Protein AF-A0A0G0KLI4-F1 (afdb_monomer)

Radius of gyration: 33.85 Å; Cα contacts (8 Å, |Δi|>4): 694; chains: 1; bounding box: 91×62×87 Å

Mean predicted aligned error: 18.02 Å

Secondary structure (DSSP, 8-state):
------HHHHHHHHHHHH-----------PPPTTSB--TT---TTS-EEE-S--SS--EEE--SSHHHHHHHH--SSTT--EEEE---GGGTT--EEEETTTEEEPSS-GGG--PPPPPP--------EEEPPPPPSS--TT-PPPPPEEE-TTSEEEE-HHHHHHHHHHHHHHHHHHHHHHHHHHHHHHHHHH-TT-HHHHHHHHHHHHHHHHHHHHHHHHHHHHHHH-GGGT-PPPEEEE-----EEE--HHHHHHHHSSPPPPHHHHHHHHHHHHHHTT---THHHHHHHHHHTSS-TTEEE-TTS-SS--HHHHHHHHH-B-TTS-B----SS--TT-HHHHH---------GGGS-TTS-EEETTTTEEE-TT-TT-BTTTSS-TTT-PPPPHHHHTSHHHHHHHHHHHHHHHHHHHHHTT--HHHHHHHHHHHHHH-GGG--GGGTTTSHHHHHHHHHHHHHHHH--

Structure (mmCIF, N/CA/C/O backbone):
data_AF-A0A0G0KLI4-F1
#
_entry.id   AF-A0A0G0KLI4-F1
#
loop_
_atom_site.group_PDB
_atom_site.id
_atom_site.type_symbol
_atom_site.label_atom_id
_atom_site.label_alt_id
_atom_site.label_comp_id
_atom_site.label_asym_id
_atom_site.label_entity_id
_atom_site.label_seq_id
_atom_site.pdbx_PDB_ins_code
_atom_site.Cartn_x
_atom_site.Cartn_y
_atom_site.Cartn_z
_atom_site.occupancy
_atom_site.B_iso_or_equiv
_atom_site.auth_seq_id
_atom_site.auth_comp_id
_atom_site.auth_asym_id
_atom_site.auth_atom_id
_atom_site.pdbx_PDB_model_num
ATOM 1 N N . MET A 1 1 ? 61.799 -10.629 -23.077 1.00 36.88 1 MET A N 1
ATOM 2 C CA . MET A 1 1 ? 61.748 -9.875 -24.352 1.00 36.88 1 MET A CA 1
ATOM 3 C C . MET A 1 1 ? 61.981 -10.833 -25.516 1.00 36.88 1 MET A C 1
ATOM 5 O O . MET A 1 1 ? 63.123 -11.159 -25.805 1.00 36.88 1 MET A O 1
ATOM 9 N N . ILE A 1 2 ? 60.917 -11.316 -26.160 1.00 34.88 2 ILE A N 1
ATOM 10 C CA . ILE A 1 2 ? 61.015 -12.151 -27.368 1.00 34.88 2 ILE A CA 1
ATOM 11 C C . ILE A 1 2 ? 60.862 -11.219 -28.576 1.00 34.88 2 ILE A C 1
ATOM 13 O O . ILE A 1 2 ? 59.797 -10.652 -28.805 1.00 34.88 2 ILE A O 1
ATOM 17 N N . LYS A 1 3 ? 61.950 -11.003 -29.323 1.00 42.69 3 LYS A N 1
ATOM 18 C CA . LYS A 1 3 ? 61.959 -10.207 -30.562 1.00 42.69 3 LYS A CA 1
ATOM 19 C C . LYS A 1 3 ? 61.349 -11.044 -31.694 1.00 42.69 3 LYS A C 1
ATOM 21 O O . LYS A 1 3 ? 62.055 -11.781 -32.376 1.00 42.69 3 LYS A O 1
ATOM 26 N N . ILE A 1 4 ? 60.039 -10.928 -31.907 1.00 42.41 4 ILE A N 1
ATOM 27 C CA . ILE A 1 4 ? 59.365 -11.536 -33.064 1.00 42.41 4 ILE A CA 1
ATOM 28 C C . ILE A 1 4 ? 59.686 -10.686 -34.300 1.00 42.41 4 ILE A C 1
ATOM 30 O O . ILE A 1 4 ? 59.164 -9.589 -34.484 1.00 42.41 4 ILE A O 1
ATOM 34 N N . LYS A 1 5 ? 60.605 -11.180 -35.134 1.00 48.03 5 LYS A N 1
ATOM 35 C CA . LYS A 1 5 ? 61.215 -10.438 -36.252 1.00 48.03 5 LYS A CA 1
ATOM 36 C C . LYS A 1 5 ? 60.374 -10.423 -37.542 1.00 48.03 5 LYS A C 1
ATOM 38 O O . LYS A 1 5 ? 60.794 -9.813 -38.514 1.00 48.03 5 LYS A O 1
ATOM 43 N N . ASN A 1 6 ? 59.183 -11.029 -37.556 1.00 46.12 6 ASN A N 1
ATOM 44 C CA . ASN A 1 6 ? 58.324 -11.106 -38.743 1.00 46.12 6 ASN A CA 1
ATOM 45 C C . ASN A 1 6 ? 56.887 -10.648 -38.447 1.00 46.12 6 ASN A C 1
ATOM 47 O O . ASN A 1 6 ? 56.020 -11.446 -38.098 1.00 46.12 6 ASN A O 1
ATOM 51 N N . LYS A 1 7 ? 56.606 -9.356 -38.673 1.00 51.69 7 LYS A N 1
ATOM 52 C CA . LYS A 1 7 ? 55.248 -8.773 -38.589 1.00 51.69 7 LYS A CA 1
ATOM 53 C C . LYS A 1 7 ? 54.233 -9.425 -39.547 1.00 51.69 7 LYS A C 1
ATOM 55 O O . LYS A 1 7 ? 53.035 -9.309 -39.320 1.00 51.69 7 LYS A O 1
ATOM 60 N N . LYS A 1 8 ? 54.691 -10.140 -40.583 1.00 51.59 8 LYS A N 1
ATOM 61 C CA . LYS A 1 8 ? 53.828 -10.830 -41.560 1.00 51.59 8 LYS A CA 1
ATOM 62 C C . LYS A 1 8 ? 53.183 -12.122 -41.032 1.00 51.59 8 LYS A C 1
ATOM 64 O O . LYS A 1 8 ? 52.202 -12.560 -41.614 1.00 51.59 8 LYS A O 1
ATOM 69 N N . LEU A 1 9 ? 53.691 -12.702 -39.937 1.00 47.03 9 LEU A N 1
ATOM 70 C CA . LEU A 1 9 ? 53.141 -13.933 -39.346 1.00 47.03 9 LEU A CA 1
ATOM 71 C C . LEU A 1 9 ? 52.183 -13.659 -38.172 1.00 47.03 9 LEU A C 1
ATOM 73 O O . LEU A 1 9 ? 51.360 -14.501 -37.839 1.00 47.03 9 LEU A O 1
ATOM 77 N N . LEU A 1 10 ? 52.246 -12.463 -37.573 1.00 51.06 10 LEU A N 1
ATOM 78 C CA . LEU A 1 10 ? 51.398 -12.093 -36.435 1.00 51.06 10 LEU A CA 1
ATOM 79 C C . LEU A 1 10 ? 49.941 -11.826 -36.851 1.00 51.06 10 LEU A C 1
ATOM 81 O O . LEU A 1 10 ? 49.027 -12.120 -36.095 1.00 51.06 10 LEU A O 1
ATOM 85 N N . ILE A 1 11 ? 49.729 -11.299 -38.061 1.00 52.22 11 ILE A N 1
ATOM 86 C CA . ILE A 1 11 ? 48.404 -10.976 -38.612 1.00 52.22 11 ILE A CA 1
ATOM 87 C C . ILE A 1 11 ? 47.568 -12.238 -38.900 1.00 52.22 11 ILE A C 1
ATOM 89 O O . ILE A 1 11 ? 46.435 -12.274 -38.430 1.00 52.22 11 ILE A O 1
ATOM 93 N N . PRO A 1 12 ? 48.074 -13.294 -39.574 1.00 48.50 12 PRO A N 1
ATOM 94 C CA . PRO A 1 12 ? 47.301 -14.526 -39.759 1.00 48.50 12 PRO A CA 1
ATOM 95 C C . PRO A 1 12 ? 47.106 -15.309 -38.451 1.00 48.50 12 PRO A C 1
ATOM 97 O O . PRO A 1 12 ? 46.078 -15.955 -38.291 1.00 48.50 12 PRO A O 1
ATOM 100 N N . LEU A 1 13 ? 48.036 -15.211 -37.490 1.00 42.78 13 LEU A N 1
ATOM 101 C CA . LEU A 1 13 ? 47.893 -15.839 -36.171 1.00 42.78 13 LEU A CA 1
ATOM 102 C C . LEU A 1 13 ? 46.827 -15.137 -35.308 1.00 42.78 13 LEU A C 1
ATOM 104 O O . LEU A 1 13 ? 46.076 -15.804 -34.605 1.00 42.78 13 LEU A O 1
ATOM 108 N N . LEU A 1 14 ? 46.716 -13.805 -35.401 1.00 47.34 14 LEU A N 1
ATOM 109 C CA . LEU A 1 14 ? 45.611 -13.055 -34.795 1.00 47.34 14 LEU A CA 1
ATOM 110 C C . LEU A 1 14 ? 44.286 -13.370 -35.509 1.00 47.34 14 LEU A C 1
ATOM 112 O O . LEU A 1 14 ? 43.271 -13.540 -34.852 1.00 47.34 14 LEU A O 1
ATOM 116 N N . PHE A 1 15 ? 44.293 -13.523 -36.837 1.00 45.41 15 PHE A N 1
ATOM 117 C CA . PHE A 1 15 ? 43.103 -13.896 -37.614 1.00 45.41 15 PHE A CA 1
ATOM 118 C C . PHE A 1 15 ? 42.587 -15.305 -37.263 1.00 45.41 15 PHE A C 1
ATOM 120 O O . PHE A 1 15 ? 41.381 -15.505 -37.179 1.00 45.41 15 PHE A O 1
ATOM 127 N N . LEU A 1 16 ? 43.488 -16.255 -36.980 1.00 43.97 16 LEU A N 1
ATOM 128 C CA . LEU A 1 16 ? 43.164 -17.615 -36.515 1.00 43.97 16 LEU A CA 1
ATOM 129 C C . LEU A 1 16 ? 42.734 -17.682 -35.039 1.00 43.97 16 LEU A C 1
ATOM 131 O O . LEU A 1 16 ? 42.021 -18.605 -34.665 1.00 43.97 16 LEU A O 1
ATOM 135 N N . LEU A 1 17 ? 43.133 -16.713 -34.206 1.00 45.28 17 LEU A N 1
ATOM 136 C CA . LEU A 1 17 ? 42.672 -16.590 -32.814 1.00 45.28 17 LEU A CA 1
ATOM 137 C C . LEU A 1 17 ? 41.342 -15.820 -32.681 1.00 45.28 17 LEU A C 1
ATOM 139 O O . LEU A 1 17 ? 40.683 -15.943 -31.653 1.00 45.28 17 LEU A O 1
ATOM 143 N N . PHE A 1 18 ? 40.940 -15.048 -33.702 1.00 44.31 18 PHE A N 1
ATOM 144 C CA . PHE A 1 18 ? 39.709 -14.235 -33.717 1.00 44.31 18 PHE A CA 1
ATOM 145 C C . PHE A 1 18 ? 38.581 -14.779 -34.609 1.00 44.31 18 PHE A C 1
ATOM 147 O O . PHE A 1 18 ? 37.459 -14.285 -34.521 1.00 44.31 18 PHE A O 1
ATOM 154 N N . PHE A 1 19 ? 38.838 -15.800 -35.426 1.00 40.97 19 PHE A N 1
ATOM 155 C CA . PHE A 1 19 ? 37.796 -16.594 -36.076 1.00 40.97 19 PHE A CA 1
ATOM 156 C C . PHE A 1 19 ? 37.762 -17.980 -35.430 1.00 40.97 19 PHE A C 1
ATOM 158 O O . PHE A 1 19 ? 38.475 -18.877 -35.890 1.00 40.97 19 PHE A O 1
ATOM 165 N N . PRO A 1 20 ? 36.947 -18.211 -34.383 1.00 36.31 20 PRO A N 1
ATOM 166 C CA . PRO A 1 20 ? 36.550 -19.578 -34.110 1.00 36.31 20 PRO A CA 1
ATOM 167 C C . PRO A 1 20 ? 35.882 -20.090 -35.390 1.00 36.31 20 PRO A C 1
ATOM 169 O O . PRO A 1 20 ? 35.050 -19.399 -35.982 1.00 36.31 20 PRO A O 1
ATOM 172 N N . LEU A 1 21 ? 36.278 -21.280 -35.846 1.00 40.25 21 LEU A N 1
ATOM 173 C CA . LEU A 1 21 ? 35.440 -22.072 -36.734 1.00 40.25 21 LEU A CA 1
ATOM 174 C C . LEU A 1 21 ? 34.090 -22.200 -36.030 1.00 40.25 21 LEU A C 1
ATOM 176 O O . LEU A 1 21 ? 33.932 -23.001 -35.112 1.00 40.25 21 LEU A O 1
ATOM 180 N N . ILE A 1 22 ? 33.142 -21.354 -36.419 1.00 39.62 22 ILE A N 1
ATOM 181 C CA . ILE A 1 22 ? 31.756 -21.491 -36.020 1.00 39.62 22 ILE A CA 1
ATOM 182 C C . ILE A 1 22 ? 31.287 -22.738 -36.756 1.00 39.62 22 ILE A C 1
ATOM 184 O O . ILE A 1 22 ? 30.930 -22.697 -37.932 1.00 39.62 22 ILE A O 1
ATOM 188 N N . THR A 1 23 ? 31.333 -23.876 -36.073 1.00 34.97 23 THR A N 1
ATOM 189 C CA . THR A 1 23 ? 30.422 -24.968 -36.375 1.00 34.97 23 THR A CA 1
ATOM 190 C C . THR A 1 23 ? 29.021 -24.405 -36.166 1.00 34.97 23 THR A C 1
ATOM 192 O O . THR A 1 23 ? 28.544 -24.300 -35.038 1.00 34.97 23 THR A O 1
ATOM 195 N N . LEU A 1 24 ? 28.392 -23.963 -37.255 1.00 38.22 24 LEU A N 1
ATOM 196 C CA . LEU A 1 24 ? 26.958 -23.700 -37.322 1.00 38.22 24 LEU A CA 1
ATOM 197 C C . LEU A 1 24 ? 26.245 -25.041 -37.141 1.00 38.22 24 LEU A C 1
ATOM 199 O O . LEU A 1 24 ? 25.916 -25.728 -38.1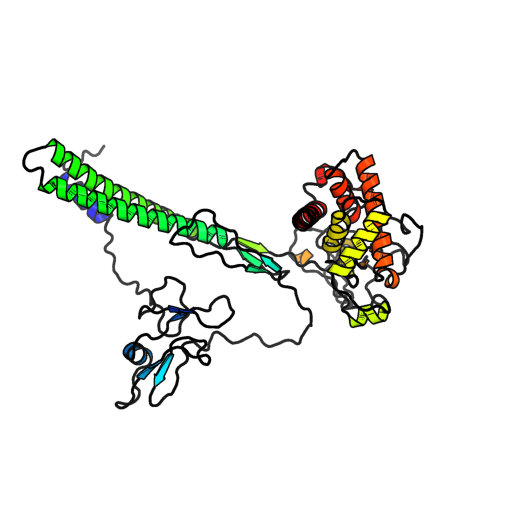02 1.00 38.22 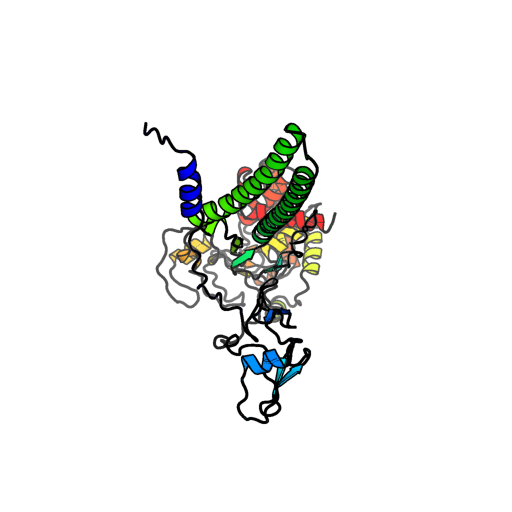24 LEU A O 1
ATOM 203 N N . ALA A 1 25 ? 26.086 -25.438 -35.888 1.00 35.34 25 ALA A N 1
ATOM 204 C CA . ALA A 1 25 ? 25.235 -26.538 -35.475 1.00 35.34 25 ALA A CA 1
ATOM 205 C C . ALA A 1 25 ? 24.741 -26.288 -34.046 1.00 35.34 25 ALA A C 1
ATOM 207 O O . ALA A 1 25 ? 24.811 -27.155 -33.187 1.00 35.34 25 ALA A O 1
ATOM 208 N N . GLU A 1 26 ? 24.214 -25.095 -33.797 1.00 34.56 26 GLU A N 1
ATOM 209 C CA . GLU A 1 26 ? 23.078 -24.978 -32.893 1.00 34.56 26 GLU A CA 1
ATOM 210 C C . GLU A 1 26 ? 21.908 -24.578 -33.775 1.00 34.56 26 GLU A C 1
ATOM 212 O O . GLU A 1 26 ? 21.735 -23.420 -34.152 1.00 34.56 26 GLU A O 1
ATOM 217 N N . ALA A 1 27 ? 21.146 -25.587 -34.194 1.00 36.81 27 ALA A N 1
ATOM 218 C CA . ALA A 1 27 ? 19.797 -25.363 -34.659 1.00 36.81 27 ALA A CA 1
ATOM 219 C C . ALA A 1 27 ? 19.033 -24.774 -33.468 1.00 36.81 27 ALA A C 1
ATOM 221 O O . ALA A 1 27 ? 18.548 -25.506 -32.608 1.00 36.81 27 ALA A O 1
ATOM 222 N N . THR A 1 28 ? 18.955 -23.447 -33.390 1.00 42.81 28 THR A N 1
ATOM 223 C CA . THR A 1 28 ? 17.862 -22.805 -32.672 1.00 42.81 28 THR A CA 1
ATOM 224 C C . THR A 1 28 ? 16.611 -23.260 -33.405 1.00 42.81 28 THR A C 1
ATOM 226 O O . THR A 1 28 ? 16.350 -22.810 -34.521 1.00 42.81 28 THR A O 1
ATOM 229 N N . ALA A 1 29 ? 15.915 -24.254 -32.858 1.00 51.88 29 ALA A N 1
ATOM 230 C CA . ALA A 1 29 ? 14.632 -24.673 -33.386 1.00 51.88 29 ALA A CA 1
ATOM 231 C C . ALA A 1 29 ? 13.721 -23.442 -33.341 1.00 51.88 29 ALA A C 1
ATOM 233 O O . ALA A 1 29 ? 13.340 -22.990 -32.264 1.00 51.88 29 ALA A O 1
ATOM 234 N N . PHE A 1 30 ? 13.476 -22.832 -34.501 1.00 57.97 30 PHE A N 1
ATOM 235 C CA . PHE A 1 30 ? 12.518 -21.743 -34.606 1.00 57.97 30 PHE A CA 1
ATOM 236 C C . PHE A 1 30 ? 11.153 -22.275 -34.174 1.00 57.97 30 PHE A C 1
ATOM 238 O O . PHE A 1 30 ? 10.817 -23.402 -34.563 1.00 57.97 30 PHE A O 1
ATOM 245 N N . PRO A 1 31 ? 10.375 -21.499 -33.401 1.00 62.38 31 PRO A N 1
ATOM 246 C CA . PRO A 1 31 ? 9.057 -21.931 -32.985 1.00 62.38 31 PRO A CA 1
ATOM 247 C C . PRO A 1 31 ? 8.229 -22.253 -34.228 1.00 62.38 31 PRO A C 1
ATOM 249 O O . PRO A 1 31 ? 8.194 -21.497 -35.212 1.00 62.38 31 PRO A O 1
ATOM 252 N N . ILE A 1 32 ? 7.650 -23.448 -34.220 1.00 71.25 32 ILE A N 1
ATOM 253 C CA . ILE A 1 32 ? 6.865 -23.958 -35.341 1.00 71.25 32 ILE A CA 1
ATOM 254 C C . ILE A 1 32 ? 5.410 -23.539 -35.175 1.00 71.25 32 ILE A C 1
ATOM 256 O O . ILE A 1 32 ? 4.982 -23.089 -34.114 1.00 71.25 32 ILE A O 1
ATOM 260 N N . LEU A 1 33 ? 4.631 -23.701 -36.244 1.00 76.75 33 LEU A N 1
ATOM 261 C CA . LEU A 1 33 ? 3.212 -23.373 -36.249 1.00 76.75 33 LEU A CA 1
ATOM 262 C C . LEU A 1 33 ? 2.502 -23.918 -34.993 1.00 76.75 33 LEU A C 1
ATOM 264 O O . LEU A 1 33 ? 2.479 -25.137 -34.757 1.00 76.75 33 LEU A O 1
ATOM 268 N N . GLY A 1 34 ? 1.923 -22.987 -34.240 1.00 69.62 34 GLY A N 1
ATOM 269 C CA . GLY A 1 34 ? 1.107 -23.194 -33.053 1.00 69.62 34 GLY A CA 1
ATOM 270 C C . GLY A 1 34 ? 1.781 -22.989 -31.691 1.00 69.62 34 GLY A C 1
ATOM 271 O O . GLY A 1 34 ? 1.126 -23.113 -30.655 1.00 69.62 34 GLY A O 1
ATOM 272 N N . GLU A 1 35 ? 3.075 -22.675 -31.670 1.00 77.62 35 GLU A N 1
ATOM 273 C CA . GLU A 1 35 ? 3.804 -22.310 -30.450 1.00 77.62 35 GLU A CA 1
ATOM 274 C C . GLU A 1 35 ? 3.708 -20.804 -30.163 1.00 77.62 35 GLU A C 1
ATOM 276 O O . GLU A 1 35 ? 3.474 -19.998 -31.068 1.00 77.62 35 GLU A O 1
ATOM 281 N N . SER A 1 36 ? 3.872 -20.418 -28.893 1.00 77.75 36 SER A N 1
ATOM 282 C CA . SER A 1 36 ? 3.922 -19.008 -28.496 1.00 77.75 36 SER A CA 1
ATOM 283 C C . SER A 1 36 ? 5.181 -18.337 -29.046 1.00 77.75 36 SER A C 1
ATOM 285 O O . SER A 1 36 ? 6.266 -18.913 -28.972 1.00 77.75 36 SER A O 1
ATOM 287 N N . CYS A 1 37 ? 5.052 -17.110 -29.538 1.00 73.06 37 CYS A N 1
ATOM 288 C CA . CYS A 1 37 ? 6.157 -16.304 -30.064 1.00 73.06 37 CYS A CA 1
ATOM 289 C C . CYS A 1 37 ? 6.178 -14.927 -29.398 1.00 73.06 37 CYS A C 1
ATOM 291 O O . CYS A 1 37 ? 5.129 -14.405 -29.034 1.00 73.06 37 CYS A O 1
ATOM 293 N N . SER A 1 38 ? 7.354 -14.320 -29.243 1.00 70.19 38 SER A N 1
ATOM 294 C CA . SER A 1 38 ? 7.504 -12.950 -28.737 1.00 70.19 38 SER A CA 1
ATOM 295 C C . SER A 1 38 ? 7.566 -11.945 -29.889 1.00 70.19 38 SER A C 1
ATOM 297 O O . SER A 1 38 ? 7.967 -12.276 -31.006 1.00 70.19 38 SER A O 1
ATOM 299 N N . VAL A 1 39 ? 7.218 -10.681 -29.626 1.00 50.03 39 VAL A N 1
ATOM 300 C CA . VAL A 1 39 ? 7.324 -9.599 -30.621 1.00 50.03 39 VAL A CA 1
ATOM 301 C C . VAL A 1 39 ? 8.792 -9.426 -31.046 1.00 50.03 39 VAL A C 1
ATOM 303 O O . VAL A 1 39 ? 9.608 -8.897 -30.291 1.00 50.03 39 VAL A O 1
ATOM 306 N N . GLY A 1 40 ? 9.121 -9.883 -32.260 1.00 49.41 40 GLY A N 1
ATOM 307 C CA . GLY A 1 40 ? 10.479 -9.888 -32.821 1.00 49.41 40 GLY A CA 1
ATOM 308 C C . GLY A 1 40 ? 11.099 -11.276 -33.033 1.00 49.41 40 GLY A C 1
ATOM 309 O O . GLY A 1 40 ? 12.195 -11.348 -33.591 1.00 49.41 40 GLY A O 1
ATOM 310 N N . ASP A 1 41 ? 10.418 -12.356 -32.641 1.00 54.84 41 ASP A N 1
ATOM 311 C CA . ASP A 1 41 ? 10.827 -13.725 -32.969 1.00 54.84 41 ASP A CA 1
ATOM 312 C C . ASP A 1 41 ? 10.480 -14.063 -34.429 1.00 54.84 41 ASP A C 1
ATOM 314 O O . ASP A 1 41 ? 9.397 -13.747 -34.925 1.00 54.84 41 ASP A O 1
ATOM 318 N N . ILE A 1 42 ? 11.396 -14.737 -35.128 1.00 58.31 42 ILE A N 1
ATOM 319 C CA . ILE A 1 42 ? 11.138 -15.289 -36.462 1.00 58.31 42 ILE A CA 1
ATOM 320 C C . ILE A 1 42 ? 10.572 -16.698 -36.253 1.00 58.31 42 ILE A C 1
ATOM 322 O O . ILE A 1 42 ? 11.322 -17.631 -35.975 1.00 58.31 42 ILE A O 1
ATOM 326 N N . CYS A 1 43 ? 9.252 -16.865 -36.363 1.00 69.56 43 CYS A N 1
ATOM 327 C CA . CYS A 1 43 ? 8.655 -18.197 -36.522 1.00 69.56 43 CYS A CA 1
ATOM 328 C C . CYS A 1 43 ? 9.276 -18.888 -37.746 1.00 69.56 43 CYS A C 1
ATOM 330 O O . CYS A 1 43 ? 9.753 -18.209 -38.655 1.00 69.56 43 CYS A O 1
ATOM 332 N N . ALA A 1 44 ? 9.246 -20.219 -37.829 1.00 65.56 44 ALA A N 1
ATOM 333 C CA . ALA A 1 44 ? 9.868 -20.935 -38.955 1.00 65.56 44 ALA A CA 1
ATOM 334 C C . ALA A 1 44 ? 9.393 -20.452 -40.353 1.00 65.56 44 ALA A C 1
ATOM 336 O O . ALA A 1 44 ? 10.126 -20.573 -41.332 1.00 65.56 44 ALA A O 1
ATOM 337 N N . ASN A 1 45 ? 8.189 -19.875 -40.434 1.00 65.88 45 ASN A N 1
ATOM 338 C CA . ASN A 1 45 ? 7.585 -19.256 -41.619 1.00 65.88 45 ASN A CA 1
ATOM 339 C C . ASN A 1 45 ? 7.466 -17.713 -41.546 1.00 65.88 45 ASN A C 1
ATOM 341 O O . ASN A 1 45 ? 6.899 -17.099 -42.444 1.00 65.88 45 ASN A O 1
ATOM 345 N N . GLY A 1 46 ? 7.987 -17.079 -40.491 1.00 67.31 46 GLY A N 1
ATOM 346 C CA . GLY A 1 46 ? 8.060 -15.624 -40.334 1.00 67.31 46 GLY A CA 1
ATOM 347 C C . GLY A 1 46 ? 6.793 -14.914 -39.843 1.00 67.31 46 GLY A C 1
ATOM 348 O O . GLY A 1 46 ? 6.807 -13.686 -39.793 1.00 67.31 46 GLY A O 1
ATOM 349 N N . ALA A 1 47 ? 5.725 -15.628 -39.462 1.00 76.56 47 ALA A N 1
ATOM 350 C CA . ALA A 1 47 ? 4.477 -15.012 -38.994 1.00 76.56 47 ALA A CA 1
ATOM 351 C C . ALA A 1 47 ? 4.156 -15.321 -37.529 1.00 76.56 47 ALA A C 1
ATOM 353 O O . ALA A 1 47 ? 3.946 -16.472 -37.155 1.00 76.56 47 ALA A O 1
ATOM 354 N N . CYS A 1 48 ? 4.077 -14.256 -36.731 1.00 81.12 48 CYS A N 1
ATOM 355 C CA . CYS A 1 48 ? 3.688 -14.258 -35.326 1.00 81.12 48 CYS A CA 1
ATOM 356 C C . CYS A 1 48 ? 2.501 -13.301 -35.157 1.00 81.12 48 CYS A C 1
ATOM 358 O O . CYS A 1 48 ? 2.629 -12.110 -35.447 1.00 81.12 48 CYS A O 1
ATOM 360 N N . GLU A 1 49 ? 1.351 -13.808 -34.715 1.00 78.75 4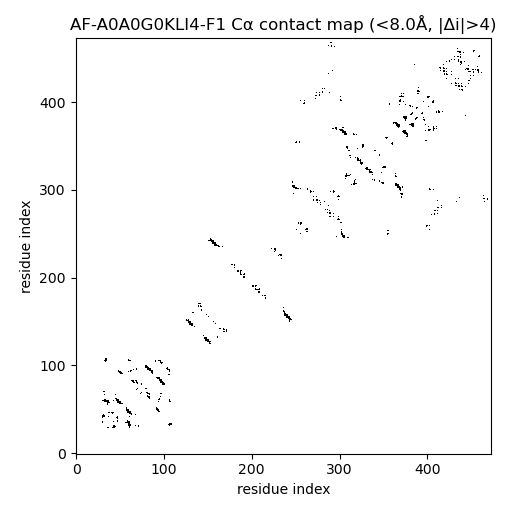9 GLU A N 1
ATOM 361 C CA . GLU A 1 49 ? 0.115 -13.029 -34.610 1.00 78.75 49 GLU A CA 1
ATOM 362 C C . GLU A 1 49 ? -0.412 -12.960 -33.186 1.00 78.75 49 GLU A C 1
ATOM 364 O O . GLU A 1 49 ? -0.314 -13.918 -32.419 1.00 78.75 49 GLU A O 1
ATOM 369 N N . GLN A 1 50 ? -1.014 -11.820 -32.848 1.00 81.06 50 GLN A N 1
ATOM 370 C CA . GLN A 1 50 ? -1.661 -11.604 -31.564 1.00 81.06 50 GLN A CA 1
ATOM 371 C C . GLN A 1 50 ? -3.094 -12.141 -31.587 1.00 81.06 50 GLN A C 1
ATOM 373 O O . GLN A 1 50 ? -3.918 -11.756 -32.416 1.00 81.06 50 GLN A O 1
ATOM 378 N N . SER A 1 51 ? -3.393 -13.011 -30.633 1.00 79.88 51 SER A N 1
ATOM 379 C CA . SER A 1 51 ? -4.721 -13.556 -30.393 1.00 79.88 51 SER A CA 1
ATOM 380 C C . SER A 1 51 ? -5.606 -12.580 -29.620 1.00 79.88 51 SER A C 1
ATOM 382 O O . SER A 1 51 ? -5.142 -11.675 -28.927 1.00 79.88 51 SER A O 1
ATOM 384 N N . SER A 1 52 ? -6.911 -12.825 -29.659 1.00 74.62 52 SER A N 1
ATOM 385 C CA . SER A 1 52 ? -7.903 -12.111 -28.854 1.00 74.62 52 SER A CA 1
ATOM 386 C C . SER A 1 52 ? -7.960 -12.573 -27.384 1.00 74.62 52 SER A C 1
ATOM 388 O O . SER A 1 52 ? -8.990 -12.386 -26.737 1.00 74.62 52 SER A O 1
ATOM 390 N N . LEU A 1 53 ? -6.933 -13.262 -26.871 1.00 71.12 53 LEU A N 1
ATOM 391 C CA . LEU A 1 53 ? -6.890 -13.746 -25.489 1.00 71.12 53 LEU A CA 1
ATOM 392 C C . LEU A 1 53 ? -6.312 -12.685 -24.546 1.00 71.12 53 LEU A C 1
ATOM 394 O O . LEU A 1 53 ? -5.299 -12.050 -24.840 1.00 71.12 53 LEU A O 1
ATOM 398 N N . SER A 1 54 ? -6.948 -12.533 -23.386 1.00 54.41 54 SER A N 1
ATOM 399 C CA . SER A 1 54 ? -6.466 -11.729 -22.264 1.00 54.41 54 SER A CA 1
ATOM 400 C C . SER A 1 54 ? -5.538 -12.582 -21.394 1.00 54.41 54 SER A C 1
ATOM 402 O O . SER A 1 54 ? -6.003 -13.452 -20.660 1.00 54.41 54 SER A O 1
ATOM 404 N N . GLY A 1 55 ? -4.226 -12.375 -21.515 1.00 59.50 55 GLY A N 1
ATOM 405 C CA . GLY A 1 55 ? -3.212 -13.086 -20.737 1.00 59.50 55 GLY A CA 1
ATOM 406 C C . GLY A 1 55 ? -1.780 -12.697 -21.135 1.00 59.50 55 GLY A C 1
ATOM 407 O O . GLY A 1 55 ? -1.586 -12.092 -22.189 1.00 59.50 55 GLY A O 1
ATOM 408 N N . PRO A 1 56 ? -0.770 -13.046 -20.316 1.00 52.06 56 PRO A N 1
ATOM 409 C CA . PRO A 1 56 ? 0.625 -12.625 -20.503 1.00 52.06 56 PRO A CA 1
ATOM 410 C C . PRO A 1 56 ? 1.334 -13.270 -21.710 1.00 52.06 56 PRO A C 1
ATOM 412 O O . PRO A 1 56 ? 2.409 -12.818 -22.091 1.00 52.06 56 PRO A O 1
ATOM 415 N N . GLN A 1 57 ? 0.750 -14.315 -22.310 1.00 63.22 57 GLN A N 1
ATOM 416 C CA . GLN A 1 57 ? 1.224 -14.981 -23.530 1.00 63.22 57 GLN A CA 1
ATOM 417 C C . GLN A 1 57 ? 0.063 -15.072 -24.524 1.00 63.22 57 GLN A C 1
ATOM 419 O O . GLN A 1 57 ? -0.733 -16.011 -24.473 1.00 63.22 57 GLN A O 1
ATOM 424 N N . ASN A 1 58 ? -0.079 -14.067 -25.390 1.00 75.00 58 ASN A N 1
ATOM 425 C CA . ASN A 1 58 ? -1.200 -13.969 -26.328 1.00 75.00 58 ASN A CA 1
ATOM 426 C C . ASN A 1 58 ? -0.779 -13.934 -27.802 1.00 75.00 58 ASN A C 1
ATOM 428 O O . ASN A 1 58 ? -1.638 -13.709 -28.650 1.00 75.00 58 ASN A O 1
ATOM 432 N N . THR A 1 59 ? 0.488 -14.190 -28.121 1.00 77.94 59 THR A N 1
ATOM 433 C CA . THR A 1 59 ? 1.039 -14.197 -29.483 1.00 77.94 59 THR A CA 1
ATOM 434 C C . THR A 1 59 ? 1.514 -15.591 -29.891 1.00 77.94 59 THR A C 1
ATOM 436 O O . THR A 1 59 ? 2.210 -16.258 -29.125 1.00 77.94 59 THR A O 1
ATOM 439 N N . PHE A 1 60 ? 1.144 -16.042 -31.094 1.00 83.88 60 PHE A N 1
ATOM 440 C CA . PHE A 1 60 ? 1.397 -17.408 -31.579 1.00 83.88 60 PHE A CA 1
ATOM 441 C C . PHE A 1 60 ? 1.883 -17.436 -33.031 1.00 83.88 60 PHE A C 1
ATOM 443 O O . PHE A 1 60 ? 1.521 -16.574 -33.833 1.00 83.88 60 PHE A O 1
ATOM 450 N N . CYS A 1 61 ? 2.682 -18.447 -33.381 1.00 84.50 61 CYS A N 1
ATOM 451 C CA . CYS A 1 61 ? 3.113 -18.675 -34.758 1.00 84.50 61 CYS A CA 1
ATOM 452 C C . CYS A 1 61 ? 1.954 -19.218 -35.607 1.00 84.50 61 CYS A C 1
ATOM 454 O O . CYS A 1 61 ? 1.472 -20.330 -35.359 1.00 84.50 61 CYS A O 1
ATOM 456 N N . THR A 1 62 ? 1.533 -18.470 -36.630 1.00 85.62 62 THR A N 1
ATOM 457 C CA . THR A 1 62 ? 0.373 -18.798 -37.482 1.00 85.62 62 THR A CA 1
ATOM 458 C C . THR A 1 62 ? 0.770 -19.057 -38.937 1.00 85.62 62 THR A C 1
ATOM 460 O O . THR A 1 62 ? 1.935 -18.926 -39.308 1.00 85.62 62 THR A O 1
ATOM 463 N N . CYS A 1 63 ? -0.165 -19.537 -39.766 1.00 83.62 63 CYS A N 1
ATOM 464 C CA . CYS A 1 63 ? 0.134 -19.901 -41.153 1.00 83.62 63 CYS A CA 1
ATOM 465 C C . CYS A 1 63 ? 0.065 -18.670 -42.063 1.00 83.62 63 CYS A C 1
ATOM 467 O O . CYS A 1 63 ? -0.785 -17.806 -41.873 1.00 83.62 63 CYS A O 1
ATOM 469 N N . THR A 1 64 ? 0.920 -18.625 -43.087 1.00 82.62 64 THR A N 1
ATOM 470 C CA . THR A 1 64 ? 0.885 -17.590 -44.142 1.00 82.62 64 THR A CA 1
ATOM 471 C C . THR A 1 64 ? 0.526 -18.160 -45.508 1.00 82.62 64 THR A C 1
ATOM 473 O O . THR A 1 64 ? 0.059 -17.441 -46.388 1.00 82.62 64 THR A O 1
ATOM 476 N N . SER A 1 65 ? 0.743 -19.464 -45.693 1.00 82.62 65 SER A N 1
ATOM 477 C CA . SER A 1 65 ? 0.540 -20.164 -46.956 1.00 82.62 65 SER A CA 1
ATOM 478 C C . SER A 1 65 ? 0.048 -21.599 -46.746 1.00 82.62 65 SER A C 1
ATOM 480 O O . SER A 1 65 ? 0.261 -22.210 -45.696 1.00 82.62 65 SER A O 1
ATOM 482 N N . ASP A 1 66 ? -0.565 -22.182 -47.777 1.00 84.50 66 ASP A N 1
ATOM 483 C CA . ASP A 1 66 ? -1.017 -23.584 -47.774 1.00 84.50 66 ASP A CA 1
ATOM 484 C C . ASP A 1 66 ? 0.151 -24.579 -47.603 1.00 84.50 66 ASP A C 1
ATOM 486 O O . ASP A 1 66 ? -0.008 -25.679 -47.050 1.00 84.50 66 ASP A O 1
ATOM 490 N N . SER A 1 67 ? 1.355 -24.185 -48.036 1.00 79.50 67 SER A N 1
ATOM 491 C CA . SER A 1 67 ? 2.585 -24.952 -47.829 1.00 79.50 67 SER A CA 1
ATOM 492 C C . SER A 1 67 ? 2.992 -25.043 -46.360 1.00 79.50 67 SER A C 1
ATOM 494 O O . SER A 1 67 ? 3.470 -26.104 -45.960 1.00 79.50 67 SER A O 1
ATOM 496 N N . ASP A 1 68 ? 2.742 -24.011 -45.546 1.00 80.81 68 ASP A N 1
ATOM 497 C CA . ASP A 1 68 ? 3.057 -24.013 -44.105 1.00 80.81 68 ASP A CA 1
ATOM 498 C C . ASP A 1 68 ? 2.227 -25.068 -43.359 1.00 80.81 68 ASP A C 1
ATOM 500 O O . ASP A 1 68 ? 2.711 -25.794 -42.492 1.00 80.81 68 ASP A O 1
ATOM 504 N N . CYS A 1 69 ? 0.957 -25.203 -43.742 1.00 80.88 69 CYS A N 1
ATOM 505 C CA . CYS A 1 69 ? 0.060 -26.210 -43.186 1.00 80.88 69 CYS A CA 1
ATOM 506 C C . CYS A 1 69 ? 0.470 -27.629 -43.603 1.00 80.88 69 CYS A C 1
ATOM 508 O O . CYS A 1 69 ? 0.469 -28.560 -42.791 1.00 80.88 69 CYS A O 1
ATOM 510 N N . THR A 1 70 ? 0.856 -27.795 -44.871 1.00 81.50 70 THR A N 1
ATOM 511 C CA . THR A 1 70 ? 1.289 -29.093 -45.402 1.00 81.50 70 THR A CA 1
ATOM 512 C C . THR A 1 70 ? 2.607 -29.546 -44.771 1.00 81.50 70 THR A C 1
ATOM 514 O O . THR A 1 70 ? 2.744 -30.726 -44.443 1.00 81.50 70 THR A O 1
ATOM 517 N N . SER A 1 71 ? 3.556 -28.626 -44.563 1.00 77.88 71 SER A N 1
ATOM 518 C CA . SER A 1 71 ? 4.855 -28.921 -43.949 1.00 77.88 71 SER A CA 1
ATOM 519 C C . SER A 1 71 ? 4.728 -29.288 -42.467 1.00 77.88 71 SER A C 1
ATOM 521 O O . SER A 1 71 ? 5.399 -30.214 -42.014 1.00 77.88 71 SER A O 1
ATOM 523 N N . ARG A 1 72 ? 3.821 -28.638 -41.723 1.00 79.06 72 ARG A N 1
ATOM 524 C CA . ARG A 1 72 ? 3.602 -28.901 -40.291 1.00 79.06 72 ARG A CA 1
ATOM 525 C C . ARG A 1 72 ? 2.899 -30.226 -40.005 1.00 79.06 72 ARG A C 1
ATOM 527 O O . ARG A 1 72 ? 3.282 -30.929 -39.069 1.00 79.06 72 ARG A O 1
ATOM 534 N N . PHE A 1 73 ? 1.827 -30.525 -40.737 1.00 78.75 73 PHE A N 1
ATOM 535 C CA . PHE A 1 73 ? 0.896 -31.601 -40.373 1.00 78.75 73 PHE A CA 1
ATOM 536 C C . PHE A 1 73 ? 0.959 -32.832 -41.283 1.00 78.75 73 PHE A C 1
ATOM 538 O O . PHE A 1 73 ? 0.290 -33.833 -40.987 1.00 78.75 73 PHE A O 1
ATOM 545 N N . GLY A 1 74 ? 1.718 -32.754 -42.383 1.00 77.12 74 GLY A N 1
ATOM 546 C CA . GLY A 1 74 ? 1.835 -33.801 -43.397 1.00 77.12 74 GLY A CA 1
ATOM 547 C C . GLY A 1 74 ? 0.508 -34.136 -44.091 1.00 77.12 74 GLY A C 1
ATOM 548 O O . GLY A 1 74 ? -0.566 -33.666 -43.705 1.00 77.12 74 GLY A O 1
ATOM 549 N N . LYS A 1 75 ? 0.562 -34.989 -45.117 1.00 77.00 75 LYS A N 1
ATOM 550 C CA . LYS A 1 75 ? -0.627 -35.590 -45.744 1.00 77.00 75 LYS A CA 1
ATOM 551 C C . LYS A 1 75 ? -0.770 -37.036 -45.273 1.00 77.00 75 LYS A C 1
ATOM 553 O O . LYS A 1 75 ? 0.178 -37.805 -45.383 1.00 77.00 75 LYS A O 1
ATOM 558 N N . LYS A 1 76 ? -1.942 -37.414 -44.759 1.00 73.44 76 LYS A N 1
ATOM 559 C CA . LYS A 1 76 ? -2.272 -38.803 -44.395 1.00 73.44 76 LYS A CA 1
ATOM 560 C C . LYS A 1 76 ? -2.756 -39.618 -45.591 1.00 73.44 76 LYS A C 1
ATOM 562 O O . LYS A 1 76 ? -2.580 -40.831 -45.600 1.00 73.44 76 LYS A O 1
ATOM 567 N N . THR A 1 77 ? -3.358 -38.970 -46.589 1.00 72.00 77 THR A N 1
ATOM 568 C CA . THR A 1 77 ? -3.792 -39.609 -47.840 1.00 72.00 77 THR A CA 1
ATOM 569 C C . THR A 1 77 ? -3.323 -38.797 -49.053 1.00 72.00 77 THR A C 1
ATOM 571 O O . THR A 1 77 ? -3.153 -37.580 -48.934 1.00 72.00 77 THR A O 1
ATOM 574 N N . PRO A 1 78 ? -3.115 -39.422 -50.229 1.00 71.44 78 PRO A N 1
ATOM 575 C CA . PRO A 1 78 ? -2.665 -38.716 -51.434 1.00 71.44 78 PRO A CA 1
ATOM 576 C C . PRO A 1 78 ? -3.604 -37.585 -51.890 1.00 71.44 78 PRO A C 1
ATOM 578 O O . PRO A 1 78 ? -3.151 -36.626 -52.512 1.00 71.44 78 PRO A O 1
ATOM 581 N N . GLN A 1 79 ? -4.896 -37.683 -51.566 1.00 73.44 79 GLN A N 1
ATOM 582 C CA . GLN A 1 79 ? -5.945 -36.727 -51.932 1.00 73.44 79 GLN A CA 1
ATOM 583 C C . GLN A 1 79 ? -6.167 -35.626 -50.877 1.00 73.44 79 GLN A C 1
ATOM 585 O O . GLN A 1 79 ? -6.989 -34.736 -51.088 1.00 73.44 79 GLN A O 1
ATOM 590 N N . GLU A 1 80 ? -5.461 -35.658 -49.741 1.00 78.31 80 GLU A N 1
ATOM 591 C CA . GLU A 1 80 ? -5.601 -34.636 -48.703 1.00 78.31 80 GLU A CA 1
ATOM 592 C C . GLU A 1 80 ? -4.973 -33.303 -49.144 1.00 78.31 80 GLU A C 1
ATOM 594 O O . GLU A 1 80 ? -3.819 -33.235 -49.590 1.00 78.31 80 GLU A O 1
ATOM 599 N N . THR A 1 81 ? -5.736 -32.225 -48.974 1.00 83.56 81 THR A N 1
ATOM 600 C CA . THR A 1 81 ? -5.319 -30.850 -49.255 1.00 83.56 81 THR A CA 1
ATOM 601 C C . THR A 1 81 ? -5.411 -30.015 -47.987 1.00 83.56 81 THR A C 1
ATOM 603 O O . THR A 1 81 ? -6.348 -30.172 -47.201 1.00 83.56 81 THR A O 1
ATOM 606 N N . TRP A 1 82 ? -4.446 -29.117 -47.814 1.00 82.81 82 TRP A N 1
ATOM 607 C CA . TRP A 1 82 ? -4.392 -28.160 -46.717 1.00 82.81 82 TRP A CA 1
ATOM 608 C C . TRP A 1 82 ? -4.583 -26.750 -47.246 1.00 82.81 82 TRP A C 1
ATOM 610 O O . TRP A 1 82 ? -4.025 -26.413 -48.286 1.00 82.81 82 TRP A O 1
ATOM 620 N N . THR A 1 83 ? -5.331 -25.939 -46.508 1.00 85.00 83 THR A N 1
ATOM 621 C CA . THR A 1 83 ? -5.528 -24.526 -46.820 1.00 85.00 83 THR A CA 1
ATOM 622 C C . THR A 1 83 ? -5.320 -23.684 -45.571 1.00 85.00 83 THR A C 1
ATOM 624 O O . THR A 1 83 ? -5.895 -23.989 -44.523 1.00 85.00 83 THR A O 1
ATOM 627 N N . CYS A 1 84 ? -4.518 -22.629 -45.681 1.00 87.38 84 CYS A N 1
ATOM 628 C CA . CYS A 1 84 ? -4.390 -21.611 -44.649 1.00 87.38 84 CYS A CA 1
ATOM 629 C C . CYS A 1 84 ? -5.553 -20.617 -44.762 1.00 87.38 84 CYS A C 1
ATOM 631 O O . CYS A 1 84 ? -5.880 -20.133 -45.849 1.00 87.38 84 CYS A O 1
ATOM 633 N N . LYS A 1 85 ? -6.223 -20.340 -43.644 1.00 85.88 85 LYS A N 1
ATOM 634 C CA . LYS A 1 85 ? -7.367 -19.428 -43.575 1.00 85.88 85 LYS A CA 1
ATOM 635 C C . LYS A 1 85 ? -7.082 -18.267 -42.621 1.00 85.88 85 LYS A C 1
ATOM 637 O O . LYS A 1 85 ? -6.393 -18.472 -41.620 1.00 85.88 85 LYS A O 1
ATOM 642 N N . PRO A 1 86 ? -7.620 -17.068 -42.919 1.00 84.69 86 PRO A N 1
ATOM 643 C CA . PRO A 1 86 ? -7.516 -15.919 -42.032 1.00 84.69 86 PRO A CA 1
ATOM 644 C C . PRO A 1 86 ? -8.210 -16.170 -40.699 1.00 84.69 86 PRO A C 1
ATOM 646 O O . PRO A 1 86 ? -9.139 -16.976 -40.616 1.00 84.69 86 PRO A O 1
ATOM 649 N N . GLY A 1 87 ? -7.741 -15.478 -39.664 1.00 81.56 87 GLY A N 1
ATOM 650 C CA . GLY A 1 87 ? -8.259 -15.633 -38.314 1.00 81.56 87 GLY A CA 1
ATOM 651 C C . GLY A 1 87 ? -9.742 -15.298 -38.177 1.00 81.56 87 GLY A C 1
ATOM 652 O O . GLY A 1 87 ? -10.248 -14.339 -38.755 1.00 81.56 87 GLY A O 1
ATOM 653 N N . GLU A 1 88 ? -10.434 -16.098 -37.370 1.00 79.75 88 GLU A N 1
ATOM 654 C CA . GLU A 1 88 ? -11.846 -15.924 -37.032 1.00 79.75 88 GLU A CA 1
ATOM 655 C C . GLU A 1 88 ? -12.021 -15.905 -35.508 1.00 79.75 88 GLU A C 1
ATOM 657 O O . GLU A 1 88 ? -11.168 -16.389 -34.763 1.00 79.75 88 GLU A O 1
ATOM 662 N N . ALA A 1 89 ? -13.173 -15.440 -35.017 1.00 72.75 89 ALA A N 1
ATOM 663 C CA . ALA A 1 89 ? -13.460 -15.399 -33.579 1.00 72.75 89 ALA A CA 1
ATOM 664 C C . ALA A 1 89 ? -13.287 -16.771 -32.887 1.00 72.75 89 ALA A C 1
ATOM 666 O O . ALA A 1 89 ? -12.817 -16.854 -31.750 1.00 72.75 89 ALA A O 1
ATOM 667 N N . LYS A 1 90 ? -13.609 -17.862 -33.599 1.00 73.69 90 LYS A N 1
ATOM 668 C CA . LYS A 1 90 ? -13.450 -19.245 -33.119 1.00 73.69 90 LYS A CA 1
ATOM 669 C C . LYS A 1 90 ? -11.984 -19.672 -32.954 1.00 73.69 90 LYS A C 1
ATOM 671 O O . LYS A 1 90 ? -11.715 -20.551 -32.149 1.00 73.69 90 LYS A O 1
ATOM 676 N N . THR A 1 91 ? -11.057 -19.034 -33.673 1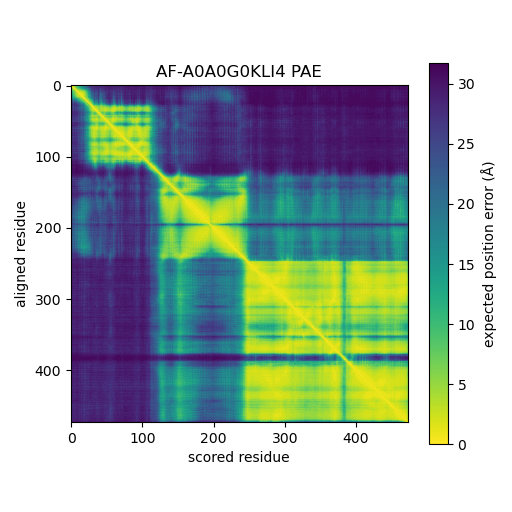.00 72.19 91 THR A N 1
ATOM 677 C CA . THR A 1 91 ? -9.600 -19.242 -33.575 1.00 72.19 91 THR A CA 1
ATOM 678 C C . THR A 1 91 ? -8.906 -18.075 -32.880 1.00 72.19 91 THR A C 1
ATOM 680 O O . THR A 1 91 ? -7.709 -17.866 -33.048 1.00 72.19 91 THR A O 1
ATOM 683 N N . LYS A 1 92 ? -9.665 -17.277 -32.114 1.00 80.50 92 LYS A N 1
ATOM 684 C CA . LYS A 1 92 ? -9.158 -16.098 -31.399 1.00 80.50 92 LYS A CA 1
ATOM 685 C C . LYS A 1 92 ? -8.447 -15.106 -32.325 1.00 80.50 92 LYS A C 1
ATOM 687 O O . LYS A 1 92 ? -7.478 -14.474 -31.922 1.00 80.50 92 LYS A O 1
ATOM 692 N N . ASN A 1 93 ? -8.952 -14.969 -33.553 1.00 81.69 93 ASN A N 1
ATOM 693 C CA . ASN A 1 93 ? -8.419 -14.129 -34.629 1.00 81.69 93 ASN A CA 1
ATOM 694 C C . ASN A 1 93 ? -7.013 -14.511 -35.131 1.00 81.69 93 ASN A C 1
ATOM 696 O O . ASN A 1 93 ? -6.396 -13.722 -35.837 1.00 81.69 93 ASN A O 1
ATOM 700 N N . LEU A 1 94 ? -6.537 -15.725 -34.843 1.00 81.62 94 LEU A N 1
ATOM 701 C CA . LEU A 1 94 ? -5.282 -16.258 -35.384 1.00 81.62 94 LEU A CA 1
ATOM 702 C C . LEU A 1 94 ? -5.517 -17.010 -36.700 1.00 81.62 94 LEU A C 1
ATOM 704 O O . LEU A 1 94 ? -6.477 -17.790 -36.791 1.00 81.62 94 LEU A O 1
ATOM 708 N N . HIS A 1 95 ? -4.632 -16.830 -37.690 1.00 85.69 95 HIS A N 1
ATOM 709 C CA . HIS A 1 95 ? -4.643 -17.642 -38.916 1.00 85.69 95 HIS A CA 1
ATOM 710 C C . HIS A 1 95 ? -4.465 -19.132 -38.597 1.00 85.69 95 HIS A C 1
ATOM 712 O O . HIS A 1 95 ? -3.684 -19.517 -37.723 1.00 85.69 95 HIS A O 1
ATOM 718 N N . TYR A 1 96 ? -5.193 -19.986 -39.316 1.00 84.25 96 TYR A N 1
ATOM 719 C CA . TYR A 1 96 ? -5.317 -21.403 -38.980 1.00 84.25 96 TYR A CA 1
ATOM 720 C C . TYR A 1 96 ? -5.333 -22.317 -40.208 1.00 84.25 96 TYR A C 1
ATOM 722 O O . TYR A 1 96 ? -5.680 -21.911 -41.318 1.00 84.25 96 TYR A O 1
ATOM 730 N N . CYS A 1 97 ? -4.978 -23.585 -40.002 1.00 84.94 97 CYS A N 1
ATOM 731 C CA . CYS A 1 97 ? -4.908 -24.585 -41.064 1.00 84.94 97 CYS A CA 1
ATOM 732 C C . CYS A 1 97 ? -6.181 -25.435 -41.120 1.00 84.94 97 CYS A C 1
ATOM 734 O O . CYS A 1 97 ? -6.638 -25.959 -40.103 1.00 84.94 97 CYS A O 1
ATOM 736 N N . VAL A 1 98 ? -6.721 -25.642 -42.322 1.00 86.06 98 VAL A N 1
ATOM 737 C CA . VAL A 1 98 ? -7.876 -26.519 -42.569 1.00 86.06 98 VAL A CA 1
ATOM 738 C C . VAL A 1 98 ? -7.482 -27.640 -43.515 1.00 86.06 98 VAL A C 1
ATOM 740 O O . VAL A 1 98 ? -6.968 -27.387 -44.603 1.00 86.06 98 VAL A O 1
ATOM 743 N N . SER A 1 99 ? -7.747 -28.881 -43.111 1.00 84.69 99 SER A N 1
ATOM 744 C CA . SER A 1 99 ? -7.598 -30.059 -43.970 1.00 84.69 99 SER A CA 1
ATOM 745 C C . SER A 1 99 ? -8.941 -30.468 -44.566 1.00 84.69 99 SER A C 1
ATOM 747 O O . SER A 1 99 ? -9.958 -30.467 -43.869 1.00 84.69 99 SER A O 1
ATOM 749 N N . SER A 1 100 ? -8.929 -30.921 -45.823 1.00 80.31 100 SER A N 1
ATOM 750 C CA . SER A 1 100 ? -10.103 -31.498 -46.496 1.00 80.31 100 SER A CA 1
ATOM 751 C C . SER A 1 100 ? -10.642 -32.777 -45.840 1.00 80.31 100 SER A C 1
ATOM 753 O O . SER A 1 100 ? -11.771 -33.168 -46.120 1.00 80.31 100 SER A O 1
ATOM 755 N N . THR A 1 101 ? -9.871 -33.418 -44.952 1.00 74.00 101 THR A N 1
ATOM 756 C CA . THR A 1 101 ? -10.257 -34.672 -44.273 1.00 74.00 101 THR A CA 1
ATOM 757 C C . THR A 1 101 ? -10.210 -34.601 -42.744 1.00 74.00 101 THR A C 1
ATOM 759 O O . THR A 1 101 ? -10.922 -35.354 -42.085 1.00 74.00 101 THR A O 1
ATOM 762 N N . ARG A 1 102 ? -9.400 -33.703 -42.157 1.00 74.81 102 ARG A N 1
ATOM 763 C CA . ARG A 1 102 ? -9.233 -33.550 -40.694 1.00 74.81 102 ARG A CA 1
ATOM 764 C C . ARG A 1 102 ? -9.901 -32.304 -40.106 1.00 74.81 102 ARG A C 1
ATOM 766 O O . ARG A 1 102 ? -9.859 -32.128 -38.891 1.00 74.81 102 ARG A O 1
ATOM 773 N N . GLY A 1 103 ? -10.498 -31.447 -40.935 1.00 77.94 103 GLY A N 1
ATOM 774 C CA . GLY A 1 103 ? -11.114 -30.201 -40.480 1.00 77.94 103 GLY A CA 1
ATOM 775 C C . GLY A 1 103 ? -10.092 -29.185 -39.954 1.00 77.94 103 GLY A C 1
ATOM 776 O O . GLY A 1 103 ? -8.917 -29.217 -40.329 1.00 77.94 103 GLY A O 1
ATOM 777 N N . THR A 1 104 ? -10.554 -28.258 -39.112 1.00 78.44 104 THR A N 1
ATOM 778 C CA . THR A 1 104 ? -9.749 -27.167 -38.541 1.00 78.44 104 THR A CA 1
ATOM 779 C C . THR A 1 104 ? -8.718 -27.679 -37.536 1.00 78.44 104 THR A C 1
ATOM 781 O O . THR A 1 104 ? -9.067 -28.391 -36.596 1.00 78.44 104 THR A O 1
ATOM 784 N N . GLN A 1 105 ? -7.459 -27.276 -37.704 1.00 77.50 105 GLN A N 1
ATOM 785 C CA . GLN A 1 105 ? -6.422 -27.402 -36.682 1.00 77.50 105 GLN A CA 1
ATOM 786 C C . GLN A 1 105 ? -6.238 -26.057 -35.987 1.00 77.50 105 GLN A C 1
ATOM 788 O O . GLN A 1 105 ? -5.983 -25.047 -36.645 1.00 77.50 105 GLN A O 1
ATOM 793 N N . ASP A 1 106 ? -6.399 -26.062 -34.666 1.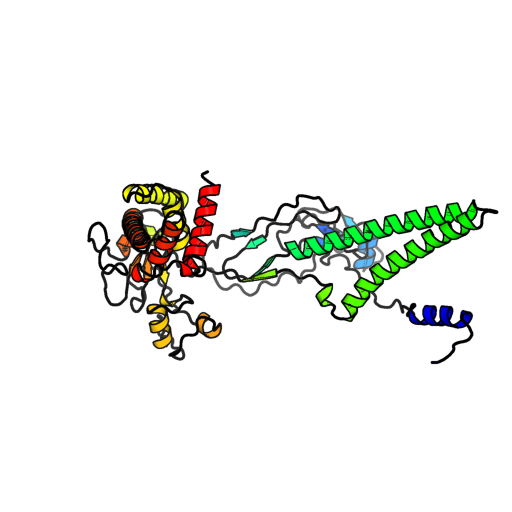00 62.69 106 ASP A N 1
ATOM 794 C CA . ASP A 1 106 ? -6.237 -24.875 -33.833 1.00 62.69 106 ASP A CA 1
ATOM 795 C C . ASP A 1 106 ? -4.753 -24.448 -33.812 1.00 62.69 106 ASP A C 1
ATOM 797 O O . ASP A 1 106 ? -3.886 -25.310 -33.618 1.00 62.69 106 ASP A O 1
ATOM 801 N N . PRO A 1 107 ? -4.439 -23.157 -34.024 1.00 62.22 107 PRO A N 1
ATOM 802 C CA . PRO A 1 107 ? -3.089 -22.618 -33.880 1.00 62.22 107 PRO A CA 1
ATOM 803 C C . PRO A 1 107 ? -2.591 -22.588 -32.424 1.00 62.22 107 PRO A C 1
ATOM 805 O O . PRO A 1 107 ? -1.540 -22.023 -32.166 1.00 62.22 107 PRO A O 1
ATOM 808 N N . MET A 1 108 ? -3.300 -23.165 -31.455 1.00 63.31 108 MET A N 1
ATOM 809 C CA . MET A 1 108 ? -2.868 -23.222 -30.059 1.00 63.31 108 MET A CA 1
ATOM 810 C C . MET A 1 108 ? -2.632 -24.665 -29.586 1.00 63.31 108 MET A C 1
ATOM 812 O O . MET A 1 108 ? -3.496 -25.539 -29.711 1.00 63.31 108 MET A O 1
ATOM 816 N N . VAL A 1 109 ? -1.467 -24.937 -28.982 1.00 57.25 109 VAL A N 1
ATOM 817 C CA . VAL A 1 109 ? -1.183 -26.241 -28.353 1.00 57.25 109 VAL A CA 1
ATOM 818 C C . VAL A 1 109 ? -2.040 -26.416 -27.090 1.00 57.25 109 VAL A C 1
ATOM 820 O O . VAL A 1 109 ? -1.989 -25.611 -26.164 1.00 57.25 109 VAL A O 1
ATOM 823 N N . LYS A 1 110 ? -2.799 -27.520 -27.016 1.00 51.03 110 LYS A N 1
ATOM 824 C CA . LYS A 1 110 ? -3.735 -27.841 -25.915 1.00 51.03 110 LYS A CA 1
ATOM 825 C C . LYS A 1 110 ? -3.112 -27.923 -24.506 1.00 51.03 110 LYS A C 1
ATOM 827 O O . LYS A 1 110 ? -3.860 -27.974 -23.537 1.00 51.03 110 LYS A O 1
ATOM 832 N N . SER A 1 111 ? -1.785 -27.947 -24.354 1.00 43.78 111 SER A N 1
ATOM 833 C CA . SER A 1 111 ? -1.112 -28.157 -23.059 1.00 43.78 111 SER A CA 1
ATOM 834 C C . SER A 1 111 ? -0.955 -26.901 -22.188 1.00 43.78 111 SER A C 1
ATOM 836 O O . SER A 1 111 ? -0.245 -26.956 -21.191 1.00 43.78 111 SER A O 1
ATOM 838 N N . VAL A 1 112 ? -1.592 -25.779 -22.536 1.00 41.62 112 VAL A N 1
ATOM 839 C CA . VAL A 1 112 ? -1.575 -24.539 -21.727 1.00 41.62 112 VAL A CA 1
ATOM 840 C C . VAL A 1 112 ? -2.777 -24.450 -20.765 1.00 41.62 112 VAL A C 1
ATOM 842 O O . VAL A 1 112 ? -2.825 -23.572 -19.914 1.00 41.62 112 VAL A O 1
ATOM 845 N N . PHE A 1 113 ? -3.722 -25.398 -20.821 1.00 41.09 113 PHE A N 1
ATOM 846 C CA . PHE A 1 113 ? -4.886 -25.432 -19.928 1.00 41.09 113 PHE A CA 1
ATOM 847 C C . PHE A 1 113 ? -5.050 -26.793 -19.251 1.00 41.09 113 PHE A C 1
ATOM 849 O O . PHE A 1 113 ? -5.873 -27.616 -19.644 1.00 41.09 113 PHE A O 1
ATOM 856 N N . THR A 1 114 ? -4.313 -27.000 -18.169 1.00 27.80 114 THR A N 1
ATOM 857 C CA . THR A 1 114 ? -4.867 -27.746 -17.035 1.00 27.80 114 THR A CA 1
ATOM 858 C C . THR A 1 114 ? -4.840 -26.816 -15.832 1.00 27.80 114 THR A C 1
ATOM 860 O O . THR A 1 114 ? -3.770 -26.652 -15.242 1.00 27.80 114 THR A O 1
ATOM 863 N N . PRO A 1 115 ? -5.962 -26.153 -15.490 1.00 35.41 115 PRO A N 1
ATOM 864 C CA . PRO A 1 115 ? -6.062 -25.487 -14.201 1.00 35.41 115 PRO A CA 1
ATOM 865 C C . PRO A 1 115 ? -5.883 -26.528 -13.078 1.00 35.41 115 PRO A C 1
ATOM 867 O O . PRO A 1 115 ? -6.308 -27.679 -13.242 1.00 35.41 115 PRO A O 1
ATOM 870 N N . PRO A 1 116 ? -5.240 -26.166 -11.951 1.00 32.50 116 PRO A N 1
ATOM 871 C CA . PRO A 1 116 ? -5.273 -26.978 -10.740 1.00 32.50 116 PRO A CA 1
ATOM 872 C C . PRO A 1 116 ? -6.731 -27.258 -10.331 1.00 32.50 116 PRO A C 1
ATOM 874 O O . PRO A 1 116 ? -7.605 -26.451 -10.657 1.00 32.50 116 PRO A O 1
ATOM 877 N N . PRO A 1 117 ? -7.018 -28.369 -9.630 1.00 29.14 117 PRO A N 1
ATOM 878 C CA . PRO A 1 117 ? -8.382 -28.712 -9.248 1.00 29.14 117 PRO A CA 1
ATOM 879 C C . PRO A 1 117 ? -8.987 -27.584 -8.409 1.00 29.14 117 PRO A C 1
ATOM 881 O O . PRO A 1 117 ? -8.384 -27.157 -7.423 1.00 29.14 117 PRO A O 1
ATOM 884 N N . GLU A 1 118 ? -10.166 -27.115 -8.813 1.00 30.25 118 GLU A N 1
ATOM 885 C CA . GLU A 1 118 ? -10.951 -26.104 -8.109 1.00 30.25 118 GLU A CA 1
ATOM 886 C C . GLU A 1 118 ? -11.193 -26.532 -6.654 1.00 30.25 118 GLU A C 1
ATOM 888 O O . GLU A 1 118 ? -11.841 -27.546 -6.386 1.00 30.25 118 GLU A O 1
ATOM 893 N N . THR A 1 119 ? -10.698 -25.743 -5.701 1.00 27.05 119 THR A N 1
ATOM 894 C CA . THR A 1 119 ? -11.275 -25.689 -4.353 1.00 27.05 119 THR A CA 1
ATOM 895 C C . THR A 1 119 ? -12.289 -24.549 -4.286 1.00 27.05 119 THR A C 1
ATOM 897 O O . THR A 1 119 ? -12.071 -23.518 -4.922 1.00 27.05 119 THR A O 1
ATOM 900 N N . PRO A 1 120 ? -13.392 -24.711 -3.538 1.00 30.22 120 PRO A N 1
ATOM 901 C CA . PRO A 1 120 ? -14.578 -23.885 -3.694 1.00 30.22 120 PRO A CA 1
ATOM 902 C C . PRO A 1 120 ? -14.368 -22.461 -3.168 1.00 30.22 120 PRO A C 1
ATOM 904 O O . PRO A 1 120 ? -13.898 -22.277 -2.049 1.00 30.22 120 PRO A O 1
ATOM 907 N N . ASN A 1 121 ? -14.772 -21.504 -4.005 1.00 37.69 121 ASN A N 1
ATOM 908 C CA . ASN A 1 121 ? -15.171 -20.116 -3.762 1.00 37.69 121 ASN A CA 1
ATOM 909 C C . ASN A 1 121 ? -14.955 -19.541 -2.351 1.00 37.69 121 ASN A C 1
ATOM 911 O O . ASN A 1 121 ? -15.657 -19.893 -1.402 1.00 37.69 121 ASN A O 1
ATOM 915 N N . SER A 1 122 ? -14.130 -18.495 -2.278 1.00 28.59 122 SER A N 1
ATOM 916 C CA . SER A 1 122 ? -14.405 -17.358 -1.402 1.00 28.59 122 SER A CA 1
ATOM 917 C C . SER A 1 122 ? -14.610 -16.123 -2.270 1.00 28.59 122 SER A C 1
ATOM 919 O O . SER A 1 122 ? -13.656 -15.621 -2.866 1.00 28.59 122 SER A O 1
ATOM 921 N N . ASP A 1 123 ? -15.854 -15.655 -2.334 1.00 35.03 123 ASP A N 1
ATOM 922 C CA . ASP A 1 123 ? -16.202 -14.345 -2.869 1.00 35.03 123 ASP A CA 1
ATOM 923 C C . ASP A 1 123 ? -15.427 -13.262 -2.114 1.00 35.03 123 ASP A C 1
ATOM 925 O O . ASP A 1 123 ? -15.596 -13.046 -0.910 1.00 35.03 123 ASP A O 1
ATOM 929 N N . GLY A 1 124 ? -14.570 -12.584 -2.857 1.00 33.00 124 GLY A N 1
ATOM 930 C CA . GLY A 1 124 ? -13.892 -11.368 -2.473 1.00 33.00 124 GLY A CA 1
ATOM 931 C C . GLY A 1 124 ? -13.316 -10.804 -3.752 1.00 33.00 124 GLY A C 1
ATOM 932 O O . GLY A 1 124 ? -12.282 -11.282 -4.203 1.00 33.00 124 GLY A O 1
ATOM 933 N N . ASP A 1 125 ? -14.017 -9.846 -4.360 1.00 38.50 125 ASP A N 1
ATOM 934 C CA . ASP A 1 125 ? -13.472 -9.011 -5.429 1.00 38.50 125 ASP A CA 1
ATOM 935 C C . ASP A 1 125 ? -12.210 -8.327 -4.889 1.00 38.50 125 ASP A C 1
ATOM 937 O O . ASP A 1 125 ? -12.248 -7.259 -4.269 1.00 38.50 125 ASP A O 1
ATOM 941 N N . GLU A 1 126 ? -11.072 -8.986 -5.070 1.00 42.16 126 GLU A N 1
ATOM 942 C CA . GLU A 1 126 ? -9.766 -8.425 -4.806 1.00 42.16 126 GLU A CA 1
ATOM 943 C C . GLU A 1 126 ? -9.526 -7.407 -5.919 1.00 42.16 126 GLU A C 1
ATOM 945 O O . GLU A 1 126 ? -9.190 -7.749 -7.050 1.00 42.16 126 GLU A O 1
ATOM 950 N N . LYS A 1 127 ? -9.822 -6.135 -5.624 1.00 42.19 127 LYS A N 1
ATOM 951 C CA . LYS A 1 127 ? -9.582 -5.024 -6.547 1.00 42.19 127 LYS A CA 1
ATOM 952 C C . LYS A 1 127 ? -8.113 -5.050 -6.968 1.00 42.19 127 LYS A C 1
ATOM 954 O O . LYS A 1 127 ? -7.245 -4.631 -6.209 1.00 42.19 127 LYS A O 1
ATOM 959 N N . THR A 1 128 ? -7.853 -5.511 -8.185 1.00 49.56 128 THR A N 1
ATOM 960 C CA . THR A 1 128 ? -6.554 -5.403 -8.846 1.00 49.56 128 THR A CA 1
ATOM 961 C C . THR A 1 128 ? -6.209 -3.925 -9.000 1.00 49.56 128 THR A C 1
ATOM 963 O O . THR A 1 128 ? -6.873 -3.199 -9.749 1.00 49.56 128 THR A O 1
ATOM 966 N N . GLU A 1 129 ? -5.197 -3.460 -8.273 1.00 61.00 129 GLU A N 1
ATOM 967 C CA . GLU A 1 129 ? -4.648 -2.118 -8.454 1.00 61.00 129 GLU A CA 1
ATOM 968 C C . GLU A 1 129 ? -3.852 -2.082 -9.765 1.00 61.00 129 GLU A C 1
ATOM 970 O O . GLU A 1 129 ? -3.190 -3.049 -10.127 1.00 61.00 129 GLU A O 1
ATOM 975 N N . LYS A 1 130 ? -3.918 -0.985 -10.524 1.00 67.44 130 LYS A N 1
ATOM 976 C CA . LYS A 1 130 ? -3.172 -0.855 -11.785 1.00 67.44 130 LYS A CA 1
ATOM 977 C C . LYS A 1 130 ? -1.950 0.023 -11.575 1.00 67.44 130 LYS A C 1
ATOM 979 O O . LYS A 1 130 ? -2.079 1.197 -11.236 1.00 67.44 130 LYS A O 1
ATOM 984 N N . LEU A 1 131 ? -0.765 -0.531 -11.806 1.00 73.50 131 LEU A N 1
ATOM 985 C CA . LEU A 1 131 ? 0.468 0.238 -11.876 1.00 73.50 131 LEU A CA 1
ATOM 986 C C . LEU A 1 131 ? 0.586 0.837 -13.279 1.00 73.50 131 LEU A C 1
ATOM 988 O O . LEU A 1 131 ? 0.960 0.143 -14.228 1.00 73.50 131 LEU A O 1
ATOM 992 N N . THR A 1 132 ? 0.273 2.128 -13.392 1.00 73.12 132 THR A N 1
ATOM 993 C CA . THR A 1 132 ? 0.352 2.864 -14.657 1.00 73.12 132 THR A CA 1
ATOM 994 C C . THR A 1 132 ? 1.773 2.867 -15.214 1.00 73.12 132 THR A C 1
ATOM 996 O O . THR A 1 132 ? 2.750 3.134 -14.506 1.00 73.12 132 THR A O 1
ATOM 999 N N . ALA A 1 133 ? 1.875 2.584 -16.505 1.00 76.50 133 ALA A N 1
ATOM 1000 C CA . ALA A 1 133 ? 3.098 2.636 -17.275 1.00 76.50 133 ALA A CA 1
ATOM 1001 C C . ALA A 1 133 ? 3.724 4.048 -17.276 1.00 76.50 133 ALA A C 1
ATOM 1003 O O . ALA A 1 133 ? 3.022 5.047 -17.460 1.00 76.50 133 ALA A O 1
ATOM 1004 N N . PRO A 1 134 ? 5.056 4.171 -17.116 1.00 75.38 134 PRO A N 1
ATOM 1005 C CA . PRO A 1 134 ? 5.722 5.463 -17.220 1.00 75.38 134 PRO A CA 1
ATOM 1006 C C . PRO A 1 134 ? 5.681 5.992 -18.663 1.00 75.38 134 PRO A C 1
ATOM 1008 O O . PRO A 1 134 ? 5.793 5.236 -19.624 1.00 75.38 134 PRO A O 1
ATOM 1011 N N . VAL A 1 135 ? 5.571 7.310 -18.837 1.00 73.31 135 VAL A N 1
ATOM 1012 C CA . VAL A 1 135 ? 5.611 7.938 -20.168 1.00 73.31 135 VAL A CA 1
ATOM 1013 C C . VAL A 1 135 ? 7.044 8.335 -20.505 1.00 73.31 135 VAL A C 1
ATOM 1015 O O . VAL A 1 135 ? 7.746 8.930 -19.689 1.00 73.31 135 VAL A O 1
ATOM 1018 N N . ILE A 1 136 ? 7.486 8.019 -21.721 1.00 74.00 136 ILE A N 1
ATOM 1019 C CA . ILE A 1 136 ? 8.830 8.354 -22.198 1.00 74.00 136 ILE A CA 1
ATOM 1020 C C . ILE A 1 136 ? 8.771 9.660 -22.989 1.00 74.00 136 ILE A C 1
ATOM 1022 O O . ILE A 1 136 ? 8.035 9.762 -23.967 1.00 74.00 136 ILE A O 1
ATOM 1026 N N . SER A 1 137 ? 9.586 10.644 -22.607 1.00 74.06 137 SER A N 1
ATOM 1027 C CA . SER A 1 137 ? 9.638 11.944 -23.294 1.00 74.06 137 SER A CA 1
ATOM 1028 C C . SER A 1 137 ? 10.311 11.891 -24.671 1.00 74.06 137 SER A C 1
ATOM 1030 O O . SER A 1 137 ? 10.111 12.790 -25.484 1.00 74.06 137 SER A O 1
ATOM 1032 N N . ILE A 1 138 ? 11.134 10.870 -24.932 1.00 72.88 138 ILE A N 1
ATOM 1033 C CA . ILE A 1 138 ? 11.880 10.693 -26.184 1.00 72.88 138 ILE A CA 1
ATOM 1034 C C . ILE A 1 138 ? 11.464 9.357 -26.817 1.00 72.88 138 ILE A C 1
ATOM 1036 O O . ILE A 1 138 ? 11.747 8.309 -26.232 1.00 72.88 138 ILE A O 1
ATOM 1040 N N . PRO A 1 139 ? 10.821 9.355 -27.999 1.00 71.12 139 PRO A N 1
ATOM 1041 C CA . PRO A 1 139 ? 10.438 8.116 -28.663 1.00 71.12 139 PRO A CA 1
ATOM 1042 C C . PRO A 1 139 ? 11.684 7.373 -29.159 1.00 71.12 139 PRO A C 1
ATOM 1044 O O . PRO A 1 139 ? 12.498 7.921 -29.904 1.00 71.12 139 PRO A O 1
ATOM 1047 N N . ILE A 1 140 ? 11.828 6.110 -28.756 1.00 74.94 140 ILE A N 1
ATOM 1048 C CA . ILE A 1 140 ? 12.888 5.214 -29.229 1.00 74.94 140 ILE A CA 1
ATOM 1049 C C . ILE A 1 140 ? 12.243 4.233 -30.218 1.00 74.94 140 ILE A C 1
ATOM 1051 O O . ILE A 1 140 ? 11.348 3.497 -29.811 1.00 74.94 140 ILE A O 1
ATOM 1055 N N . PRO A 1 141 ? 12.677 4.171 -31.493 1.00 69.69 141 PRO A N 1
ATOM 1056 C CA . PRO A 1 141 ? 12.016 3.359 -32.525 1.00 69.69 141 PRO A CA 1
ATOM 1057 C C . PRO A 1 141 ? 11.862 1.864 -32.201 1.00 69.69 141 PRO A C 1
ATOM 1059 O O . PRO A 1 141 ? 10.970 1.210 -32.728 1.00 69.69 141 PRO A O 1
ATOM 1062 N N . SER A 1 142 ? 12.737 1.314 -31.355 1.00 66.44 142 SER A N 1
ATOM 1063 C CA . SER A 1 142 ? 12.748 -0.093 -30.932 1.00 66.44 142 SER A CA 1
ATOM 1064 C C . SER A 1 142 ? 12.041 -0.354 -29.595 1.00 66.44 142 SER A C 1
ATOM 1066 O O . SER A 1 142 ? 12.106 -1.480 -29.098 1.00 66.44 142 SER A O 1
ATOM 1068 N N . LEU A 1 143 ? 11.410 0.660 -28.993 1.00 72.25 143 LEU A N 1
ATOM 1069 C CA . LEU A 1 143 ? 10.727 0.554 -27.705 1.00 72.25 143 LEU A CA 1
ATOM 1070 C C . LEU A 1 143 ? 9.213 0.729 -27.893 1.00 72.25 143 LEU A C 1
ATOM 1072 O O . LEU A 1 143 ? 8.775 1.847 -28.173 1.00 72.25 143 LEU A O 1
ATOM 1076 N N . PRO A 1 144 ? 8.401 -0.333 -27.743 1.00 65.88 144 PRO A N 1
ATOM 1077 C CA . PRO A 1 144 ? 6.956 -0.166 -27.658 1.00 65.88 144 PRO A CA 1
ATOM 1078 C C . PRO A 1 144 ? 6.584 0.616 -26.392 1.00 65.88 144 PRO A C 1
ATOM 1080 O O . PRO A 1 144 ? 7.346 0.654 -25.422 1.00 65.88 144 PRO A O 1
ATOM 1083 N N . SER A 1 145 ? 5.395 1.220 -26.392 1.00 65.81 145 SER A N 1
ATOM 1084 C CA . SER A 1 145 ? 4.815 1.793 -25.178 1.00 65.81 145 SER A CA 1
ATOM 1085 C C . SER A 1 145 ? 4.764 0.736 -24.078 1.00 65.81 145 SER A C 1
ATOM 1087 O O . SER A 1 145 ? 4.399 -0.415 -24.329 1.00 65.81 145 SER A O 1
ATOM 1089 N N . PHE A 1 146 ? 5.144 1.123 -22.862 1.00 75.69 146 PHE A N 1
ATOM 1090 C CA . PHE A 1 146 ? 5.037 0.238 -21.712 1.00 75.69 146 PHE A CA 1
ATOM 1091 C C . PHE A 1 146 ? 3.568 -0.125 -21.467 1.00 75.69 146 PHE A C 1
ATOM 1093 O O . PHE A 1 146 ? 2.685 0.720 -21.611 1.00 75.69 146 PHE A O 1
ATOM 1100 N N . ALA A 1 147 ? 3.320 -1.385 -21.120 1.00 71.44 147 ALA A N 1
ATOM 1101 C CA . ALA A 1 147 ? 1.995 -1.851 -20.736 1.00 71.44 147 ALA A CA 1
ATOM 1102 C C . ALA A 1 147 ? 1.764 -1.590 -19.246 1.00 71.44 147 ALA A C 1
ATOM 1104 O O . ALA A 1 147 ? 2.690 -1.756 -18.452 1.00 71.44 147 ALA A O 1
ATOM 1105 N N . ASP A 1 148 ? 0.538 -1.226 -18.879 1.00 75.19 148 ASP A N 1
ATOM 1106 C CA . ASP A 1 148 ? 0.131 -1.183 -17.476 1.00 75.19 148 ASP A CA 1
ATOM 1107 C C . ASP A 1 148 ? 0.218 -2.584 -16.860 1.00 75.19 148 ASP A C 1
ATOM 1109 O O . ASP A 1 148 ? -0.024 -3.593 -17.530 1.00 75.19 148 ASP A O 1
ATOM 1113 N N . ILE A 1 149 ? 0.548 -2.643 -15.571 1.00 73.56 149 ILE A N 1
ATOM 1114 C CA . ILE A 1 149 ? 0.646 -3.903 -14.832 1.00 73.56 149 ILE A CA 1
ATOM 1115 C C . ILE A 1 149 ? -0.512 -3.982 -13.849 1.00 73.56 149 ILE A C 1
ATOM 1117 O O . ILE A 1 149 ? -0.715 -3.071 -13.045 1.00 73.56 149 ILE A O 1
ATOM 1121 N N . GLU A 1 150 ? -1.261 -5.079 -13.907 1.00 72.50 150 GLU A N 1
ATOM 1122 C CA . GLU A 1 150 ? -2.275 -5.394 -12.905 1.00 72.50 150 GLU A CA 1
ATOM 1123 C C . GLU A 1 150 ? -1.592 -5.994 -11.674 1.00 72.50 150 GLU A C 1
ATOM 1125 O O . GLU A 1 150 ? -0.736 -6.873 -11.774 1.00 72.50 150 GLU A O 1
ATOM 1130 N N . VAL A 1 151 ? -1.928 -5.446 -10.513 1.00 71.25 151 VAL A N 1
ATOM 1131 C CA . VAL A 1 151 ? -1.310 -5.742 -9.229 1.00 71.25 151 VAL A CA 1
ATOM 1132 C C . VAL A 1 151 ? -2.364 -6.326 -8.303 1.00 71.25 151 VAL A C 1
ATOM 1134 O O . VAL A 1 151 ? -3.309 -5.641 -7.909 1.00 71.25 151 VAL A O 1
ATOM 1137 N N . SER A 1 152 ? -2.161 -7.583 -7.923 1.00 65.38 152 SER A N 1
ATOM 1138 C CA . SER A 1 152 ? -2.953 -8.257 -6.897 1.00 65.38 152 SER A CA 1
ATOM 1139 C C . SER A 1 152 ? -2.243 -8.153 -5.539 1.00 65.38 152 SER A C 1
ATOM 1141 O O . SER A 1 152 ? -1.047 -8.452 -5.455 1.00 65.38 152 SER A O 1
ATOM 1143 N N . PRO A 1 153 ? -2.932 -7.731 -4.464 1.00 57.09 153 PRO A N 1
ATOM 1144 C CA . PRO A 1 153 ? -2.374 -7.693 -3.116 1.00 57.09 153 PRO A CA 1
ATOM 1145 C C . PRO A 1 153 ? -1.871 -9.063 -2.627 1.00 57.09 153 PRO A C 1
ATOM 1147 O O . PRO A 1 153 ? -2.612 -10.035 -2.558 1.00 57.09 153 PRO A O 1
ATOM 1150 N N . GLY A 1 154 ? -0.612 -9.128 -2.192 1.00 57.16 154 GLY A N 1
ATOM 1151 C CA . GLY A 1 154 ? 0.024 -10.346 -1.675 1.00 57.16 154 GLY A CA 1
ATOM 1152 C C . GLY A 1 154 ? 0.773 -11.175 -2.721 1.00 57.16 154 GLY A C 1
ATOM 1153 O O . GLY A 1 154 ? 1.394 -12.171 -2.352 1.00 57.16 154 GLY A O 1
ATOM 1154 N N . GLU A 1 155 ? 0.768 -10.766 -3.992 1.00 66.38 155 GLU A N 1
ATOM 1155 C CA . GLU A 1 155 ? 1.549 -11.402 -5.055 1.00 66.38 155 GLU A CA 1
ATOM 1156 C C . GLU A 1 155 ? 2.862 -10.662 -5.351 1.00 66.38 155 GLU A C 1
ATOM 1158 O O . GLU A 1 155 ? 3.008 -9.454 -5.124 1.00 66.38 155 GLU A O 1
ATOM 1163 N N . THR A 1 156 ? 3.837 -11.397 -5.889 1.00 69.38 156 THR A N 1
ATOM 1164 C CA . THR A 1 156 ? 5.084 -10.826 -6.408 1.00 69.38 156 THR A CA 1
ATOM 1165 C C . THR A 1 156 ? 4.847 -10.254 -7.798 1.00 69.38 156 THR A C 1
ATOM 1167 O O . THR A 1 156 ? 4.613 -10.990 -8.755 1.00 69.38 156 THR A O 1
ATOM 1170 N N . VAL A 1 157 ? 4.976 -8.937 -7.929 1.00 76.56 157 VAL A N 1
ATOM 1171 C CA . VAL A 1 157 ? 4.816 -8.225 -9.197 1.00 76.56 157 VAL A CA 1
ATOM 1172 C C . VAL A 1 157 ? 6.174 -8.010 -9.846 1.00 76.56 157 VAL A C 1
ATOM 1174 O O . VAL A 1 157 ? 7.109 -7.513 -9.222 1.00 76.56 157 VAL A O 1
ATOM 1177 N N . ASN A 1 158 ? 6.277 -8.349 -11.129 1.00 77.44 158 ASN A N 1
ATOM 1178 C CA . ASN A 1 158 ? 7.479 -8.137 -11.927 1.00 77.44 158 ASN A CA 1
ATOM 1179 C C . ASN A 1 158 ? 7.338 -6.862 -12.758 1.00 77.44 158 ASN A C 1
ATOM 1181 O O . ASN A 1 158 ? 6.546 -6.818 -13.694 1.00 77.44 158 ASN A O 1
ATOM 1185 N N . VAL A 1 159 ? 8.133 -5.840 -12.446 1.00 81.38 159 VAL A N 1
ATOM 1186 C CA . VAL A 1 159 ? 8.131 -4.544 -13.137 1.00 81.38 159 VAL A CA 1
ATOM 1187 C C . VAL A 1 159 ? 9.265 -4.509 -14.176 1.00 81.38 159 VAL A C 1
ATOM 1189 O O . VAL A 1 159 ? 10.437 -4.406 -13.797 1.00 81.38 159 VAL A O 1
ATOM 1192 N N . PRO A 1 160 ? 8.977 -4.594 -15.493 1.00 79.62 160 PRO A N 1
ATOM 1193 C CA . PRO A 1 160 ? 9.995 -4.760 -16.529 1.00 79.62 160 PRO A CA 1
ATOM 1194 C C . PRO A 1 160 ? 10.471 -3.437 -17.151 1.00 79.62 160 PRO A C 1
ATOM 1196 O O . PRO A 1 160 ? 11.360 -3.460 -18.002 1.00 79.62 160 PRO A O 1
ATOM 1199 N N . TYR A 1 161 ? 9.905 -2.290 -16.756 1.00 82.44 161 TYR A N 1
ATOM 1200 C CA . TYR A 1 161 ? 10.077 -1.010 -17.458 1.00 82.44 161 TYR A CA 1
ATOM 1201 C C . TYR A 1 161 ? 11.546 -0.612 -17.663 1.00 82.44 161 TYR A C 1
ATOM 1203 O O . TYR A 1 161 ? 11.955 -0.283 -18.776 1.00 82.44 161 TYR A O 1
ATOM 1211 N N . ILE A 1 162 ? 12.372 -0.702 -16.614 1.00 82.69 162 ILE A N 1
ATOM 1212 C CA . ILE A 1 162 ? 13.794 -0.337 -16.702 1.00 82.69 162 ILE A CA 1
ATOM 1213 C C . ILE A 1 162 ? 14.584 -1.293 -17.603 1.00 82.69 162 ILE A C 1
ATOM 1215 O O . ILE A 1 162 ? 15.418 -0.850 -18.392 1.00 82.69 162 ILE A O 1
ATOM 1219 N N . ALA A 1 163 ? 14.295 -2.593 -17.529 1.00 81.50 163 ALA A N 1
ATOM 1220 C CA . ALA A 1 163 ? 14.954 -3.605 -18.343 1.00 81.50 163 ALA A CA 1
ATOM 1221 C C . ALA A 1 163 ? 14.636 -3.392 -19.829 1.00 81.50 163 ALA A C 1
ATOM 1223 O O . ALA A 1 163 ? 15.544 -3.336 -20.659 1.00 81.50 163 ALA A O 1
ATOM 1224 N N . GLN A 1 164 ? 13.358 -3.182 -20.155 1.00 82.06 164 GLN A N 1
ATOM 1225 C CA . GLN A 1 164 ? 12.905 -2.893 -21.516 1.00 82.06 164 GLN A CA 1
ATOM 1226 C C . GLN A 1 164 ? 13.535 -1.605 -22.067 1.00 82.06 164 GLN A C 1
ATOM 1228 O O . GLN A 1 164 ? 14.026 -1.594 -23.197 1.00 82.06 164 GLN A O 1
ATOM 1233 N N . TYR A 1 165 ? 13.599 -0.546 -21.254 1.00 81.75 165 TYR A N 1
ATOM 1234 C CA . TYR A 1 165 ? 14.198 0.732 -21.642 1.00 81.75 165 TYR A CA 1
ATOM 1235 C C . TYR A 1 165 ? 15.688 0.611 -21.996 1.00 81.75 165 TYR A C 1
ATOM 1237 O O . TYR A 1 165 ? 16.119 1.052 -23.064 1.00 81.75 165 TYR A O 1
ATOM 1245 N N . VAL A 1 166 ? 16.480 -0.026 -21.126 1.00 83.25 166 VAL A N 1
ATOM 1246 C CA . VAL A 1 166 ? 17.928 -0.197 -21.330 1.00 83.25 166 VAL A CA 1
ATOM 1247 C C . VAL A 1 166 ? 18.211 -1.043 -22.572 1.00 83.25 166 VAL A C 1
ATOM 1249 O O . VAL A 1 166 ? 19.060 -0.676 -23.391 1.00 83.25 166 VAL A O 1
ATOM 1252 N N . VAL A 1 167 ? 17.466 -2.137 -22.760 1.00 83.88 167 VAL A N 1
ATOM 1253 C CA . VAL A 1 167 ? 17.592 -2.996 -23.947 1.00 83.88 167 VAL A CA 1
ATOM 1254 C C . VAL A 1 167 ? 17.284 -2.215 -25.224 1.00 83.88 167 VAL A C 1
ATOM 1256 O O . VAL A 1 167 ? 18.016 -2.338 -26.211 1.00 83.88 167 VAL A O 1
ATOM 1259 N N . ALA A 1 168 ? 16.234 -1.394 -25.223 1.00 83.44 168 ALA A N 1
ATOM 1260 C CA . ALA A 1 168 ? 15.856 -0.633 -26.404 1.00 83.44 168 ALA A CA 1
ATOM 1261 C C . ALA A 1 168 ? 16.897 0.424 -26.789 1.00 83.44 168 ALA A C 1
ATOM 1263 O O . ALA A 1 168 ? 17.256 0.499 -27.966 1.00 83.44 168 ALA A O 1
ATOM 1264 N N . ILE A 1 169 ? 17.444 1.174 -25.821 1.00 84.88 169 ILE A N 1
ATOM 1265 C CA . ILE A 1 169 ? 18.531 2.138 -26.074 1.00 84.88 169 ILE A CA 1
ATOM 1266 C C . ILE A 1 169 ? 19.755 1.437 -26.654 1.00 84.88 169 ILE A C 1
ATOM 1268 O O . ILE A 1 169 ? 20.339 1.927 -27.622 1.00 84.88 169 ILE A O 1
ATOM 1272 N N . TYR A 1 170 ? 20.137 0.286 -26.100 1.00 82.12 170 TYR A N 1
ATOM 1273 C CA . TYR A 1 170 ? 21.298 -0.453 -26.585 1.00 82.12 170 TYR A CA 1
ATOM 1274 C C . TYR A 1 170 ? 21.106 -0.931 -28.032 1.00 82.12 170 TYR A C 1
ATOM 1276 O O . TYR A 1 170 ? 21.970 -0.706 -28.882 1.00 82.12 170 TYR A O 1
ATOM 1284 N N . LYS A 1 171 ? 19.942 -1.520 -28.348 1.00 83.75 171 LYS A N 1
ATOM 1285 C CA . LYS A 1 171 ? 19.590 -1.943 -29.717 1.00 83.75 171 LYS A CA 1
ATOM 1286 C C . LYS A 1 171 ? 19.556 -0.763 -30.691 1.00 83.75 171 LYS A C 1
ATOM 1288 O O . LYS A 1 171 ? 20.052 -0.872 -31.814 1.00 83.75 171 LYS A O 1
ATOM 1293 N N . TYR A 1 172 ? 19.002 0.368 -30.261 1.00 84.44 172 TYR A N 1
ATOM 1294 C CA . TYR A 1 172 ? 18.948 1.583 -31.068 1.00 84.44 172 TYR A CA 1
ATOM 1295 C C . TYR A 1 172 ? 20.351 2.140 -31.350 1.00 84.44 172 TYR A C 1
ATOM 1297 O O . TYR A 1 172 ? 20.694 2.388 -32.507 1.00 84.44 172 TYR A O 1
ATOM 1305 N N . GLY A 1 173 ? 21.199 2.245 -30.322 1.00 86.38 173 GLY A N 1
ATOM 1306 C CA . GLY A 1 173 ? 22.586 2.690 -30.461 1.00 86.38 173 GLY A CA 1
ATOM 1307 C C . GLY A 1 173 ? 23.410 1.778 -31.370 1.00 86.38 173 GLY A C 1
ATOM 1308 O O . GLY A 1 173 ? 24.137 2.269 -32.232 1.00 86.38 173 GLY A O 1
ATOM 1309 N N . LEU A 1 174 ? 23.245 0.457 -31.246 1.00 87.12 174 LEU A N 1
ATOM 1310 C CA . LEU A 1 174 ? 23.899 -0.523 -32.116 1.00 87.12 174 LEU A CA 1
ATOM 1311 C C . LEU A 1 174 ? 23.471 -0.365 -33.583 1.00 87.12 174 LEU A C 1
ATOM 1313 O O . LEU A 1 174 ? 24.313 -0.400 -34.483 1.00 87.12 174 LEU A O 1
ATOM 1317 N N . THR A 1 175 ? 22.176 -0.163 -33.826 1.00 86.75 175 THR A N 1
ATOM 1318 C CA . THR A 1 175 ? 21.634 0.045 -35.178 1.00 86.75 175 THR A CA 1
ATOM 1319 C C . THR A 1 175 ? 22.202 1.319 -35.798 1.00 86.75 175 THR A C 1
ATOM 1321 O O . THR A 1 175 ? 22.726 1.290 -36.913 1.00 86.75 175 THR A O 1
ATOM 1324 N N . LEU A 1 176 ? 22.181 2.428 -35.053 1.00 89.69 176 LEU A N 1
ATOM 1325 C CA . LEU A 1 176 ? 22.707 3.710 -35.514 1.00 89.69 176 LEU A CA 1
ATOM 1326 C C . LEU A 1 176 ? 24.217 3.643 -35.789 1.00 89.69 176 LEU A C 1
ATOM 1328 O O . LEU A 1 176 ? 24.674 4.099 -36.838 1.00 89.69 176 LEU A O 1
ATOM 1332 N N . ALA A 1 177 ? 24.988 3.024 -34.892 1.00 90.19 177 ALA A N 1
ATOM 1333 C CA . ALA A 1 177 ? 26.424 2.826 -35.071 1.00 90.19 177 ALA A CA 1
ATOM 1334 C C . ALA A 1 177 ? 26.738 1.978 -36.315 1.00 90.19 177 ALA A C 1
ATOM 1336 O O . ALA A 1 177 ? 27.669 2.293 -37.055 1.00 90.19 177 ALA A O 1
ATOM 1337 N N . SER A 1 178 ? 25.935 0.943 -36.583 1.00 89.62 178 SER A N 1
ATOM 1338 C CA . SER A 1 178 ? 26.098 0.079 -37.758 1.00 89.62 178 SER A CA 1
ATOM 1339 C C . SER A 1 178 ? 25.845 0.840 -39.062 1.00 89.62 178 SER A C 1
ATOM 1341 O O . SER A 1 178 ? 26.642 0.742 -39.994 1.00 89.62 178 SER A O 1
ATOM 1343 N N . ILE A 1 179 ? 24.789 1.661 -39.116 1.00 92.56 179 ILE A N 1
ATOM 1344 C CA . ILE A 1 179 ? 24.482 2.510 -40.280 1.00 92.56 179 ILE A CA 1
ATOM 1345 C C . ILE A 1 179 ? 25.620 3.506 -40.538 1.00 92.56 179 ILE A C 1
ATOM 1347 O O . ILE A 1 179 ? 26.090 3.634 -41.671 1.00 92.56 179 ILE A O 1
ATOM 1351 N N . LEU A 1 180 ? 26.099 4.184 -39.489 1.00 93.38 180 LEU A N 1
ATOM 1352 C CA . LEU A 1 180 ? 27.198 5.148 -39.600 1.00 93.38 180 LEU A CA 1
ATOM 1353 C C . LEU A 1 180 ? 28.493 4.487 -40.075 1.00 93.38 180 LEU A C 1
ATOM 1355 O O . LEU A 1 180 ? 29.188 5.030 -40.932 1.00 93.38 180 LEU A O 1
ATOM 1359 N N . ALA A 1 181 ? 28.806 3.300 -39.567 1.00 93.38 181 ALA A N 1
ATOM 1360 C CA . ALA A 1 181 ? 29.991 2.569 -39.984 1.00 93.38 181 ALA A CA 1
ATOM 1361 C C . ALA A 1 181 ? 29.920 2.134 -41.457 1.00 93.38 181 ALA A C 1
ATOM 1363 O O . ALA A 1 181 ? 30.896 2.312 -42.184 1.00 93.38 181 ALA A O 1
ATOM 1364 N N . VAL A 1 182 ? 28.770 1.639 -41.933 1.00 95.06 182 VAL A N 1
ATOM 1365 C CA . VAL A 1 182 ? 28.573 1.320 -43.360 1.00 95.06 182 VAL A CA 1
ATOM 1366 C C . VAL A 1 182 ? 28.742 2.573 -44.220 1.00 95.06 182 VAL A C 1
ATOM 1368 O O . VAL A 1 182 ? 29.457 2.540 -45.220 1.00 95.06 182 VAL A O 1
ATOM 1371 N N . MET A 1 183 ? 28.158 3.700 -43.804 1.00 95.38 183 MET A N 1
ATOM 1372 C CA . MET A 1 183 ? 28.287 4.978 -44.508 1.00 95.38 183 MET A CA 1
ATOM 1373 C C . MET A 1 183 ? 29.754 5.416 -44.635 1.00 95.38 183 MET A C 1
ATOM 1375 O O . MET A 1 183 ? 30.204 5.768 -45.726 1.00 95.38 183 MET A O 1
ATOM 1379 N N . MET A 1 184 ? 30.525 5.350 -43.548 1.00 93.56 184 MET A N 1
ATOM 1380 C CA . MET A 1 184 ? 31.944 5.716 -43.552 1.00 93.56 184 MET A CA 1
ATOM 1381 C C . MET A 1 184 ? 32.802 4.762 -44.392 1.00 93.56 184 MET A C 1
ATOM 1383 O O . MET A 1 184 ? 33.745 5.212 -45.047 1.00 93.56 184 MET A O 1
ATOM 1387 N N . ILE A 1 185 ? 32.462 3.469 -44.439 1.00 94.12 185 ILE A N 1
ATOM 1388 C CA . ILE A 1 185 ? 33.120 2.493 -45.321 1.00 94.12 185 ILE A CA 1
ATOM 1389 C C . ILE A 1 185 ? 32.854 2.829 -46.791 1.00 94.12 185 ILE A C 1
ATOM 1391 O O . ILE A 1 185 ? 33.789 2.807 -47.588 1.00 94.12 185 ILE A O 1
ATOM 1395 N N . VAL A 1 186 ? 31.616 3.179 -47.155 1.00 95.31 186 VAL A N 1
ATOM 1396 C CA . VAL A 1 186 ? 31.265 3.569 -48.532 1.00 95.31 186 VAL A CA 1
ATOM 1397 C C . VAL A 1 186 ? 32.006 4.841 -48.943 1.00 95.31 186 VAL A C 1
ATOM 1399 O O . VAL A 1 186 ? 32.634 4.863 -50.002 1.00 95.31 1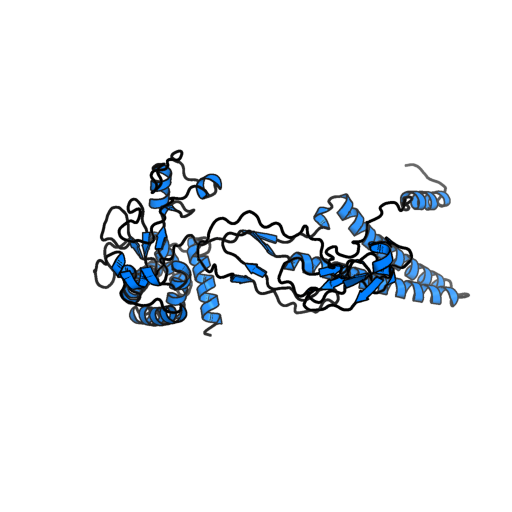86 VAL A O 1
ATOM 1402 N N . ILE A 1 187 ? 32.006 5.876 -48.095 1.00 93.25 187 ILE A N 1
ATOM 1403 C CA . ILE A 1 187 ? 32.722 7.134 -48.368 1.00 93.25 187 ILE A CA 1
ATOM 1404 C C . ILE A 1 187 ? 34.227 6.878 -48.504 1.00 93.25 187 ILE A C 1
ATOM 1406 O O . ILE A 1 187 ? 34.849 7.336 -49.464 1.00 93.25 187 ILE A O 1
ATOM 1410 N N . GLY A 1 188 ? 34.810 6.102 -47.585 1.00 93.25 188 GLY A N 1
ATOM 1411 C CA . GLY A 1 188 ? 36.215 5.712 -47.650 1.00 93.25 188 GLY A CA 1
ATOM 1412 C C . GLY A 1 188 ? 36.537 4.891 -48.902 1.00 93.25 188 GLY A C 1
ATOM 1413 O O . GLY A 1 188 ? 37.564 5.120 -49.535 1.00 93.25 188 GLY A O 1
ATOM 1414 N N . GLY A 1 189 ? 35.648 3.986 -49.315 1.00 93.00 189 GLY A N 1
ATOM 1415 C CA . GLY A 1 189 ? 35.804 3.165 -50.517 1.00 93.00 189 GLY A CA 1
ATOM 1416 C C . GLY A 1 189 ? 35.783 3.987 -51.805 1.00 93.00 189 GLY A C 1
ATOM 1417 O O . GLY A 1 189 ? 36.672 3.842 -52.643 1.00 93.00 189 GLY A O 1
ATOM 1418 N N . ILE A 1 190 ? 34.822 4.906 -51.939 1.00 93.62 190 ILE A N 1
ATOM 1419 C CA . ILE A 1 190 ? 34.744 5.830 -53.081 1.00 93.62 190 ILE A CA 1
ATOM 1420 C C . ILE A 1 190 ? 35.990 6.722 -53.126 1.00 93.62 190 ILE A C 1
ATOM 1422 O O . ILE A 1 190 ? 36.631 6.851 -54.171 1.00 93.62 190 ILE A O 1
ATOM 1426 N N . MET A 1 191 ? 36.376 7.296 -51.982 1.00 91.12 191 MET A N 1
ATOM 1427 C CA . MET A 1 191 ? 37.571 8.131 -51.881 1.00 91.12 191 MET A CA 1
ATOM 1428 C C . MET A 1 191 ? 38.828 7.347 -52.267 1.00 91.12 191 MET A C 1
ATOM 1430 O O . MET A 1 191 ? 39.672 7.874 -52.984 1.00 91.12 191 MET A O 1
ATOM 1434 N N . TYR A 1 192 ? 38.939 6.079 -51.871 1.00 91.44 192 TYR A N 1
ATOM 1435 C CA . TYR A 1 192 ? 40.067 5.227 -52.237 1.00 91.44 192 TYR A CA 1
ATOM 1436 C C . TYR A 1 192 ? 40.198 5.034 -53.757 1.00 91.44 192 TYR A C 1
ATOM 1438 O O . TYR A 1 192 ? 41.307 5.121 -54.280 1.00 91.44 192 TYR A O 1
ATOM 1446 N N . ILE A 1 193 ? 39.082 4.824 -54.467 1.00 91.94 193 ILE A N 1
ATOM 1447 C CA . ILE A 1 193 ? 39.069 4.597 -55.924 1.00 91.94 193 ILE A CA 1
ATOM 1448 C C . ILE A 1 193 ? 39.437 5.875 -56.698 1.00 91.94 193 ILE A C 1
ATOM 1450 O O . ILE A 1 193 ? 40.196 5.812 -57.661 1.00 91.94 193 ILE A O 1
ATOM 1454 N N . ILE A 1 194 ? 38.928 7.038 -56.275 1.00 91.19 194 ILE A N 1
ATOM 1455 C CA . ILE A 1 194 ? 39.085 8.313 -57.006 1.00 91.19 194 ILE A CA 1
ATOM 1456 C C . ILE A 1 194 ? 40.439 8.997 -56.720 1.00 91.19 194 ILE A C 1
ATOM 1458 O O . ILE A 1 194 ? 40.881 9.861 -57.472 1.00 91.19 194 ILE A O 1
ATOM 1462 N N . SER A 1 195 ? 41.145 8.614 -55.653 1.00 88.00 195 SER A N 1
ATOM 1463 C CA . SER A 1 195 ? 42.376 9.287 -55.191 1.00 88.00 195 SER A CA 1
ATOM 1464 C C . SER A 1 195 ? 43.639 8.970 -56.006 1.00 88.00 195 SER A C 1
ATOM 1466 O O . SER A 1 195 ? 44.736 9.046 -55.459 1.00 88.00 195 SER A O 1
ATOM 1468 N N . SER A 1 196 ? 43.506 8.628 -57.290 1.00 67.62 196 SER A N 1
ATOM 1469 C CA . SER A 1 196 ? 44.454 7.922 -58.175 1.00 67.62 196 SER A CA 1
ATOM 1470 C C . SER A 1 196 ? 45.906 8.437 -58.290 1.00 67.62 196 SER A C 1
ATOM 1472 O O . SER A 1 196 ? 46.683 7.845 -59.031 1.00 67.62 196 SER A O 1
ATOM 1474 N N . ALA A 1 197 ? 46.326 9.466 -57.550 1.00 69.00 197 ALA A N 1
ATOM 1475 C CA . ALA A 1 197 ? 47.731 9.854 -57.387 1.00 69.00 197 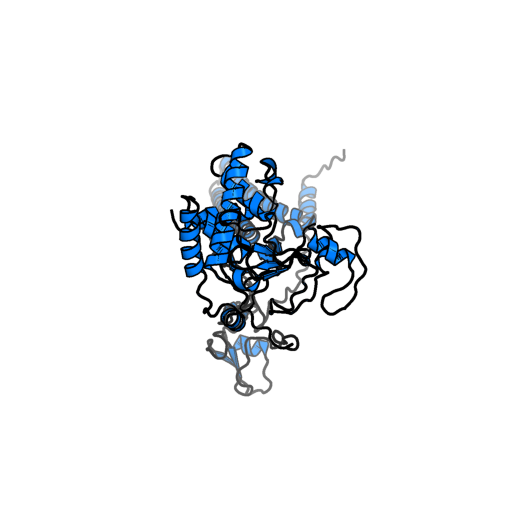ALA A CA 1
ATOM 1476 C C . ALA A 1 197 ? 48.039 10.681 -56.114 1.00 69.00 197 ALA A C 1
ATOM 1478 O O . ALA A 1 197 ? 49.137 11.221 -56.010 1.00 69.00 197 ALA A O 1
ATOM 1479 N N . ASP A 1 198 ? 47.112 10.814 -55.154 1.00 87.31 198 ASP A N 1
ATOM 1480 C CA . ASP A 1 198 ? 47.307 11.627 -53.938 1.00 87.31 198 ASP A CA 1
ATOM 1481 C C . ASP A 1 198 ? 47.490 10.722 -52.701 1.00 87.31 198 ASP A C 1
ATOM 1483 O O . ASP A 1 198 ? 46.506 10.180 -52.176 1.00 87.31 198 ASP A O 1
ATOM 1487 N N . PRO A 1 199 ? 48.732 10.545 -52.202 1.00 85.88 199 PRO A N 1
ATOM 1488 C CA . PRO A 1 199 ? 49.011 9.695 -51.047 1.00 85.88 199 PRO A CA 1
ATOM 1489 C C . PRO A 1 199 ? 48.244 10.102 -49.784 1.00 85.88 199 PRO A C 1
ATOM 1491 O O . PRO A 1 199 ? 47.895 9.236 -48.979 1.00 85.88 199 PRO A O 1
ATOM 1494 N N . SER A 1 200 ? 47.948 11.395 -49.617 1.00 88.38 200 SER A N 1
ATOM 1495 C CA . SER A 1 200 ? 47.243 11.916 -48.444 1.00 88.38 200 SER A CA 1
ATOM 1496 C C . SER A 1 200 ? 45.781 11.470 -48.439 1.00 88.38 200 SER A C 1
ATOM 1498 O O . SER A 1 200 ? 45.271 11.020 -47.411 1.00 88.38 200 SER A O 1
ATOM 1500 N N . LYS A 1 201 ? 45.111 11.505 -49.597 1.00 88.00 201 LYS A N 1
ATOM 1501 C CA . LYS A 1 201 ? 43.709 11.068 -49.716 1.00 88.00 201 LYS A CA 1
ATOM 1502 C C . LYS A 1 201 ? 43.564 9.552 -49.612 1.00 88.00 201 LYS A C 1
ATOM 1504 O O . LYS A 1 201 ? 42.631 9.065 -48.976 1.00 88.00 201 LYS A O 1
ATOM 1509 N N . VAL A 1 202 ? 44.531 8.798 -50.140 1.00 90.44 202 VAL A N 1
ATOM 1510 C CA . VAL A 1 202 ? 44.586 7.337 -49.964 1.00 90.44 202 VAL A CA 1
ATOM 1511 C C . VAL A 1 202 ? 44.763 6.962 -48.488 1.00 90.44 202 VAL A C 1
ATOM 1513 O O . VAL A 1 202 ? 44.141 6.008 -48.014 1.00 90.44 202 VAL A O 1
ATOM 1516 N N . ALA A 1 203 ? 45.595 7.700 -47.745 1.00 90.81 203 ALA A N 1
ATOM 1517 C CA . ALA A 1 203 ? 45.786 7.474 -46.315 1.00 90.81 203 ALA A CA 1
ATOM 1518 C C . ALA A 1 203 ? 44.505 7.761 -45.513 1.00 90.81 203 ALA A C 1
ATOM 1520 O O . ALA A 1 203 ? 44.116 6.935 -44.684 1.00 90.81 203 ALA A O 1
ATOM 1521 N N . LEU A 1 204 ? 43.819 8.871 -45.802 1.00 90.25 204 LEU A N 1
ATOM 1522 C CA . LEU A 1 204 ? 42.558 9.230 -45.148 1.00 90.25 204 LEU A CA 1
ATOM 1523 C C . LEU A 1 204 ? 41.452 8.199 -45.429 1.00 90.25 204 LEU A C 1
ATOM 1525 O O . LEU A 1 204 ? 40.800 7.727 -44.500 1.00 90.25 204 LEU A O 1
ATOM 1529 N N . ALA A 1 205 ? 41.295 7.773 -46.685 1.00 90.56 205 ALA A N 1
ATOM 1530 C CA . ALA A 1 205 ? 40.334 6.741 -47.075 1.00 90.56 205 ALA A CA 1
ATOM 1531 C C . ALA A 1 205 ? 40.531 5.431 -46.290 1.00 90.56 205 ALA A C 1
ATOM 1533 O O . ALA A 1 205 ? 39.577 4.852 -45.765 1.00 90.56 205 ALA A O 1
ATOM 1534 N N . LYS A 1 206 ? 41.789 4.988 -46.142 1.00 91.19 206 LYS A N 1
ATOM 1535 C CA . LYS A 1 206 ? 42.126 3.814 -45.324 1.00 91.19 206 LYS A CA 1
ATOM 1536 C C . LYS A 1 206 ? 41.790 4.036 -43.852 1.00 91.19 206 LYS A C 1
ATOM 1538 O O . LYS A 1 206 ? 41.241 3.130 -43.233 1.00 91.19 206 LYS A O 1
ATOM 1543 N N . GLN A 1 207 ? 42.088 5.209 -43.290 1.00 94.06 207 GLN A N 1
ATOM 1544 C CA . GLN A 1 207 ? 41.748 5.522 -41.898 1.00 94.06 207 GLN A CA 1
ATOM 1545 C C . GLN A 1 207 ? 40.239 5.468 -41.643 1.00 94.06 207 GLN A C 1
ATOM 1547 O O . GLN A 1 207 ? 39.833 4.904 -40.633 1.00 94.06 207 GLN A O 1
ATOM 1552 N N . MET A 1 208 ? 39.411 5.981 -42.557 1.00 91.56 208 MET A N 1
ATOM 1553 C CA . MET A 1 208 ? 37.950 5.926 -42.423 1.00 91.56 208 MET A CA 1
ATOM 1554 C C . MET A 1 208 ? 37.427 4.484 -42.419 1.00 91.56 208 MET A C 1
ATOM 1556 O O . MET A 1 208 ? 36.628 4.118 -41.555 1.00 91.56 208 MET A O 1
ATOM 1560 N N . ILE A 1 209 ? 37.918 3.643 -43.336 1.00 92.50 209 ILE A N 1
ATOM 1561 C CA . ILE A 1 209 ? 37.529 2.227 -43.418 1.00 92.50 209 ILE A CA 1
ATOM 1562 C C . ILE A 1 209 ? 37.981 1.474 -42.162 1.00 92.50 209 ILE A C 1
ATOM 1564 O O . ILE A 1 209 ? 37.165 0.833 -41.499 1.00 92.50 209 ILE A O 1
ATOM 1568 N N . PHE A 1 210 ? 39.264 1.577 -41.798 1.00 93.19 210 PHE A N 1
ATOM 1569 C CA . PHE A 1 210 ? 39.796 0.882 -40.626 1.00 93.19 210 PHE A CA 1
ATOM 1570 C C . PHE A 1 210 ? 39.151 1.374 -39.333 1.00 93.19 210 PHE A C 1
ATOM 1572 O O . PHE A 1 210 ? 38.754 0.542 -38.526 1.00 93.19 210 PHE A O 1
ATOM 1579 N N . GLY A 1 211 ? 38.977 2.687 -39.167 1.00 92.00 211 GLY A N 1
ATOM 1580 C CA . GLY A 1 211 ? 38.327 3.282 -38.001 1.00 92.00 211 GLY A CA 1
ATOM 1581 C C . GLY A 1 211 ? 36.902 2.764 -37.802 1.00 92.00 211 GLY A C 1
ATOM 1582 O O . GLY A 1 211 ? 36.532 2.381 -36.691 1.00 92.00 211 GLY A O 1
ATOM 1583 N N . SER A 1 212 ? 36.134 2.651 -38.889 1.00 93.62 212 SER A N 1
ATOM 1584 C CA . SER A 1 212 ? 34.759 2.132 -38.862 1.00 93.62 212 SER A CA 1
ATOM 1585 C C . SER A 1 212 ? 34.705 0.654 -38.470 1.00 93.62 212 SER A C 1
ATOM 1587 O O . SER A 1 212 ? 33.919 0.265 -37.605 1.00 93.62 212 SER A O 1
ATOM 1589 N N . ILE A 1 213 ? 35.594 -0.166 -39.043 1.00 94.44 213 ILE A N 1
ATOM 1590 C CA . ILE A 1 213 ? 35.697 -1.597 -38.719 1.00 94.44 213 ILE A CA 1
ATOM 1591 C C . ILE A 1 213 ? 36.127 -1.786 -37.262 1.00 94.44 213 ILE A C 1
ATOM 1593 O O . ILE A 1 213 ? 35.536 -2.592 -36.543 1.00 94.44 213 ILE A O 1
ATOM 1597 N N . THR A 1 214 ? 37.123 -1.028 -36.794 1.00 91.75 214 THR A N 1
ATOM 1598 C CA . THR A 1 214 ? 37.580 -1.108 -35.401 1.00 91.75 214 THR A CA 1
ATOM 1599 C C . THR A 1 214 ? 36.502 -0.661 -34.422 1.00 91.75 214 THR A C 1
ATOM 1601 O O . THR A 1 214 ? 36.354 -1.286 -33.377 1.00 91.75 214 THR A O 1
ATOM 1604 N N . GLY A 1 215 ? 35.710 0.358 -34.770 1.00 91.50 215 GLY A N 1
ATOM 1605 C CA . GLY A 1 215 ? 34.610 0.845 -33.939 1.00 91.50 215 GLY A CA 1
ATOM 1606 C C . GLY A 1 215 ? 33.529 -0.215 -33.735 1.00 91.50 215 GLY A C 1
ATOM 1607 O O . GLY A 1 215 ? 33.185 -0.526 -32.595 1.00 91.50 215 GLY A O 1
ATOM 1608 N N . ILE A 1 216 ? 33.065 -0.841 -34.825 1.00 90.81 216 ILE A N 1
ATOM 1609 C CA . ILE A 1 216 ? 32.136 -1.982 -34.751 1.00 90.81 216 ILE A CA 1
ATOM 1610 C C . ILE A 1 216 ? 32.759 -3.123 -33.939 1.00 90.81 216 ILE A C 1
ATOM 1612 O O . ILE A 1 216 ? 32.111 -3.676 -33.053 1.00 90.81 216 ILE A O 1
ATOM 1616 N N . THR A 1 217 ? 34.021 -3.463 -34.212 1.00 92.44 217 THR A N 1
ATOM 1617 C CA . THR A 1 217 ? 34.707 -4.576 -33.537 1.00 92.44 217 THR A CA 1
ATOM 1618 C C . THR A 1 217 ? 34.749 -4.368 -32.024 1.00 92.44 217 THR A C 1
ATOM 1620 O O . THR A 1 217 ? 34.422 -5.283 -31.277 1.00 92.44 217 THR A O 1
ATOM 1623 N N . VAL A 1 218 ? 35.097 -3.167 -31.551 1.00 93.06 218 VAL A N 1
ATOM 1624 C CA . VAL A 1 218 ? 35.110 -2.842 -30.115 1.00 93.06 218 VAL A CA 1
ATOM 1625 C C . VAL A 1 218 ? 33.712 -2.950 -29.506 1.00 93.06 218 VAL A C 1
ATOM 1627 O O . VAL A 1 218 ? 33.571 -3.497 -28.412 1.00 93.06 218 VAL A O 1
ATOM 1630 N N . LEU A 1 219 ? 32.681 -2.487 -30.217 1.00 88.69 219 LEU A N 1
ATOM 1631 C CA . LEU A 1 219 ? 31.295 -2.546 -29.755 1.00 88.69 219 LEU A CA 1
ATOM 1632 C C . LEU A 1 219 ? 30.834 -4.004 -29.562 1.00 88.69 219 LEU A C 1
ATOM 1634 O O . LEU A 1 219 ? 30.359 -4.358 -28.482 1.00 88.69 219 LEU A O 1
ATOM 1638 N N . LEU A 1 220 ? 31.049 -4.875 -30.556 1.00 87.12 220 LEU A N 1
ATOM 1639 C CA . LEU A 1 220 ? 30.699 -6.299 -30.453 1.00 87.12 220 LEU A CA 1
ATOM 1640 C C . LEU A 1 220 ? 31.542 -7.020 -29.392 1.00 87.12 220 LEU A C 1
ATOM 1642 O O . LEU A 1 220 ? 31.006 -7.796 -28.600 1.00 87.12 220 LEU A O 1
ATOM 1646 N N . CYS A 1 221 ? 32.846 -6.741 -29.334 1.00 89.31 221 CYS A N 1
ATOM 1647 C CA . CYS A 1 221 ? 33.733 -7.318 -28.325 1.00 89.31 221 CYS A CA 1
ATOM 1648 C C . CYS A 1 221 ? 33.312 -6.936 -26.904 1.00 89.31 221 CYS A C 1
ATOM 1650 O O . CYS A 1 221 ? 33.395 -7.774 -26.013 1.00 89.31 221 CYS A O 1
ATOM 1652 N N . SER A 1 222 ? 32.832 -5.710 -26.681 1.00 89.44 222 SER A N 1
ATOM 1653 C CA . SER A 1 222 ? 32.340 -5.278 -25.370 1.00 89.44 222 SER A CA 1
ATOM 1654 C C . SER A 1 222 ? 31.162 -6.135 -24.897 1.00 89.44 222 SER A C 1
ATOM 1656 O O . SER A 1 222 ? 31.179 -6.622 -23.767 1.00 89.44 222 SER A O 1
ATOM 1658 N N . PHE A 1 223 ? 30.189 -6.402 -25.775 1.00 86.50 223 PHE A N 1
ATOM 1659 C CA . PHE A 1 223 ? 29.057 -7.278 -25.462 1.00 86.50 223 PHE A CA 1
ATOM 1660 C C . PHE A 1 223 ? 29.496 -8.715 -25.170 1.00 86.50 223 PHE A C 1
ATOM 1662 O O . PHE A 1 223 ? 29.097 -9.298 -24.162 1.00 86.50 223 PHE A O 1
ATOM 1669 N N . ILE A 1 224 ? 30.339 -9.281 -26.038 1.00 89.19 224 ILE A N 1
ATOM 1670 C CA . ILE A 1 224 ? 30.839 -10.653 -25.889 1.00 89.19 224 ILE A CA 1
ATOM 1671 C C . ILE A 1 224 ? 31.612 -10.794 -24.577 1.00 89.19 224 ILE A C 1
ATOM 1673 O O . ILE A 1 224 ? 31.413 -11.759 -23.846 1.00 89.19 224 ILE A O 1
ATOM 1677 N N . MET A 1 225 ? 32.458 -9.820 -24.249 1.00 91.06 225 MET A N 1
ATOM 1678 C CA . MET A 1 225 ? 33.264 -9.830 -23.033 1.00 91.06 225 MET A CA 1
ATOM 1679 C C . MET A 1 225 ? 32.388 -9.785 -21.775 1.00 91.06 225 MET A C 1
ATOM 1681 O O . MET A 1 225 ? 32.571 -10.616 -20.886 1.00 91.06 225 MET A O 1
ATOM 1685 N N . LEU A 1 226 ? 31.379 -8.905 -21.736 1.00 87.31 226 LEU A N 1
ATOM 1686 C CA . LEU A 1 226 ? 30.401 -8.865 -20.642 1.00 87.31 226 LEU A CA 1
ATOM 1687 C C . LEU A 1 226 ? 29.650 -10.196 -20.505 1.00 87.31 226 LEU A C 1
ATOM 1689 O O . LEU A 1 226 ? 29.523 -10.711 -19.395 1.00 87.31 226 LEU A O 1
ATOM 1693 N N . LYS A 1 227 ? 29.222 -10.787 -21.628 1.00 88.00 227 LYS A N 1
ATOM 1694 C CA . LYS A 1 227 ? 28.520 -12.078 -21.655 1.00 88.00 227 LYS A CA 1
ATOM 1695 C C . LYS A 1 227 ? 29.395 -13.239 -21.168 1.00 88.00 227 LYS A C 1
ATOM 1697 O O . LYS A 1 227 ? 28.884 -14.118 -20.481 1.00 88.00 227 LYS A O 1
ATOM 1702 N N . ILE A 1 228 ? 30.686 -13.247 -21.509 1.00 90.75 228 ILE A N 1
ATOM 1703 C CA . ILE A 1 228 ? 31.643 -14.278 -21.073 1.00 90.75 228 ILE A CA 1
ATOM 1704 C C . ILE A 1 228 ? 31.928 -14.165 -19.575 1.00 90.75 228 ILE A C 1
ATOM 1706 O O . ILE A 1 228 ? 31.981 -15.187 -18.898 1.00 90.75 228 ILE A O 1
ATOM 1710 N N . ILE A 1 229 ? 32.117 -12.948 -19.054 1.00 93.19 229 ILE A N 1
ATOM 1711 C CA . ILE A 1 229 ? 32.365 -12.753 -17.620 1.00 93.19 229 ILE A CA 1
ATOM 1712 C C . ILE A 1 229 ? 31.152 -13.193 -16.809 1.00 93.19 229 ILE A C 1
ATOM 1714 O O . ILE A 1 229 ? 31.294 -13.948 -15.849 1.00 93.19 229 ILE A O 1
ATOM 1718 N N . ASN A 1 230 ? 29.969 -12.689 -17.164 1.00 88.06 230 ASN A N 1
ATOM 1719 C CA . ASN A 1 230 ? 28.735 -13.064 -16.500 1.00 88.06 230 ASN A CA 1
ATOM 1720 C C . ASN A 1 230 ? 27.533 -12.786 -17.420 1.00 88.06 230 ASN A C 1
ATOM 1722 O O . ASN A 1 230 ? 27.213 -11.618 -17.668 1.00 88.06 230 ASN A O 1
ATOM 1726 N N . PRO A 1 231 ? 26.808 -13.822 -17.880 1.00 85.19 231 PRO A N 1
ATOM 1727 C CA . PRO A 1 231 ? 25.661 -13.642 -18.767 1.00 85.19 231 PRO A CA 1
ATOM 1728 C C . PRO A 1 231 ? 24.533 -12.808 -18.133 1.00 85.19 231 PRO A C 1
ATOM 1730 O O . PRO A 1 231 ? 23.749 -12.197 -18.859 1.00 85.19 231 PRO A O 1
ATOM 1733 N N . ASN A 1 232 ? 24.481 -12.693 -16.802 1.00 83.56 232 ASN A N 1
ATOM 1734 C CA . ASN A 1 232 ? 23.505 -11.854 -16.101 1.00 83.56 232 ASN A CA 1
ATOM 1735 C C . ASN A 1 232 ? 23.777 -10.347 -16.256 1.00 83.56 232 ASN A C 1
ATOM 1737 O O . ASN A 1 232 ? 22.891 -9.547 -15.990 1.00 83.56 232 ASN A O 1
ATOM 1741 N N . LEU A 1 233 ? 24.964 -9.934 -16.717 1.00 81.81 233 LEU A N 1
ATOM 1742 C CA . LEU A 1 233 ? 25.267 -8.518 -16.992 1.00 81.81 233 LEU A CA 1
ATOM 1743 C C . LEU A 1 233 ? 24.645 -8.016 -18.299 1.00 81.81 233 LEU A C 1
ATOM 1745 O O . LEU A 1 233 ? 24.531 -6.811 -18.505 1.00 81.81 233 LEU A O 1
ATOM 1749 N N . VAL A 1 234 ? 24.271 -8.938 -19.187 1.00 83.06 234 VAL A N 1
ATOM 1750 C CA . VAL A 1 234 ? 23.613 -8.639 -20.468 1.00 83.06 234 VAL A CA 1
ATOM 1751 C C . VAL A 1 234 ? 22.166 -9.137 -20.513 1.00 83.06 234 VAL A C 1
ATOM 1753 O O . VAL A 1 234 ? 21.448 -8.846 -21.468 1.00 83.06 234 VAL A O 1
ATOM 1756 N N . THR A 1 235 ? 21.736 -9.869 -19.482 1.00 80.62 235 THR A N 1
ATOM 1757 C CA . THR A 1 235 ? 20.367 -10.365 -19.320 1.00 80.62 235 THR A CA 1
ATOM 1758 C C . THR A 1 235 ? 19.649 -9.485 -18.306 1.00 80.62 235 THR A C 1
ATOM 1760 O O . THR A 1 235 ? 19.789 -9.667 -17.101 1.00 80.62 235 THR A O 1
ATOM 1763 N N . PHE A 1 236 ? 18.895 -8.503 -18.792 1.00 78.50 236 PHE A N 1
ATOM 1764 C CA . PHE 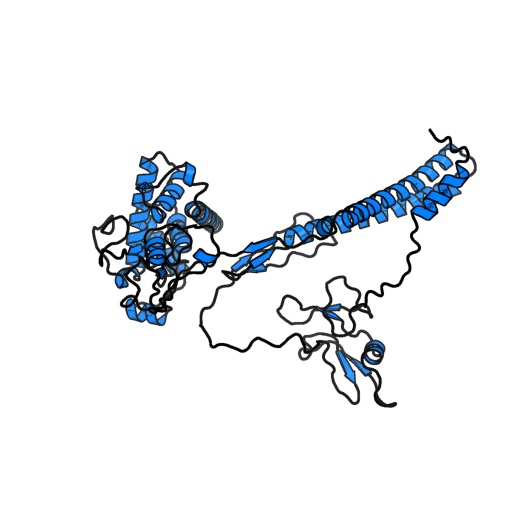A 1 236 ? 18.133 -7.606 -17.928 1.00 78.50 236 PHE A CA 1
ATOM 1765 C C . PHE A 1 236 ? 16.809 -8.261 -17.527 1.00 78.50 236 PHE A C 1
ATOM 1767 O O . PHE A 1 236 ? 15.965 -8.530 -18.381 1.00 78.50 236 PHE A O 1
ATOM 1774 N N . THR A 1 237 ? 16.630 -8.519 -16.234 1.00 76.25 237 THR A N 1
ATOM 1775 C CA . THR A 1 237 ? 15.395 -9.075 -15.669 1.00 76.25 237 THR A CA 1
ATOM 1776 C C . THR A 1 237 ? 14.478 -7.974 -15.139 1.00 76.25 237 THR A C 1
ATOM 1778 O O . THR A 1 237 ? 14.910 -6.856 -14.849 1.00 76.25 237 THR A O 1
ATOM 1781 N N . ALA A 1 238 ? 13.188 -8.289 -15.022 1.00 80.94 238 ALA A N 1
ATOM 1782 C CA . ALA A 1 238 ? 12.233 -7.416 -14.351 1.00 80.94 238 ALA A CA 1
ATOM 1783 C C . ALA A 1 238 ? 12.569 -7.282 -12.857 1.00 80.94 238 ALA A C 1
ATOM 1785 O O . ALA A 1 238 ? 13.110 -8.205 -12.245 1.00 80.94 238 ALA A O 1
ATOM 1786 N N . ILE A 1 239 ? 12.227 -6.135 -12.270 1.00 80.25 239 ILE A N 1
ATOM 1787 C CA . ILE A 1 239 ? 12.334 -5.931 -10.825 1.00 80.25 239 ILE A CA 1
ATOM 1788 C C . ILE A 1 239 ? 11.141 -6.620 -10.170 1.00 80.25 239 ILE A C 1
ATOM 1790 O O . ILE A 1 239 ? 10.003 -6.211 -10.389 1.00 80.25 239 ILE A O 1
ATOM 1794 N N . SER A 1 240 ? 11.402 -7.645 -9.365 1.00 77.19 240 SER A N 1
ATOM 1795 C CA . SER A 1 240 ? 10.377 -8.317 -8.567 1.00 77.19 240 SER A CA 1
ATOM 1796 C C . SER A 1 240 ? 10.131 -7.548 -7.271 1.00 77.19 240 SER A C 1
ATOM 1798 O O . SER A 1 240 ? 11.056 -7.329 -6.487 1.00 77.19 240 SER A O 1
ATOM 1800 N N . VAL A 1 241 ? 8.887 -7.139 -7.047 1.00 78.19 241 VAL A N 1
ATOM 1801 C CA . VAL A 1 241 ? 8.439 -6.455 -5.832 1.00 78.19 241 VAL A CA 1
ATOM 1802 C C . VAL A 1 241 ? 7.313 -7.274 -5.217 1.00 78.19 241 VAL A C 1
ATOM 1804 O O . VAL A 1 241 ? 6.301 -7.523 -5.866 1.00 78.19 241 VAL A O 1
ATOM 1807 N N . GLU A 1 242 ? 7.482 -7.695 -3.966 1.00 67.12 242 GLU A N 1
ATOM 1808 C CA . GLU A 1 242 ? 6.392 -8.296 -3.195 1.00 67.12 242 GLU A CA 1
ATOM 1809 C C . GLU A 1 242 ? 5.383 -7.211 -2.823 1.00 67.12 242 GLU A C 1
ATOM 1811 O O . GLU A 1 242 ? 5.733 -6.187 -2.224 1.00 67.12 242 GLU A O 1
ATOM 1816 N N . THR A 1 243 ? 4.125 -7.421 -3.191 1.00 61.47 243 THR A N 1
ATOM 1817 C CA . THR A 1 243 ? 3.048 -6.522 -2.787 1.00 61.47 243 THR A CA 1
ATOM 1818 C C . THR A 1 243 ? 2.608 -6.859 -1.369 1.00 61.47 243 THR A C 1
ATOM 1820 O O . THR A 1 243 ? 2.577 -8.016 -0.947 1.00 61.47 243 THR A O 1
ATOM 1823 N N . VAL A 1 244 ? 2.281 -5.830 -0.592 1.00 59.69 244 VAL A N 1
ATOM 1824 C CA . VAL A 1 244 ? 1.829 -6.017 0.787 1.00 59.69 244 VAL A CA 1
ATOM 1825 C C . VAL A 1 244 ? 0.314 -6.162 0.774 1.00 59.69 244 VAL A C 1
ATOM 1827 O O . VAL A 1 244 ? -0.393 -5.181 0.545 1.00 59.69 244 VAL A O 1
ATOM 1830 N N . LYS A 1 245 ? -0.193 -7.367 1.055 1.00 57.81 245 LYS A N 1
ATOM 1831 C CA . LYS A 1 245 ? -1.611 -7.546 1.379 1.00 57.81 245 LYS A CA 1
ATOM 1832 C C . LYS A 1 245 ? -1.885 -6.879 2.720 1.00 57.81 245 LYS A C 1
ATOM 1834 O O . LYS A 1 245 ? -1.246 -7.190 3.725 1.00 57.81 245 LYS A O 1
ATOM 1839 N N . LYS A 1 246 ? -2.815 -5.930 2.733 1.00 61.69 246 LYS A N 1
ATOM 1840 C CA . LYS A 1 246 ? -3.321 -5.364 3.978 1.00 61.69 246 LYS A CA 1
ATOM 1841 C C . LYS A 1 246 ? -4.199 -6.432 4.631 1.00 61.69 246 LYS A C 1
ATOM 1843 O O . LYS A 1 246 ? -5.240 -6.773 4.082 1.00 61.69 246 LYS A O 1
ATOM 1848 N N . ASP A 1 247 ? -3.761 -6.985 5.759 1.00 69.00 247 ASP A N 1
ATOM 1849 C CA . ASP A 1 247 ? -4.515 -7.988 6.523 1.00 69.00 247 ASP A CA 1
ATOM 1850 C C . ASP A 1 247 ? -5.672 -7.319 7.294 1.00 69.00 247 ASP A C 1
ATOM 1852 O O . ASP A 1 247 ? -5.664 -7.238 8.520 1.00 69.00 247 ASP A O 1
ATOM 1856 N N . ILE A 1 248 ? -6.648 -6.780 6.561 1.00 83.94 248 ILE A N 1
ATOM 1857 C CA . ILE A 1 248 ? -7.921 -6.292 7.101 1.00 83.94 248 ILE A CA 1
ATOM 1858 C C . ILE A 1 248 ? -9.034 -7.172 6.556 1.00 83.94 248 ILE A C 1
ATOM 1860 O O . ILE A 1 248 ? -9.099 -7.451 5.359 1.00 83.94 248 ILE A O 1
ATOM 1864 N N . GLN A 1 249 ? -9.905 -7.618 7.452 1.00 88.50 249 GLN A N 1
ATOM 1865 C CA . GLN A 1 249 ? -11.089 -8.384 7.109 1.00 88.50 249 GLN A CA 1
ATOM 1866 C C . GLN A 1 249 ? -12.257 -7.434 6.853 1.00 88.50 249 GLN A C 1
ATOM 1868 O O . GLN A 1 249 ? -12.445 -6.467 7.582 1.00 88.50 249 GLN A O 1
ATOM 1873 N N . HIS A 1 250 ? -13.074 -7.742 5.851 1.00 89.88 250 HIS A N 1
ATOM 1874 C CA . HIS A 1 250 ? -14.343 -7.060 5.612 1.00 89.88 250 HIS A CA 1
ATOM 1875 C C . HIS A 1 250 ? -15.507 -8.000 5.928 1.00 89.88 250 HIS A C 1
ATOM 1877 O O . HIS A 1 250 ? -15.504 -9.173 5.530 1.00 89.88 250 HIS A O 1
ATOM 1883 N N . LEU A 1 251 ? -16.502 -7.487 6.651 1.00 88.56 251 LEU A N 1
ATOM 1884 C CA . LEU A 1 251 ? -17.722 -8.226 6.988 1.00 88.56 251 LEU A CA 1
ATOM 1885 C C . LEU A 1 251 ? -18.528 -8.587 5.734 1.00 88.56 251 LEU A C 1
ATOM 1887 O O . LEU A 1 251 ? -19.102 -9.675 5.649 1.00 88.56 251 LEU A O 1
ATOM 1891 N N . GLY A 1 252 ? -18.531 -7.698 4.740 1.00 88.56 252 GLY A N 1
ATOM 1892 C CA . GLY A 1 252 ? -19.403 -7.779 3.579 1.00 88.56 252 GLY A CA 1
ATOM 1893 C C . GLY A 1 252 ? -20.759 -7.116 3.829 1.00 88.56 252 GLY A C 1
ATOM 1894 O O . GLY A 1 252 ? -21.207 -6.941 4.963 1.00 88.56 252 GLY A O 1
ATOM 1895 N N . ALA A 1 253 ? -21.432 -6.749 2.737 1.00 88.94 253 ALA A N 1
ATOM 1896 C CA . ALA A 1 253 ? -22.604 -5.874 2.773 1.00 88.94 253 ALA A CA 1
ATOM 1897 C C . ALA A 1 253 ? -23.779 -6.413 3.611 1.00 88.94 253 ALA A C 1
ATOM 1899 O O . ALA A 1 253 ? -24.435 -5.629 4.293 1.00 88.94 253 ALA A O 1
ATOM 1900 N N . ALA A 1 254 ? -24.035 -7.728 3.580 1.00 89.44 254 ALA A N 1
ATOM 1901 C CA . ALA A 1 254 ? -25.133 -8.345 4.330 1.00 89.44 254 ALA A CA 1
ATOM 1902 C C . ALA A 1 254 ? -24.907 -8.244 5.847 1.00 89.44 254 ALA A C 1
ATOM 1904 O O . ALA A 1 254 ? -25.681 -7.588 6.536 1.00 89.44 254 ALA A O 1
ATOM 1905 N N . ALA A 1 255 ? -23.784 -8.780 6.340 1.00 89.25 255 ALA A N 1
ATOM 1906 C CA . ALA A 1 255 ? -23.437 -8.735 7.760 1.00 89.25 255 ALA A CA 1
ATOM 1907 C C . ALA A 1 255 ? -23.319 -7.292 8.284 1.00 89.25 255 ALA A C 1
ATOM 1909 O O . ALA A 1 255 ? -23.780 -6.985 9.381 1.00 89.25 255 ALA A O 1
ATOM 1910 N N . TYR A 1 256 ? -22.762 -6.379 7.480 1.00 91.31 256 TYR A N 1
ATOM 1911 C CA . TYR A 1 256 ? -22.706 -4.959 7.829 1.00 91.31 256 TYR A CA 1
ATOM 1912 C C . TYR A 1 256 ? -24.102 -4.345 8.025 1.00 91.31 256 TYR A C 1
ATOM 1914 O O . TYR A 1 256 ? -24.339 -3.631 9.006 1.00 91.31 256 TYR A O 1
ATOM 1922 N N . SER A 1 257 ? -25.031 -4.633 7.109 1.00 92.31 257 SER A N 1
ATOM 1923 C CA . SER A 1 257 ? -26.405 -4.136 7.188 1.00 92.31 257 SER A CA 1
ATOM 1924 C C . SER A 1 257 ? -27.177 -4.755 8.349 1.00 92.31 257 SER A C 1
ATOM 1926 O O . SER A 1 257 ? -27.975 -4.055 8.968 1.00 92.31 257 SER A O 1
ATOM 1928 N N . ASP A 1 258 ? -26.928 -6.024 8.671 1.00 90.75 258 ASP A N 1
ATOM 1929 C CA . ASP A 1 258 ? -27.577 -6.711 9.791 1.00 90.75 258 ASP A CA 1
ATOM 1930 C C . ASP A 1 258 ? -27.166 -6.110 11.145 1.00 90.75 258 ASP A C 1
ATOM 1932 O O . ASP A 1 258 ? -28.003 -5.958 12.033 1.00 90.75 258 ASP A O 1
ATOM 1936 N N . ILE A 1 259 ? -25.898 -5.709 11.293 1.00 88.75 259 ILE A N 1
ATOM 1937 C CA . ILE A 1 259 ? -25.379 -5.115 12.535 1.00 88.75 259 ILE A CA 1
ATOM 1938 C C . ILE A 1 259 ? -25.788 -3.642 12.669 1.00 88.75 259 ILE A C 1
ATOM 1940 O O . ILE A 1 259 ? -26.234 -3.203 13.728 1.00 88.75 259 ILE A O 1
ATOM 1944 N N . THR A 1 260 ? -25.611 -2.853 11.606 1.00 90.56 260 THR A N 1
ATOM 1945 C CA . THR A 1 260 ? -25.767 -1.388 11.676 1.00 90.56 260 THR A CA 1
ATOM 1946 C C . THR A 1 260 ? -27.170 -0.898 11.322 1.00 90.56 260 THR A C 1
ATOM 1948 O O . THR A 1 260 ? -27.510 0.255 11.600 1.00 90.56 260 THR A O 1
ATOM 1951 N N . GLY A 1 261 ? -27.978 -1.734 10.666 1.00 92.38 261 GLY A N 1
ATOM 1952 C CA . GLY A 1 261 ? -29.243 -1.332 10.053 1.00 92.38 261 GLY A CA 1
ATOM 1953 C C . GLY A 1 261 ? -29.078 -0.408 8.838 1.00 92.38 261 GLY A C 1
ATOM 1954 O O . GLY A 1 261 ? -30.055 0.218 8.422 1.00 92.38 261 GLY A O 1
ATOM 1955 N N . LYS A 1 262 ? -27.861 -0.269 8.287 1.00 90.44 262 LYS A N 1
ATOM 1956 C CA . LYS A 1 262 ? -27.541 0.635 7.171 1.00 90.44 262 LYS A CA 1
ATOM 1957 C C . LYS A 1 262 ? -26.906 -0.121 6.000 1.00 90.44 262 LYS A C 1
ATOM 1959 O O . LYS A 1 262 ? -26.058 -0.981 6.221 1.00 90.44 262 LYS A O 1
ATOM 1964 N N . PRO A 1 263 ? -27.241 0.226 4.745 1.00 93.38 263 PRO A N 1
ATOM 1965 C CA . PRO A 1 263 ? -26.571 -0.358 3.592 1.00 93.38 263 PRO A CA 1
ATOM 1966 C C . PRO A 1 263 ? -25.119 0.125 3.494 1.00 93.38 263 PRO A C 1
ATOM 1968 O O . PRO A 1 263 ? -24.798 1.263 3.850 1.00 93.38 263 PRO A O 1
ATOM 1971 N N . LEU A 1 264 ? -24.252 -0.731 2.952 1.00 92.81 264 LEU A N 1
ATOM 1972 C CA . LEU A 1 264 ? -22.880 -0.363 2.611 1.00 92.81 264 LEU A CA 1
ATOM 1973 C C . LEU A 1 264 ? -22.885 0.550 1.371 1.00 92.81 264 LEU A C 1
ATOM 1975 O O . LEU A 1 264 ? -23.427 0.188 0.326 1.00 92.81 264 LEU A O 1
ATOM 1979 N N . LEU A 1 265 ? -22.303 1.740 1.493 1.00 93.19 265 LEU A N 1
ATOM 1980 C CA . LEU A 1 265 ? -22.230 2.755 0.442 1.00 93.19 265 LEU A CA 1
ATOM 1981 C C . LEU A 1 265 ? -20.895 2.671 -0.321 1.00 93.19 265 LEU A C 1
ATOM 1983 O O . LEU A 1 265 ? -19.936 2.064 0.160 1.00 93.19 265 LEU A O 1
ATOM 1987 N N . PRO A 1 266 ? -20.783 3.303 -1.504 1.00 92.94 266 PRO A N 1
ATOM 1988 C CA . PRO A 1 266 ? -19.498 3.457 -2.175 1.00 92.94 266 PRO A CA 1
ATOM 1989 C C . PRO A 1 266 ? -18.492 4.233 -1.312 1.00 92.94 266 PRO A C 1
ATOM 1991 O O . PRO A 1 266 ? -18.854 5.207 -0.652 1.00 92.94 266 PRO A O 1
ATOM 1994 N N . ALA A 1 267 ? -17.210 3.860 -1.392 1.00 91.50 267 ALA A N 1
ATOM 1995 C CA . ALA A 1 267 ? -16.113 4.483 -0.639 1.00 91.50 267 ALA A CA 1
ATOM 1996 C C . ALA A 1 267 ? -16.089 6.023 -0.724 1.00 91.50 267 ALA A C 1
ATOM 1998 O O . ALA A 1 267 ? -15.824 6.699 0.267 1.00 91.50 267 ALA A O 1
ATOM 1999 N N . SER A 1 268 ? -16.427 6.586 -1.887 1.00 90.00 268 SER A N 1
ATOM 2000 C CA . SER A 1 268 ? -16.481 8.035 -2.106 1.00 90.00 268 SER A CA 1
ATOM 2001 C C . SER A 1 268 ? -17.481 8.759 -1.201 1.00 90.00 268 SER A C 1
ATOM 2003 O O . SER A 1 268 ? -17.261 9.919 -0.868 1.00 90.00 268 SER A O 1
ATOM 2005 N N . GLU A 1 269 ? -18.577 8.110 -0.800 1.00 95.00 269 GLU A N 1
ATOM 2006 C CA . GLU A 1 269 ? -19.549 8.711 0.122 1.00 95.00 269 GLU A CA 1
ATOM 2007 C C . GLU A 1 269 ? -18.981 8.792 1.542 1.00 95.00 269 GLU A C 1
ATOM 2009 O O . GLU A 1 269 ? -19.100 9.825 2.198 1.00 95.00 269 GLU A O 1
ATOM 2014 N N . TYR A 1 270 ? -18.267 7.758 1.991 1.00 96.31 270 TYR A N 1
ATOM 2015 C CA . TYR A 1 270 ? -17.589 7.787 3.288 1.00 96.31 270 TYR A CA 1
ATOM 2016 C C . TYR A 1 270 ? -16.433 8.788 3.321 1.00 96.31 270 TYR A C 1
ATOM 2018 O O . TYR A 1 270 ? -16.224 9.440 4.341 1.00 96.31 270 TYR A O 1
ATOM 2026 N N . GLU A 1 271 ? -15.719 8.969 2.207 1.00 95.44 271 GLU A N 1
ATOM 2027 C CA . GLU A 1 271 ? -14.687 10.004 2.089 1.00 95.44 271 GLU A CA 1
ATOM 2028 C C . GLU A 1 271 ? -15.276 11.419 2.226 1.00 95.44 271 GLU A C 1
ATOM 2030 O O . GLU A 1 271 ? -14.695 12.241 2.931 1.00 95.44 271 GLU A O 1
ATOM 2035 N N . LYS A 1 272 ? -16.463 11.696 1.662 1.00 95.56 272 LYS A N 1
ATOM 2036 C CA . LYS A 1 272 ? -17.170 12.976 1.881 1.00 95.56 272 LYS A CA 1
ATOM 2037 C C . LYS A 1 272 ? -17.553 13.176 3.347 1.00 95.56 272 LYS A C 1
ATOM 2039 O O . LYS A 1 272 ? -17.282 14.234 3.909 1.00 95.56 272 LYS A O 1
ATOM 2044 N N . MET A 1 273 ? -18.121 12.151 3.985 1.00 96.62 273 MET A N 1
ATOM 2045 C CA . MET A 1 273 ? -18.449 12.205 5.417 1.00 96.62 273 MET A CA 1
ATOM 2046 C C . MET A 1 273 ? -17.196 12.450 6.273 1.00 96.62 273 MET A C 1
ATOM 2048 O O . MET A 1 273 ? -17.248 13.145 7.286 1.00 96.62 273 MET A O 1
ATOM 2052 N N . ALA A 1 274 ? -16.051 11.898 5.867 1.00 96.56 274 ALA A N 1
ATOM 2053 C CA . ALA A 1 274 ? -14.788 12.084 6.567 1.00 96.56 274 ALA A CA 1
ATOM 2054 C C . ALA A 1 274 ? -14.260 13.518 6.460 1.00 96.56 274 ALA A C 1
ATOM 2056 O O . ALA A 1 274 ? -13.723 14.039 7.438 1.00 96.56 274 ALA A O 1
ATOM 2057 N N . ILE A 1 275 ? -14.447 14.167 5.308 1.00 95.88 275 ILE A N 1
ATOM 2058 C CA . ILE A 1 275 ? -14.146 15.592 5.127 1.00 95.88 275 ILE A CA 1
ATOM 2059 C C . ILE A 1 275 ? -14.975 16.432 6.105 1.00 95.88 275 ILE A C 1
ATOM 2061 O O . ILE A 1 275 ? -14.422 17.272 6.816 1.00 95.88 275 ILE A O 1
ATOM 2065 N N . GLU A 1 276 ? -16.282 16.175 6.190 1.00 95.81 276 GLU A N 1
ATOM 2066 C CA . GLU A 1 276 ? -17.175 16.872 7.124 1.00 95.81 276 GLU A CA 1
ATOM 2067 C C . GLU A 1 276 ? -16.716 16.694 8.579 1.00 95.81 276 GLU A C 1
ATOM 2069 O O . GLU A 1 276 ? -16.501 17.685 9.278 1.00 95.81 276 GLU A O 1
ATOM 2074 N N . ALA A 1 277 ? -16.443 15.457 9.005 1.00 95.25 277 ALA A N 1
ATOM 2075 C CA . ALA A 1 277 ? -15.938 15.166 10.349 1.00 95.25 277 ALA A CA 1
ATOM 2076 C C . ALA A 1 277 ? -14.579 15.837 10.639 1.00 95.25 277 ALA A C 1
ATOM 2078 O O . ALA A 1 277 ? -14.331 16.322 11.744 1.00 95.25 277 ALA A O 1
ATOM 2079 N N . GLY A 1 278 ? -13.690 15.909 9.643 1.00 95.88 278 GLY A N 1
ATOM 2080 C CA . GLY A 1 278 ? -12.410 16.610 9.757 1.00 95.88 278 GLY A CA 1
ATOM 2081 C C . GLY A 1 278 ? -12.583 18.109 9.997 1.00 95.88 278 GLY A C 1
ATOM 2082 O O . GLY A 1 278 ? -11.912 18.688 10.857 1.00 95.88 278 GLY A O 1
ATOM 2083 N N . ARG A 1 279 ? -13.520 18.734 9.280 1.00 95.38 279 ARG A N 1
ATOM 2084 C CA . ARG A 1 279 ? -13.851 20.154 9.445 1.00 95.38 279 ARG A CA 1
ATOM 2085 C C . ARG A 1 279 ? -14.483 20.439 10.807 1.00 95.38 279 ARG A C 1
ATOM 2087 O O . ARG A 1 279 ? -14.138 21.450 11.416 1.00 95.38 279 ARG A O 1
ATOM 2094 N N . GLU A 1 280 ? -15.325 19.542 11.325 1.00 93.94 280 GLU A N 1
ATOM 2095 C CA . GLU A 1 280 ? -15.923 19.664 12.667 1.00 93.94 280 GLU A CA 1
ATOM 2096 C C . GLU A 1 280 ? -14.864 19.735 13.781 1.00 93.94 280 GLU A C 1
ATOM 2098 O O . GLU A 1 280 ? -14.991 20.533 14.710 1.00 93.94 280 GLU A O 1
ATOM 2103 N N . VAL A 1 281 ? -13.769 18.974 13.664 1.00 92.44 281 VAL A N 1
ATOM 2104 C CA . VAL A 1 281 ? -12.640 19.029 14.617 1.00 92.44 281 VAL A CA 1
ATOM 2105 C C . VAL A 1 281 ? -11.599 20.107 14.270 1.00 92.44 281 VAL A C 1
ATOM 2107 O O . VAL A 1 281 ? -10.545 20.213 14.910 1.00 92.44 281 VAL A O 1
ATOM 2110 N N . GLY A 1 282 ? -11.876 20.936 13.261 1.00 93.62 282 GLY A N 1
ATOM 2111 C CA . GLY A 1 282 ? -11.061 22.082 12.869 1.00 93.62 282 GLY A CA 1
ATOM 2112 C C . GLY A 1 282 ? -9.820 21.728 12.050 1.00 93.62 282 GLY A C 1
ATOM 2113 O O . GLY A 1 282 ? -8.776 22.361 12.235 1.00 93.62 282 GLY A O 1
ATOM 2114 N N . PHE A 1 283 ? -9.869 20.691 11.213 1.00 95.31 283 PHE A N 1
ATOM 2115 C CA . PHE A 1 283 ? -8.930 20.553 10.097 1.00 95.31 283 PHE A CA 1
ATOM 2116 C C . PHE A 1 283 ? -9.403 21.406 8.916 1.00 95.31 283 PHE A C 1
ATOM 2118 O O . PHE A 1 283 ? -10.585 21.430 8.589 1.00 95.31 283 PHE A O 1
ATOM 2125 N N . THR A 1 284 ? -8.469 22.120 8.290 1.00 93.38 284 THR A N 1
ATOM 2126 C CA . THR A 1 284 ? -8.724 22.926 7.083 1.00 93.38 284 THR A CA 1
ATOM 2127 C C . THR A 1 284 ? -8.345 22.197 5.799 1.00 93.38 284 THR A C 1
ATOM 2129 O O . THR A 1 284 ? -8.725 22.631 4.721 1.00 93.38 284 THR A O 1
ATOM 2132 N N . ASP A 1 285 ? -7.554 21.131 5.916 1.00 94.88 285 ASP A N 1
ATOM 2133 C CA . ASP A 1 285 ? -7.132 20.288 4.805 1.00 94.88 285 ASP A CA 1
ATOM 2134 C C . ASP A 1 285 ? -8.025 19.043 4.756 1.00 94.88 285 ASP A C 1
ATOM 2136 O O . ASP A 1 285 ? -7.930 18.149 5.605 1.00 94.88 285 ASP A O 1
ATOM 2140 N N . ASP A 1 286 ? -8.899 19.011 3.752 1.00 95.06 286 ASP A N 1
ATOM 2141 C CA . ASP A 1 286 ? -9.871 17.943 3.517 1.00 95.06 286 ASP A CA 1
ATOM 2142 C C . ASP A 1 286 ? -9.191 16.583 3.272 1.00 95.06 286 ASP A C 1
ATOM 2144 O O . ASP A 1 286 ? -9.746 15.529 3.598 1.00 95.06 286 ASP A O 1
ATOM 2148 N N . CYS A 1 287 ? -7.953 16.582 2.768 1.00 96.00 287 CYS A N 1
ATOM 2149 C CA . CYS A 1 287 ? -7.228 15.358 2.455 1.00 96.00 287 CYS A CA 1
ATOM 2150 C C . CYS A 1 287 ? -6.710 14.618 3.689 1.00 96.00 287 CYS A C 1
ATOM 2152 O O . CYS A 1 287 ? -6.380 13.434 3.581 1.00 96.00 287 CYS A O 1
ATOM 2154 N N . ILE A 1 288 ? -6.677 15.250 4.868 1.00 96.81 288 ILE A N 1
ATOM 2155 C CA . ILE A 1 288 ? -6.218 14.608 6.108 1.00 96.81 288 ILE A CA 1
ATOM 2156 C C . ILE A 1 288 ? -7.109 13.414 6.461 1.00 96.81 288 ILE A C 1
ATOM 2158 O O . ILE A 1 288 ? -6.617 12.296 6.622 1.00 96.81 288 ILE A O 1
ATOM 2162 N N . MET A 1 289 ? -8.423 13.621 6.539 1.00 96.50 289 MET A N 1
ATOM 2163 C CA . MET A 1 289 ? -9.346 12.551 6.928 1.00 96.50 289 MET A CA 1
ATOM 2164 C C . MET A 1 289 ? -9.533 11.513 5.820 1.00 96.50 289 MET A C 1
ATOM 2166 O O . MET A 1 289 ? -9.607 10.320 6.111 1.00 96.50 289 MET A O 1
ATOM 2170 N N . VAL A 1 290 ? -9.520 11.929 4.551 1.00 95.75 290 VAL A N 1
ATOM 2171 C CA . VAL A 1 290 ? -9.546 10.998 3.409 1.00 95.75 290 VAL A CA 1
ATOM 2172 C C . VAL A 1 290 ? -8.326 10.072 3.433 1.00 95.75 290 VAL A C 1
ATOM 2174 O O . VAL A 1 290 ? -8.453 8.856 3.286 1.00 95.75 290 VAL A O 1
ATOM 2177 N N . SER A 1 291 ? -7.138 10.627 3.686 1.00 95.56 291 SER A N 1
ATOM 2178 C CA . SER A 1 291 ? -5.899 9.847 3.773 1.00 95.56 291 SER A CA 1
ATOM 2179 C C . SER A 1 291 ? -5.903 8.897 4.965 1.00 95.56 291 SER A C 1
ATOM 2181 O O . SER A 1 291 ? -5.421 7.772 4.834 1.00 95.56 291 SER A O 1
ATOM 2183 N N . LEU A 1 292 ? -6.490 9.308 6.098 1.00 95.94 292 LEU A N 1
ATOM 2184 C CA . LEU A 1 292 ? -6.710 8.423 7.242 1.00 95.94 292 LEU A CA 1
ATOM 2185 C C . LEU A 1 292 ? -7.580 7.226 6.848 1.00 95.94 292 LEU A C 1
ATOM 2187 O O . LEU A 1 292 ? -7.166 6.094 7.061 1.00 95.94 292 LEU A O 1
ATOM 2191 N N . LEU A 1 293 ? -8.738 7.446 6.223 1.00 95.19 293 LEU A N 1
ATOM 2192 C CA . LEU A 1 293 ? -9.659 6.368 5.835 1.00 95.19 293 LEU A CA 1
ATOM 2193 C C . LEU A 1 293 ? -9.025 5.372 4.868 1.00 95.19 293 LEU A C 1
ATOM 2195 O O . LEU A 1 293 ? -9.086 4.159 5.086 1.00 95.19 293 LEU A O 1
ATOM 2199 N N . ARG A 1 294 ? -8.362 5.873 3.824 1.00 93.38 294 ARG A N 1
ATOM 2200 C CA . ARG A 1 294 ? -7.646 5.024 2.865 1.00 93.38 294 ARG A CA 1
ATOM 2201 C C . ARG A 1 294 ? -6.555 4.215 3.565 1.00 93.38 294 ARG A C 1
ATOM 2203 O O . ARG A 1 294 ? -6.400 3.018 3.311 1.00 93.38 294 ARG A O 1
ATOM 2210 N N . LYS A 1 295 ? -5.831 4.843 4.500 1.00 91.75 295 LYS A N 1
ATOM 2211 C CA . LYS A 1 295 ? -4.765 4.192 5.265 1.00 91.75 295 LYS A CA 1
ATOM 2212 C C . LYS A 1 295 ? -5.287 3.173 6.270 1.00 91.75 295 LYS A C 1
ATOM 2214 O O . LYS A 1 295 ? -4.650 2.132 6.411 1.00 91.75 295 LYS A O 1
ATOM 2219 N N . GLU A 1 296 ? -6.421 3.423 6.912 1.00 92.19 296 GLU A N 1
ATOM 2220 C CA . GLU A 1 296 ? -6.963 2.604 7.999 1.00 92.19 296 GLU A CA 1
ATOM 2221 C C . GLU A 1 296 ? -7.870 1.495 7.489 1.00 92.19 296 GLU A C 1
ATOM 2223 O O . GLU A 1 296 ? -7.565 0.332 7.693 1.00 92.19 296 GLU A O 1
ATOM 2228 N N . SER A 1 297 ? -8.886 1.797 6.691 1.00 92.88 297 SER A N 1
ATOM 2229 C CA . SER A 1 297 ? -9.913 0.821 6.295 1.00 92.88 297 SER A CA 1
ATOM 2230 C C . SER A 1 297 ? -10.038 0.606 4.787 1.00 92.88 297 SER A C 1
ATOM 2232 O O . SER A 1 297 ? -10.807 -0.243 4.353 1.00 92.88 297 SER A O 1
ATOM 2234 N N . GLY A 1 298 ? -9.309 1.377 3.973 1.00 90.81 298 GLY A N 1
ATOM 2235 C CA . GLY A 1 298 ? -9.595 1.434 2.536 1.00 90.81 298 GLY A CA 1
ATOM 2236 C C . GLY A 1 298 ? -10.911 2.166 2.241 1.00 90.81 298 GLY A C 1
ATOM 2237 O O . GLY A 1 298 ? -11.554 1.887 1.232 1.00 90.81 298 GLY A O 1
ATOM 2238 N N . SER A 1 299 ? -11.306 3.089 3.126 1.00 93.69 299 SER A N 1
ATOM 2239 C CA . SER A 1 299 ? -12.537 3.886 3.030 1.00 93.69 299 SER A CA 1
ATOM 2240 C C . SER A 1 299 ? -13.832 3.063 3.118 1.00 93.69 299 SER A C 1
ATOM 2242 O O . SER A 1 299 ? -14.851 3.454 2.547 1.00 93.69 299 SER A O 1
ATOM 2244 N N . LEU A 1 300 ? -13.812 1.938 3.842 1.00 93.69 300 LEU A N 1
ATOM 2245 C CA . LEU A 1 300 ? -14.979 1.077 4.054 1.00 93.69 300 LEU A CA 1
ATOM 2246 C C . LEU A 1 300 ? -15.273 0.886 5.555 1.00 93.69 300 LEU A C 1
ATOM 2248 O O . LEU A 1 300 ? -14.362 0.594 6.329 1.00 93.69 300 LEU A O 1
ATOM 2252 N N . PRO A 1 301 ? -16.528 1.056 6.008 1.00 94.62 301 PRO A N 1
ATOM 2253 C CA . PRO A 1 301 ? -16.889 0.982 7.425 1.00 94.62 301 PRO A CA 1
ATOM 2254 C C . PRO A 1 301 ? -17.027 -0.445 7.956 1.00 94.62 301 PRO A C 1
ATOM 2256 O O . PRO A 1 301 ? -17.156 -0.627 9.159 1.00 94.62 301 PRO A O 1
ATOM 2259 N N . ASP A 1 302 ? -17.024 -1.453 7.088 1.00 93.56 302 ASP A N 1
ATOM 2260 C CA . ASP A 1 302 ? -17.171 -2.861 7.454 1.00 93.56 302 ASP A CA 1
ATOM 2261 C C . ASP A 1 302 ? -15.820 -3.550 7.728 1.00 93.56 302 ASP A C 1
ATOM 2263 O O . ASP A 1 302 ? -15.745 -4.778 7.796 1.00 93.56 302 ASP A O 1
ATOM 2267 N N . ALA A 1 303 ? -14.761 -2.747 7.864 1.00 92.94 303 ALA A N 1
ATOM 2268 C CA . ALA A 1 303 ? -13.391 -3.171 8.096 1.00 92.94 303 ALA A CA 1
ATOM 2269 C C . ALA A 1 303 ? -13.139 -3.580 9.558 1.00 92.94 303 ALA A C 1
ATOM 2271 O O . ALA A 1 303 ? -13.428 -2.830 10.497 1.00 92.94 303 ALA A O 1
ATOM 2272 N N . ILE A 1 304 ? -12.501 -4.737 9.724 1.00 91.44 304 ILE A N 1
ATOM 2273 C CA . ILE A 1 304 ? -12.053 -5.320 10.988 1.00 91.44 304 ILE A CA 1
ATOM 2274 C C . ILE A 1 304 ? -10.556 -5.630 10.889 1.00 91.44 304 ILE A C 1
ATOM 2276 O O . ILE A 1 304 ? -10.112 -6.402 10.036 1.00 91.44 304 ILE A O 1
ATOM 2280 N N . GLY A 1 305 ? -9.776 -5.017 11.772 1.00 90.50 305 GLY A N 1
ATOM 2281 C CA . GLY A 1 305 ? -8.353 -5.274 11.948 1.00 90.50 305 GLY A CA 1
ATOM 2282 C C . GLY A 1 305 ? -8.103 -6.397 12.952 1.00 90.50 305 GLY A C 1
ATOM 2283 O O . GLY A 1 305 ? -8.775 -6.483 13.979 1.00 90.50 305 GLY A O 1
ATOM 2284 N N . HIS A 1 306 ? -7.101 -7.226 12.665 1.00 90.25 306 HIS A N 1
ATOM 2285 C CA . HIS A 1 306 ? -6.645 -8.329 13.518 1.00 90.25 306 HIS A CA 1
ATOM 2286 C C . HIS A 1 306 ? -5.210 -8.072 13.962 1.00 90.25 306 HIS A C 1
ATOM 2288 O O . HIS A 1 306 ? -4.252 -8.429 13.267 1.00 90.25 306 HIS A O 1
ATOM 2294 N N . ASP A 1 307 ? -5.045 -7.406 15.106 1.00 88.75 307 ASP A N 1
ATOM 2295 C CA . ASP A 1 307 ? -3.732 -6.969 15.594 1.00 88.75 307 ASP A CA 1
ATOM 2296 C C . ASP A 1 307 ? -2.820 -8.152 15.952 1.00 88.75 307 ASP A C 1
ATOM 2298 O O . ASP A 1 307 ? -1.597 -8.030 16.022 1.00 88.75 307 ASP A O 1
ATOM 2302 N N . GLU A 1 308 ? -3.380 -9.334 16.169 1.00 89.06 308 GLU A N 1
ATOM 2303 C CA . GLU A 1 308 ? -2.623 -10.563 16.347 1.00 89.06 308 GLU A CA 1
ATOM 2304 C C . GLU A 1 308 ? -2.000 -11.102 15.057 1.00 89.06 308 GLU A C 1
ATOM 2306 O O . GLU A 1 308 ? -1.062 -11.900 15.118 1.00 89.06 308 GLU A O 1
ATOM 2311 N N . ASN A 1 309 ? -2.477 -10.651 13.897 1.00 89.75 309 ASN A N 1
ATOM 2312 C CA . ASN A 1 309 ? -2.028 -11.094 12.579 1.00 89.75 309 ASN A CA 1
ATOM 2313 C C . ASN A 1 309 ? -1.041 -10.136 11.908 1.00 89.75 309 ASN A C 1
ATOM 2315 O O . ASN A 1 309 ? -0.497 -10.462 10.852 1.00 89.75 309 ASN A O 1
ATOM 2319 N N . VAL A 1 310 ? -0.741 -8.992 12.530 1.00 85.62 310 VAL A N 1
ATOM 2320 C CA . VAL A 1 310 ? 0.217 -8.032 11.971 1.00 85.62 310 VAL A CA 1
ATOM 2321 C C . VAL A 1 310 ? 1.659 -8.536 12.064 1.00 85.62 310 VAL A C 1
ATOM 2323 O O . VAL A 1 310 ? 2.029 -9.341 12.918 1.00 85.62 310 VAL A O 1
ATOM 2326 N N . HIS A 1 311 ? 2.531 -7.996 11.215 1.00 78.69 311 HIS A N 1
ATOM 2327 C CA . HIS A 1 311 ? 3.945 -8.381 11.154 1.00 78.69 311 HIS A CA 1
ATOM 2328 C C . HIS A 1 311 ? 4.884 -7.516 12.026 1.00 78.69 311 HIS A C 1
ATOM 2330 O O . HIS A 1 311 ? 6.108 -7.617 11.908 1.00 78.69 311 HIS A O 1
ATOM 2336 N N . TRP A 1 312 ? 4.344 -6.635 12.873 1.00 77.69 312 TRP A N 1
ATOM 2337 C CA . TRP A 1 312 ? 5.110 -5.773 13.786 1.00 77.69 312 TRP A CA 1
ATOM 2338 C C . TRP A 1 312 ? 5.070 -6.287 15.231 1.00 77.69 312 TRP A C 1
ATOM 2340 O O . TRP A 1 312 ? 4.163 -7.021 15.616 1.00 77.69 312 TRP A O 1
ATOM 2350 N N . ASP A 1 313 ? 6.039 -5.874 16.052 1.00 84.38 313 ASP A N 1
ATOM 2351 C CA . ASP A 1 313 ? 6.041 -6.174 17.491 1.00 84.38 313 ASP A CA 1
ATOM 2352 C C . ASP A 1 313 ? 5.075 -5.238 18.226 1.00 84.38 313 ASP A C 1
ATOM 2354 O O . ASP A 1 313 ? 5.447 -4.162 18.698 1.00 84.38 313 ASP A O 1
ATOM 2358 N N . ILE A 1 314 ? 3.812 -5.656 18.290 1.00 84.50 314 ILE A N 1
ATOM 2359 C CA . ILE A 1 314 ? 2.766 -5.022 19.095 1.00 84.50 314 ILE A CA 1
ATOM 2360 C C . ILE A 1 314 ? 2.253 -5.995 20.169 1.00 84.50 314 ILE A C 1
ATOM 2362 O O . ILE A 1 314 ? 2.438 -7.207 20.028 1.00 84.50 314 ILE A O 1
ATOM 2366 N N . PRO A 1 315 ? 1.621 -5.503 21.256 1.00 88.25 315 PRO A N 1
ATOM 2367 C CA . PRO A 1 315 ? 1.187 -6.349 22.369 1.00 88.25 315 PRO A CA 1
ATOM 2368 C C . PRO A 1 315 ? 0.356 -7.568 21.950 1.00 88.25 315 PRO A C 1
ATOM 2370 O O . PRO A 1 315 ? 0.746 -8.684 22.273 1.00 88.25 315 PRO A O 1
ATOM 2373 N N . SER A 1 316 ? -0.695 -7.381 21.150 1.00 89.69 316 SER A N 1
ATOM 2374 C CA . SER A 1 316 ? -1.578 -8.469 20.707 1.00 89.69 316 SER A CA 1
ATOM 2375 C C . SER A 1 316 ? -0.861 -9.512 19.852 1.00 89.69 316 SER A C 1
ATOM 2377 O O . SER A 1 316 ? -0.976 -10.709 20.112 1.00 89.69 316 SER A O 1
ATOM 2379 N N . ARG A 1 317 ? -0.018 -9.079 18.903 1.00 90.56 317 ARG A N 1
ATOM 2380 C CA . ARG A 1 317 ? 0.845 -9.981 18.126 1.00 90.56 317 ARG A CA 1
ATOM 2381 C C . ARG A 1 317 ? 1.755 -10.813 19.023 1.00 90.56 317 ARG A C 1
ATOM 2383 O O . ARG A 1 317 ? 1.928 -12.012 18.807 1.00 90.56 317 ARG A O 1
ATOM 2390 N N . ARG A 1 318 ? 2.337 -10.185 20.044 1.00 90.62 318 ARG A N 1
ATOM 2391 C CA . ARG A 1 318 ? 3.207 -10.864 21.003 1.00 90.62 318 ARG A CA 1
ATOM 2392 C C . ARG A 1 318 ? 2.463 -11.863 21.862 1.00 90.62 318 ARG A C 1
ATOM 2394 O O . ARG A 1 318 ? 2.973 -12.960 22.077 1.00 90.62 318 ARG A O 1
ATOM 2401 N N . ASP A 1 319 ? 1.294 -11.488 22.347 1.00 91.38 319 ASP A N 1
ATOM 2402 C CA . ASP A 1 319 ? 0.484 -12.350 23.194 1.00 91.38 319 ASP A CA 1
ATOM 2403 C C . ASP A 1 319 ? -0.025 -13.557 22.395 1.00 91.38 319 ASP A C 1
ATOM 2405 O O . ASP A 1 319 ? 0.039 -14.682 22.890 1.00 91.38 319 ASP A O 1
ATOM 2409 N N . PHE A 1 320 ? -0.379 -13.374 21.118 1.00 93.38 320 PHE A N 1
ATOM 2410 C CA . PHE A 1 320 ? -0.737 -14.471 20.218 1.00 93.38 320 PHE A CA 1
ATOM 2411 C C . PHE A 1 320 ? 0.420 -15.438 19.983 1.00 93.38 320 PHE A C 1
ATOM 2413 O O . PHE A 1 320 ? 0.283 -16.633 20.254 1.00 93.38 320 PHE A O 1
ATOM 2420 N N . LEU A 1 321 ? 1.579 -14.935 19.550 1.00 92.56 321 LEU A N 1
ATOM 2421 C CA . LEU A 1 321 ? 2.751 -15.770 19.280 1.00 92.56 321 LEU A CA 1
ATOM 2422 C C . LEU A 1 321 ? 3.232 -16.532 20.525 1.00 92.56 321 LEU A C 1
ATOM 2424 O O . LEU A 1 321 ? 3.666 -17.679 20.412 1.00 92.56 321 LEU A O 1
ATOM 2428 N N . LYS A 1 322 ? 3.108 -15.932 21.714 1.00 92.75 322 LYS A N 1
ATOM 2429 C CA . LYS A 1 322 ? 3.406 -16.593 22.994 1.00 92.75 322 LYS A CA 1
ATOM 2430 C C . LYS A 1 322 ? 2.344 -17.599 23.418 1.00 92.75 322 LYS A C 1
ATOM 2432 O O . LYS A 1 322 ? 2.683 -18.556 24.106 1.00 92.75 322 LYS A O 1
ATOM 2437 N N . SER A 1 323 ? 1.082 -17.388 23.041 1.00 93.00 323 SER A N 1
ATOM 2438 C CA . SER A 1 323 ? -0.007 -18.294 23.412 1.00 93.00 323 SER A CA 1
ATOM 2439 C C . SER A 1 323 ? 0.172 -19.684 22.804 1.00 93.00 323 SER A C 1
ATOM 2441 O O . SER A 1 323 ? -0.158 -20.671 23.452 1.00 93.00 323 SER A O 1
ATOM 2443 N N . GLY A 1 324 ? 0.693 -19.769 21.572 1.00 92.81 324 GLY A N 1
ATOM 2444 C CA . GLY A 1 324 ? 0.798 -21.029 20.836 1.00 92.81 324 GLY A CA 1
ATOM 2445 C C . GLY A 1 324 ? -0.558 -21.654 20.484 1.00 92.81 324 GLY A C 1
ATOM 2446 O O . GLY A 1 324 ? -0.603 -22.844 20.180 1.00 92.81 324 GLY A O 1
ATOM 2447 N N . VAL A 1 325 ? -1.663 -20.897 20.558 1.00 93.50 325 VAL A N 1
ATOM 2448 C CA . VAL A 1 325 ? -3.032 -21.400 20.354 1.00 93.50 325 VAL A CA 1
ATOM 2449 C C . VAL A 1 325 ? -3.834 -20.448 19.468 1.00 93.50 325 VAL A C 1
ATOM 2451 O O . VAL A 1 325 ? -4.060 -19.290 19.830 1.00 93.50 325 VAL A O 1
ATOM 2454 N N . LYS A 1 326 ? -4.320 -20.961 18.336 1.00 93.38 326 LYS A N 1
ATOM 2455 C CA . LYS A 1 326 ? -5.214 -20.248 17.415 1.00 93.38 326 LYS A CA 1
ATOM 2456 C C . LYS A 1 326 ? -6.675 -20.274 17.882 1.00 93.38 326 LYS A C 1
ATOM 2458 O O . LYS A 1 326 ? -7.020 -21.056 18.770 1.00 93.38 326 LYS A O 1
ATOM 2463 N N . TRP A 1 327 ? -7.531 -19.455 17.277 1.00 92.25 327 TRP A N 1
ATOM 2464 C CA . TRP A 1 327 ? -8.971 -19.406 17.550 1.00 92.25 327 TRP A CA 1
ATOM 2465 C C . TRP A 1 327 ? -9.648 -20.777 17.390 1.00 92.25 327 TRP A C 1
ATOM 2467 O O . TRP A 1 327 ? -10.400 -21.204 18.269 1.00 92.25 327 TRP A O 1
ATOM 2477 N N . SER A 1 328 ? -9.281 -21.544 16.355 1.00 90.31 328 SER A N 1
ATOM 2478 C CA . SER A 1 328 ? -9.767 -22.916 16.115 1.00 90.31 328 SER A CA 1
ATOM 2479 C C . SER A 1 328 ? -9.362 -23.941 17.187 1.00 90.31 328 SER A C 1
ATOM 2481 O O . SER A 1 328 ? -9.741 -25.112 17.105 1.00 90.31 328 SER A O 1
ATOM 2483 N N . LYS A 1 329 ? -8.586 -23.517 18.195 1.00 91.62 329 LYS A N 1
ATOM 2484 C CA . LYS A 1 329 ? -7.900 -24.340 19.205 1.00 91.62 329 LYS A CA 1
ATOM 2485 C C . LYS A 1 329 ? -6.733 -25.162 18.653 1.00 91.62 329 LYS A C 1
ATOM 2487 O O . LYS A 1 329 ? -6.123 -25.917 19.413 1.00 91.62 329 LYS A O 1
ATOM 2492 N N . ALA A 1 330 ? -6.380 -25.008 17.375 1.00 92.06 330 ALA A N 1
ATOM 2493 C CA . ALA A 1 330 ? -5.143 -25.561 16.836 1.00 92.06 330 ALA A CA 1
ATOM 2494 C C . ALA A 1 330 ? -3.924 -24.952 17.549 1.00 92.06 330 ALA A C 1
ATOM 2496 O O . ALA A 1 330 ? -3.899 -23.756 17.856 1.00 92.06 330 ALA A O 1
ATOM 2497 N N . THR A 1 331 ? -2.902 -25.768 17.804 1.00 93.88 331 THR A N 1
ATOM 2498 C CA . THR A 1 331 ? -1.693 -25.340 18.516 1.00 93.88 331 THR A CA 1
ATOM 2499 C C . THR A 1 331 ? -0.495 -25.197 17.582 1.00 93.88 331 THR A C 1
ATOM 2501 O O . THR A 1 331 ? -0.401 -25.855 16.546 1.00 93.88 331 THR A O 1
ATOM 2504 N N . PHE A 1 332 ? 0.435 -24.320 17.949 1.00 92.12 332 PHE A N 1
ATOM 2505 C CA . PHE A 1 332 ? 1.724 -24.139 17.288 1.00 92.12 332 PHE A CA 1
ATOM 2506 C C . PHE A 1 332 ? 2.823 -23.901 18.337 1.00 92.12 332 PHE A C 1
ATOM 2508 O O . PHE A 1 332 ? 2.513 -23.525 19.471 1.00 92.12 332 PHE A O 1
ATOM 2515 N N . PRO A 1 333 ? 4.110 -24.123 18.005 1.00 91.94 333 PRO A N 1
ATOM 2516 C CA . PRO A 1 333 ? 5.199 -23.872 18.943 1.00 91.94 333 PRO A CA 1
ATOM 2517 C C . PRO A 1 333 ? 5.187 -22.418 19.426 1.00 91.94 333 PRO A C 1
ATOM 2519 O O . PRO A 1 333 ? 5.300 -21.497 18.620 1.00 91.94 333 PRO A O 1
ATOM 2522 N N . ALA A 1 334 ? 5.056 -22.211 20.737 1.00 91.12 334 ALA A N 1
ATOM 2523 C CA . ALA A 1 334 ? 5.032 -20.875 21.321 1.00 91.12 334 ALA A CA 1
ATOM 2524 C C . ALA A 1 334 ? 6.349 -20.129 21.049 1.00 91.12 334 ALA A C 1
ATOM 2526 O O . ALA A 1 334 ? 7.446 -20.622 21.334 1.00 91.12 334 ALA A O 1
ATOM 2527 N N . ILE A 1 335 ? 6.240 -18.911 20.524 1.00 89.88 335 ILE A N 1
ATOM 2528 C CA . ILE A 1 335 ? 7.372 -18.071 20.138 1.00 89.88 335 ILE A CA 1
ATOM 2529 C C . ILE A 1 335 ? 7.574 -16.995 21.207 1.00 89.88 335 ILE A C 1
ATOM 2531 O O . ILE A 1 335 ? 6.840 -16.014 21.299 1.00 89.88 335 ILE A O 1
ATOM 2535 N N . ASN A 1 336 ? 8.615 -17.170 22.023 1.00 86.38 336 ASN A N 1
ATOM 2536 C CA . ASN A 1 336 ? 8.943 -16.240 23.110 1.00 86.38 336 ASN A CA 1
ATOM 2537 C C . ASN A 1 336 ? 9.761 -15.021 22.655 1.00 86.38 336 ASN A C 1
ATOM 2539 O O . ASN A 1 336 ? 9.753 -13.990 23.330 1.00 86.38 336 ASN A O 1
ATOM 2543 N N . LYS A 1 337 ? 10.488 -15.143 21.537 1.00 86.44 337 LYS A N 1
ATOM 2544 C CA . LYS A 1 337 ? 11.321 -14.082 20.956 1.00 86.44 337 LYS A CA 1
ATOM 2545 C C . LYS A 1 337 ? 10.787 -13.711 19.579 1.00 86.44 337 LYS A C 1
ATOM 2547 O O . LYS A 1 337 ? 10.900 -14.501 18.643 1.00 86.44 337 LYS A O 1
ATOM 2552 N N . ILE A 1 338 ? 10.220 -12.515 19.478 1.00 81.81 338 ILE A N 1
ATOM 2553 C CA . ILE A 1 338 ? 9.656 -12.008 18.229 1.00 81.81 338 ILE A CA 1
ATOM 2554 C C . ILE A 1 338 ? 10.777 -11.455 17.367 1.00 81.81 338 ILE A C 1
ATOM 2556 O O . ILE A 1 338 ? 11.555 -10.611 17.809 1.00 81.81 338 ILE A O 1
ATOM 2560 N N . ASP A 1 339 ? 10.818 -11.925 16.131 1.00 83.12 339 ASP A N 1
ATOM 2561 C CA . ASP A 1 339 ? 11.630 -11.367 15.068 1.00 83.12 339 ASP A CA 1
ATOM 2562 C C . ASP A 1 339 ? 10.701 -10.932 13.933 1.00 83.12 339 ASP A C 1
ATOM 2564 O O . ASP A 1 339 ? 10.206 -11.749 13.155 1.00 83.12 339 ASP A O 1
ATOM 2568 N N . THR A 1 340 ? 10.485 -9.620 13.821 1.00 70.19 340 THR A N 1
ATOM 2569 C CA . THR A 1 340 ? 9.631 -9.006 12.790 1.00 70.19 340 THR A CA 1
ATOM 2570 C C . THR A 1 340 ? 10.158 -9.218 11.368 1.00 70.19 340 THR A C 1
ATOM 2572 O O . THR A 1 340 ? 9.452 -8.941 10.395 1.00 70.19 340 THR A O 1
ATOM 2575 N N . LYS A 1 341 ? 11.390 -9.719 11.212 1.00 77.31 341 LYS A N 1
ATOM 2576 C CA . LYS A 1 341 ? 11.984 -10.054 9.914 1.00 77.31 341 LYS A CA 1
ATOM 2577 C C . LYS A 1 341 ? 11.822 -11.525 9.538 1.00 77.31 341 LYS A C 1
ATOM 2579 O O . LYS A 1 341 ? 11.918 -11.827 8.351 1.00 77.31 341 LYS A O 1
ATOM 2584 N N . SER A 1 342 ? 11.529 -12.411 10.489 1.00 80.50 342 SER A N 1
ATOM 2585 C CA . SER A 1 342 ? 11.397 -13.848 10.233 1.00 80.50 342 SER A CA 1
ATOM 2586 C C . SER A 1 342 ? 10.185 -14.156 9.346 1.00 80.50 342 SER A C 1
ATOM 2588 O O . SER A 1 342 ? 9.046 -13.846 9.698 1.00 80.50 342 SER A O 1
ATOM 2590 N N . SER A 1 343 ? 10.423 -14.788 8.194 1.00 78.25 343 SER A N 1
ATOM 2591 C CA . SER A 1 343 ? 9.367 -15.269 7.291 1.00 78.25 343 SER A CA 1
ATOM 2592 C C . SER A 1 343 ? 8.501 -16.342 7.951 1.00 78.25 343 SER A C 1
ATOM 2594 O O . SER A 1 343 ? 7.278 -16.312 7.828 1.00 78.25 343 SER A O 1
ATOM 2596 N N . GLU A 1 344 ? 9.121 -17.237 8.720 1.00 78.25 344 GLU A N 1
ATOM 2597 C CA . GLU A 1 344 ? 8.430 -18.278 9.481 1.00 78.25 344 GLU A CA 1
ATOM 2598 C C . GLU A 1 344 ? 7.453 -17.660 10.481 1.00 78.25 344 GLU A C 1
ATOM 2600 O O . GLU A 1 344 ? 6.274 -18.010 10.481 1.00 78.25 344 GLU A O 1
ATOM 2605 N N . GLN A 1 345 ? 7.892 -16.672 11.272 1.00 83.25 345 GLN A N 1
ATOM 2606 C CA . GLN A 1 345 ? 7.002 -16.017 12.233 1.00 83.25 345 GLN A CA 1
ATOM 2607 C C . GLN A 1 345 ? 5.861 -15.276 11.533 1.00 83.25 345 GLN A C 1
ATOM 2609 O O . GLN A 1 345 ? 4.732 -15.347 12.005 1.00 83.25 345 GLN A O 1
ATOM 2614 N N . LYS A 1 346 ? 6.112 -14.613 10.395 1.00 81.94 346 LYS A N 1
ATOM 2615 C CA . LYS A 1 346 ? 5.068 -13.932 9.602 1.00 81.94 346 LYS A CA 1
ATOM 2616 C C . LYS A 1 346 ? 3.997 -14.886 9.069 1.00 81.94 346 LYS A C 1
ATOM 2618 O O . LYS A 1 346 ? 2.848 -14.478 8.932 1.00 81.94 346 LYS A O 1
ATOM 2623 N N . SER A 1 347 ? 4.356 -16.141 8.793 1.00 82.75 347 SER A N 1
ATOM 2624 C CA . SER A 1 347 ? 3.412 -17.152 8.300 1.00 82.75 347 SER A CA 1
ATOM 2625 C C . SER A 1 347 ? 2.436 -17.653 9.374 1.00 82.75 347 SER A C 1
ATOM 2627 O O . SER A 1 347 ? 1.351 -18.137 9.052 1.00 82.75 347 SER A O 1
ATOM 2629 N N . VAL A 1 348 ? 2.784 -17.512 10.659 1.00 87.69 348 VAL A N 1
ATOM 2630 C CA . VAL A 1 348 ? 1.912 -17.915 11.765 1.00 87.69 348 VAL A CA 1
ATOM 2631 C C . VAL A 1 348 ? 0.852 -16.840 11.988 1.00 87.69 348 VAL A C 1
ATOM 2633 O O . VAL A 1 348 ? 1.140 -15.774 12.540 1.00 87.69 348 VAL A O 1
ATOM 2636 N N . LYS A 1 349 ? -0.379 -17.136 11.570 1.00 89.44 349 LYS A N 1
ATOM 2637 C CA . LYS A 1 349 ? -1.568 -16.295 11.754 1.00 89.44 349 LYS A CA 1
ATOM 2638 C C . LYS A 1 349 ? -2.624 -17.008 12.598 1.00 89.44 349 LYS A C 1
ATOM 2640 O O . LYS A 1 349 ? -2.726 -18.243 12.566 1.00 89.44 349 LYS A O 1
ATOM 2645 N N . ASN A 1 350 ? -3.365 -16.221 13.368 1.00 90.69 350 ASN A N 1
ATOM 2646 C CA . ASN A 1 350 ? -4.611 -16.629 13.985 1.00 90.69 350 ASN A CA 1
ATOM 2647 C C . ASN A 1 350 ? -5.620 -16.944 12.880 1.00 90.69 350 ASN A C 1
ATOM 2649 O O . ASN A 1 350 ? -5.599 -16.324 11.818 1.00 90.69 350 ASN A O 1
ATOM 2653 N N . ASP A 1 351 ? -6.452 -17.948 13.112 1.00 87.44 351 ASP A N 1
ATOM 2654 C CA . ASP A 1 351 ? -7.375 -18.490 12.118 1.00 87.44 351 ASP A CA 1
ATOM 2655 C C . ASP A 1 351 ? -8.833 -18.195 12.458 1.00 87.44 351 ASP A C 1
ATOM 2657 O O . ASP A 1 351 ? -9.701 -18.971 12.072 1.00 87.44 351 ASP A O 1
ATOM 2661 N N . ASP A 1 352 ? -9.086 -17.095 13.174 1.00 84.50 352 ASP A N 1
ATOM 2662 C CA . ASP A 1 352 ? -10.432 -16.601 13.450 1.00 84.50 352 ASP A CA 1
ATOM 2663 C C . ASP A 1 352 ? -11.157 -16.327 12.117 1.00 84.50 352 ASP A C 1
ATOM 2665 O O . ASP A 1 352 ? -10.796 -15.389 11.399 1.00 84.50 352 ASP A O 1
ATOM 2669 N N . PRO A 1 353 ? -12.146 -17.159 11.734 1.00 68.88 353 PRO A N 1
ATOM 2670 C CA . PRO A 1 353 ? -12.876 -16.985 10.490 1.00 68.88 353 PRO A CA 1
ATOM 2671 C C . PRO A 1 353 ? -14.084 -16.060 10.683 1.00 68.88 353 PRO A C 1
ATOM 2673 O O . PRO A 1 353 ? -14.854 -15.861 9.739 1.00 68.88 353 PRO A O 1
ATOM 2676 N N . THR A 1 354 ? -14.329 -15.576 11.908 1.00 71.88 354 THR A N 1
ATOM 2677 C CA . THR A 1 354 ? -15.601 -14.963 12.263 1.00 71.88 354 THR A CA 1
ATOM 2678 C C . THR A 1 354 ? -15.731 -13.612 11.579 1.00 71.88 354 THR A C 1
ATOM 2680 O O . THR A 1 354 ? -14.886 -12.728 11.673 1.00 71.88 354 THR A O 1
ATOM 2683 N N . LYS A 1 355 ? -16.833 -13.453 10.851 1.00 72.00 355 LYS A N 1
ATOM 2684 C CA . LYS A 1 355 ? -17.341 -12.150 10.405 1.00 72.00 355 LYS A CA 1
ATOM 2685 C C . LYS A 1 355 ? -18.367 -11.623 11.411 1.00 72.00 355 LYS A C 1
ATOM 2687 O O . LYS A 1 355 ? -19.250 -10.856 11.063 1.00 72.00 355 LYS A O 1
ATOM 2692 N N . GLU A 1 356 ? -18.312 -12.094 12.649 1.00 79.06 356 GLU A N 1
ATOM 2693 C CA . GLU A 1 356 ? -19.297 -11.794 13.679 1.00 79.06 356 GLU A CA 1
ATOM 2694 C C . GLU A 1 356 ? -18.578 -11.162 14.862 1.00 79.06 356 GLU A C 1
ATOM 2696 O O . GLU A 1 356 ? -17.816 -11.820 15.570 1.00 79.06 356 GLU A O 1
ATOM 2701 N N . ILE A 1 357 ? -18.851 -9.878 15.095 1.00 80.00 357 ILE A N 1
ATOM 2702 C CA . ILE A 1 357 ? -18.215 -9.092 16.159 1.00 80.00 357 ILE A CA 1
ATOM 2703 C C . ILE A 1 357 ? -18.366 -9.762 17.534 1.00 80.00 357 ILE A C 1
ATOM 2705 O O . ILE A 1 357 ? -17.439 -9.762 18.346 1.00 80.00 357 ILE A O 1
ATOM 2709 N N . ALA A 1 358 ? -19.520 -10.380 17.794 1.00 79.25 358 ALA A N 1
ATOM 2710 C CA . ALA A 1 358 ? -19.807 -11.045 19.061 1.00 79.25 358 ALA A CA 1
ATOM 2711 C C . ALA A 1 358 ? -18.893 -12.253 19.349 1.00 79.25 358 ALA A C 1
ATOM 2713 O O . ALA A 1 358 ? -18.703 -12.602 20.516 1.00 79.25 358 ALA A O 1
ATOM 2714 N N . THR A 1 359 ? -18.327 -12.882 18.315 1.00 84.31 359 THR A N 1
ATOM 2715 C CA . THR A 1 359 ? -17.554 -14.133 18.416 1.00 84.31 359 THR A CA 1
ATOM 2716 C C . THR A 1 359 ? -16.077 -13.984 18.055 1.00 84.31 359 THR A C 1
ATOM 2718 O O . THR A 1 359 ? -15.365 -14.991 18.067 1.00 84.31 359 THR A O 1
ATOM 2721 N N . LEU A 1 360 ? -15.627 -12.757 17.766 1.00 87.38 360 LEU A N 1
ATOM 2722 C CA . LEU A 1 360 ? -14.217 -12.443 17.530 1.00 87.38 360 LEU A CA 1
ATOM 2723 C C . LEU A 1 360 ? -13.326 -12.965 18.664 1.00 87.38 360 LEU A C 1
ATOM 2725 O O . LEU A 1 360 ? -13.744 -13.073 19.826 1.00 87.38 360 LEU A O 1
ATOM 2729 N N . ASP A 1 361 ? -12.072 -13.255 18.336 1.00 89.69 361 ASP A N 1
ATOM 2730 C CA . ASP A 1 361 ? -11.039 -13.645 19.287 1.00 89.69 361 ASP A CA 1
ATOM 2731 C C . ASP A 1 361 ? -10.594 -12.484 20.190 1.00 89.69 361 ASP A C 1
ATOM 2733 O O . ASP A 1 361 ? -9.463 -12.002 20.144 1.00 89.69 361 ASP A O 1
ATOM 2737 N N . TRP A 1 362 ? -11.465 -12.093 21.120 1.00 87.88 362 TRP A N 1
ATOM 2738 C CA . TRP A 1 362 ? -11.241 -11.009 22.081 1.00 87.88 362 TRP A CA 1
ATOM 2739 C C . TRP A 1 362 ? -10.088 -11.245 23.074 1.00 87.88 362 TRP A C 1
ATOM 2741 O O . TRP A 1 362 ? -9.907 -10.464 24.010 1.00 87.88 362 TRP A O 1
ATOM 2751 N N . ARG A 1 363 ? -9.293 -12.310 22.905 1.00 89.00 363 ARG A N 1
ATOM 2752 C CA . ARG A 1 363 ? -7.967 -12.419 23.528 1.00 89.00 363 ARG A CA 1
ATOM 2753 C C . ARG A 1 363 ? -7.003 -11.365 22.984 1.00 89.00 363 ARG A C 1
ATOM 2755 O O . ARG A 1 363 ? -6.037 -11.045 23.675 1.00 89.00 363 ARG A O 1
ATOM 2762 N N . PHE A 1 364 ? -7.260 -10.841 21.787 1.00 90.31 364 PHE A N 1
ATOM 2763 C CA . PHE A 1 364 ? -6.419 -9.876 21.085 1.00 90.31 364 PHE A CA 1
ATOM 2764 C C . PHE A 1 364 ? -7.193 -8.601 20.737 1.00 90.31 364 PHE A C 1
ATOM 2766 O O . PHE A 1 364 ? -8.410 -8.523 20.906 1.00 90.31 364 PHE A O 1
ATOM 2773 N N . SER A 1 365 ? -6.458 -7.545 20.386 1.00 88.69 365 SER A N 1
ATOM 2774 C CA . SER A 1 365 ? -7.069 -6.270 20.021 1.00 88.69 365 SER A CA 1
ATOM 2775 C C . SER A 1 365 ? -7.539 -6.255 18.572 1.00 88.69 365 SER A C 1
ATOM 2777 O O . SER A 1 365 ? -6.908 -6.852 17.703 1.00 88.69 365 SER A O 1
ATOM 2779 N N . HIS A 1 366 ? -8.620 -5.520 18.320 1.00 89.00 366 HIS A N 1
ATOM 2780 C CA . HIS A 1 366 ? -9.202 -5.379 16.988 1.00 89.00 366 HIS A CA 1
ATOM 2781 C C . HIS A 1 366 ? -9.459 -3.915 16.650 1.00 89.00 366 HIS A C 1
ATOM 2783 O O . HIS A 1 366 ? -10.000 -3.175 17.472 1.00 89.00 366 HIS A O 1
ATOM 2789 N N . GLY A 1 367 ? -9.093 -3.496 15.440 1.00 90.44 367 GLY A N 1
ATOM 2790 C CA . GLY A 1 367 ? -9.484 -2.204 14.873 1.00 90.44 367 GLY A CA 1
ATOM 2791 C C . GLY A 1 367 ? -10.858 -2.302 14.220 1.00 90.44 367 GLY A C 1
ATOM 2792 O O . GLY A 1 367 ? -11.108 -3.244 13.476 1.00 90.44 367 GLY A O 1
ATOM 2793 N N . LEU A 1 368 ? -11.761 -1.356 14.482 1.00 91.44 368 LEU A N 1
ATOM 2794 C CA . LEU A 1 368 ? -13.124 -1.402 13.940 1.00 91.44 368 LEU A CA 1
ATOM 2795 C C . LEU A 1 368 ? -13.488 -0.140 13.155 1.00 91.44 368 LEU A C 1
ATOM 2797 O O . LEU A 1 368 ? -13.178 0.987 13.559 1.00 91.44 368 LEU A O 1
ATOM 2801 N N . GLY A 1 369 ? -14.194 -0.346 12.044 1.00 93.50 369 GLY A N 1
ATOM 2802 C CA . GLY A 1 369 ? -14.817 0.715 11.262 1.00 93.50 369 GLY A CA 1
ATOM 2803 C C . GLY A 1 369 ? -13.857 1.497 10.366 1.00 93.50 369 GLY A C 1
ATOM 2804 O O . GLY A 1 369 ? -12.701 1.120 10.150 1.00 93.50 369 GLY A O 1
ATOM 2805 N N . LEU A 1 370 ? -14.351 2.633 9.861 1.00 95.38 370 LEU A N 1
ATOM 2806 C CA . LEU A 1 370 ? -13.659 3.503 8.900 1.00 95.38 370 LEU A CA 1
ATOM 2807 C C . LEU A 1 370 ? -12.281 3.961 9.375 1.00 95.38 370 LEU A C 1
ATOM 2809 O O . LEU A 1 370 ? -11.356 4.082 8.571 1.00 95.38 370 LEU A O 1
ATOM 2813 N N . THR A 1 371 ? -12.162 4.242 10.667 1.00 94.69 371 THR A N 1
ATOM 2814 C CA . THR A 1 371 ? -10.968 4.839 11.270 1.00 94.69 371 THR A CA 1
ATOM 2815 C C . THR A 1 371 ? -10.169 3.838 12.109 1.00 94.69 371 THR A C 1
ATOM 2817 O O . THR A 1 371 ? -9.205 4.237 12.761 1.00 94.69 371 THR A O 1
ATOM 2820 N N . GLN A 1 372 ? -10.550 2.551 12.074 1.00 92.94 372 GLN A N 1
ATOM 2821 C CA . GLN A 1 372 ? -9.906 1.448 12.798 1.00 92.94 372 GLN A CA 1
ATOM 2822 C C . GLN A 1 372 ? -9.684 1.759 14.284 1.00 92.94 372 GLN A C 1
ATOM 2824 O O . GLN A 1 372 ? -8.588 1.617 14.825 1.00 92.94 372 GLN A O 1
ATOM 2829 N N . VAL A 1 373 ? -10.748 2.185 14.969 1.00 89.56 373 VAL A N 1
ATOM 2830 C CA . VAL A 1 373 ? -10.692 2.419 16.416 1.00 89.56 373 VAL A CA 1
ATOM 2831 C C . VAL A 1 373 ? -10.396 1.092 17.112 1.00 89.56 373 VAL A C 1
ATOM 2833 O O . VAL A 1 373 ? -11.202 0.166 17.052 1.00 89.56 373 VAL A O 1
ATOM 2836 N N . THR A 1 374 ? -9.232 0.997 17.754 1.00 86.88 374 THR A N 1
ATOM 2837 C CA . THR A 1 374 ? -8.772 -0.237 18.402 1.00 86.88 374 THR A CA 1
ATOM 2838 C C . THR A 1 374 ? -9.555 -0.525 19.680 1.00 86.88 374 THR A C 1
ATOM 2840 O O . THR A 1 374 ? -9.672 0.352 20.531 1.00 86.88 374 THR A O 1
ATOM 2843 N N . ILE A 1 375 ? -10.018 -1.759 19.864 1.00 83.25 375 ILE A N 1
ATOM 2844 C CA . ILE A 1 375 ? -10.549 -2.293 21.123 1.00 83.25 375 ILE A CA 1
ATOM 2845 C C . ILE A 1 375 ? -9.541 -3.284 21.706 1.00 83.25 375 ILE A C 1
ATOM 2847 O O . ILE A 1 375 ? -9.065 -4.154 20.986 1.00 83.25 375 ILE A O 1
ATOM 2851 N N . PHE A 1 376 ? -9.210 -3.164 22.997 1.00 81.06 376 PHE A N 1
ATOM 2852 C CA . PHE A 1 376 ? -8.226 -4.026 23.670 1.00 81.06 376 PHE A CA 1
ATOM 2853 C C . PHE A 1 376 ? -8.868 -5.160 24.505 1.00 81.06 376 PHE A C 1
ATOM 2855 O O . PHE A 1 376 ? -9.931 -4.954 25.089 1.00 81.06 376 PHE A O 1
ATOM 2862 N N . PRO A 1 377 ? -8.195 -6.321 24.667 1.00 77.06 377 PRO A N 1
ATOM 2863 C CA . PRO A 1 377 ? -8.730 -7.509 25.361 1.00 77.06 377 PRO A CA 1
ATOM 2864 C C . PRO A 1 377 ? -9.184 -7.292 26.806 1.00 77.06 377 PRO A C 1
ATOM 2866 O O . PRO A 1 377 ? -10.164 -7.876 27.269 1.00 77.06 377 PRO A O 1
ATOM 2869 N N . THR A 1 378 ? -8.446 -6.473 27.558 1.00 65.88 378 THR A N 1
ATOM 2870 C CA . THR A 1 378 ? -8.645 -6.285 29.004 1.00 65.88 378 THR A CA 1
ATOM 2871 C C . THR A 1 378 ? -9.870 -5.449 29.344 1.00 65.88 378 THR A C 1
ATOM 2873 O O . THR A 1 378 ? -10.227 -5.329 30.512 1.00 65.88 378 THR A O 1
ATOM 2876 N N . ASP A 1 379 ? -10.521 -4.872 28.339 1.00 59.69 379 ASP A N 1
ATOM 2877 C CA . ASP A 1 379 ? -11.514 -3.837 28.520 1.00 59.69 379 ASP A CA 1
ATOM 2878 C C . ASP A 1 379 ? -12.603 -3.977 27.449 1.00 59.69 379 ASP A C 1
ATOM 2880 O O . ASP A 1 379 ? -12.489 -3.459 26.342 1.00 59.69 379 ASP A O 1
ATOM 2884 N N . LYS A 1 380 ? -13.725 -4.624 27.796 1.00 53.94 380 LYS A N 1
ATOM 2885 C CA . LYS A 1 380 ? -14.890 -4.800 26.895 1.00 53.94 380 LYS A CA 1
ATOM 2886 C C . LYS A 1 380 ? -15.639 -3.491 26.557 1.00 53.94 380 LYS A C 1
ATOM 2888 O O . LYS A 1 380 ? -16.709 -3.527 25.965 1.00 53.94 380 LYS A O 1
ATOM 2893 N N . CYS A 1 381 ? -15.054 -2.360 26.952 1.00 55.03 381 CYS A N 1
ATOM 2894 C CA . CYS A 1 381 ? -15.334 -0.988 26.551 1.00 55.03 381 CYS A CA 1
ATOM 2895 C C . CYS A 1 381 ? -14.020 -0.187 26.694 1.00 55.03 381 CYS A C 1
ATOM 2897 O O . CYS A 1 381 ? -13.858 0.520 27.681 1.00 55.03 381 CYS A O 1
ATOM 2899 N N . ASN A 1 382 ? -13.061 -0.295 25.768 1.00 51.66 382 ASN A N 1
ATOM 2900 C CA . ASN A 1 382 ? -11.974 0.691 25.641 1.00 51.66 382 ASN A CA 1
ATOM 2901 C C . ASN A 1 382 ? -11.611 0.891 24.174 1.00 51.66 382 ASN A C 1
ATOM 2903 O O . ASN A 1 382 ? -10.901 0.072 23.596 1.00 51.66 382 ASN A O 1
ATOM 2907 N N . GLY A 1 383 ? -12.009 2.041 23.629 1.00 39.81 383 GLY A N 1
ATOM 2908 C CA . GLY A 1 383 ? -11.270 2.650 22.533 1.00 39.81 383 GLY A CA 1
ATOM 2909 C C . GLY A 1 383 ? -9.809 2.832 22.954 1.00 39.81 383 GLY A C 1
ATOM 2910 O O . GLY A 1 383 ? -9.509 3.237 24.088 1.00 39.81 383 GLY A O 1
ATOM 2911 N N . GLY A 1 384 ? -8.905 2.443 22.065 1.00 36.94 384 GLY A N 1
ATOM 2912 C CA . GLY A 1 384 ? -7.484 2.356 22.330 1.00 36.94 384 GLY A CA 1
ATOM 2913 C C . GLY A 1 384 ? -6.876 3.664 22.821 1.00 36.94 384 GLY A C 1
ATOM 2914 O O . GLY A 1 384 ? -7.456 4.724 22.622 1.00 36.94 384 GLY A O 1
ATOM 2915 N N . ILE A 1 385 ? -5.745 3.558 23.537 1.00 35.94 385 ILE A N 1
ATOM 2916 C CA . ILE A 1 385 ? -5.001 4.648 24.209 1.00 35.94 385 ILE A CA 1
ATOM 2917 C C . ILE A 1 385 ? -5.887 5.874 24.493 1.00 35.94 385 ILE A C 1
ATOM 2919 O O . ILE A 1 385 ? -5.739 6.933 23.887 1.00 35.94 385 ILE A O 1
ATOM 2923 N N . GLY A 1 386 ? -6.849 5.720 25.406 1.00 43.84 386 GLY A N 1
ATOM 2924 C CA . GLY A 1 386 ? -7.767 6.821 25.684 1.00 43.84 386 GLY A CA 1
ATOM 2925 C C . GLY A 1 386 ? -9.007 6.520 26.505 1.00 43.84 386 GLY A C 1
ATOM 2926 O O . GLY A 1 386 ? -9.607 7.472 26.971 1.00 43.84 386 GLY A O 1
ATOM 2927 N N . LYS A 1 387 ? -9.395 5.262 26.742 1.00 56.50 387 LYS A N 1
ATOM 2928 C CA . LYS A 1 387 ? -10.530 4.853 27.604 1.00 56.50 387 LYS A CA 1
ATOM 2929 C C . LYS A 1 387 ? -11.927 5.406 27.238 1.00 56.50 387 LYS A C 1
ATOM 2931 O O . LYS A 1 387 ? -12.914 4.837 27.686 1.00 56.50 387 LYS A O 1
ATOM 2936 N N . LYS A 1 388 ? -12.057 6.454 26.420 1.00 64.75 388 LYS A N 1
ATOM 2937 C CA . LYS A 1 388 ? -13.286 7.126 25.961 1.00 64.75 388 LYS A CA 1
ATOM 2938 C C . LYS A 1 388 ? -12.957 7.929 24.697 1.00 64.75 388 LYS A C 1
ATOM 2940 O O . LYS A 1 388 ? -11.798 8.302 24.516 1.00 64.75 388 LYS A O 1
ATOM 2945 N N . ASN A 1 389 ? -13.949 8.255 23.862 1.00 61.91 389 ASN A N 1
ATOM 2946 C CA . ASN A 1 389 ? -13.749 9.253 22.804 1.00 61.91 389 ASN A CA 1
ATOM 2947 C C . ASN A 1 389 ? -13.176 10.542 23.442 1.00 61.91 389 ASN A C 1
ATOM 2949 O O . ASN A 1 389 ? -13.743 11.032 24.426 1.00 61.91 389 ASN A O 1
ATOM 2953 N N . PRO A 1 390 ? -12.051 11.078 22.929 1.00 62.38 390 PRO A N 1
ATOM 2954 C CA . PRO A 1 390 ? -11.310 12.135 23.612 1.00 62.38 390 PRO A CA 1
ATOM 2955 C C . PRO A 1 390 ? -12.037 13.488 23.646 1.00 62.38 390 PRO A C 1
ATOM 2957 O O . PRO A 1 390 ? -11.596 14.385 24.359 1.00 62.38 390 PRO A O 1
ATOM 2960 N N . PHE A 1 391 ? -13.132 13.638 22.896 1.00 65.69 391 PHE A N 1
ATOM 2961 C CA . PHE A 1 391 ? -13.913 14.869 22.792 1.00 65.69 391 PHE A CA 1
ATOM 2962 C C . PHE A 1 391 ? -15.202 14.801 23.609 1.00 65.69 391 PHE A C 1
ATOM 2964 O O . PHE A 1 391 ? -15.515 15.750 24.322 1.00 65.69 391 PHE A O 1
ATOM 2971 N N . ASN A 1 392 ? -15.941 13.690 23.540 1.00 71.06 392 ASN A N 1
ATOM 2972 C CA . ASN A 1 392 ? -17.247 13.571 24.203 1.00 71.06 392 ASN A CA 1
ATOM 2973 C C . ASN A 1 392 ? -17.254 12.636 25.427 1.00 71.06 392 ASN A C 1
ATOM 2975 O O . ASN A 1 392 ? -18.236 12.598 26.166 1.00 71.06 392 ASN A O 1
ATOM 2979 N N . GLY A 1 393 ? -16.175 11.890 25.683 1.00 71.81 393 GLY A N 1
ATOM 2980 C CA . GLY A 1 393 ? -16.089 10.996 26.837 1.00 71.81 393 GLY A CA 1
ATOM 2981 C C . GLY A 1 393 ? -16.988 9.751 26.750 1.00 71.81 393 GLY A C 1
ATOM 2982 O O . GLY A 1 393 ? -17.208 9.091 27.771 1.00 71.81 393 GLY A O 1
ATOM 2983 N N . ILE A 1 394 ? -17.516 9.416 25.570 1.00 76.69 394 ILE A N 1
ATOM 2984 C CA . ILE A 1 394 ? -18.410 8.271 25.360 1.00 76.69 394 ILE A CA 1
ATOM 2985 C C . ILE A 1 394 ? -17.597 7.002 25.073 1.00 76.69 394 ILE A C 1
ATOM 2987 O O . ILE A 1 394 ? -16.560 7.036 24.403 1.00 76.69 394 ILE A O 1
ATOM 2991 N N . CYS A 1 395 ? -18.079 5.874 25.598 1.00 74.88 395 CYS A N 1
ATOM 2992 C CA . CYS A 1 395 ? -17.616 4.532 25.254 1.00 74.88 395 CYS A CA 1
ATOM 2993 C C . CYS A 1 395 ? -18.589 3.926 24.240 1.00 74.88 395 CYS A C 1
ATOM 2995 O O . CYS A 1 395 ? -19.778 3.812 24.533 1.00 74.88 395 CYS A O 1
ATOM 2997 N N . TYR A 1 396 ? -18.080 3.527 23.079 1.00 79.94 396 TYR A N 1
ATOM 2998 C CA . TYR A 1 396 ? -18.865 2.845 22.057 1.00 79.94 396 TYR A CA 1
ATOM 2999 C C . TYR A 1 396 ? -18.616 1.339 22.132 1.00 79.94 396 TYR A C 1
ATOM 3001 O O . TYR A 1 396 ? -17.483 0.902 22.339 1.00 79.94 396 TYR A O 1
ATOM 3009 N N . SER A 1 397 ? -19.683 0.558 21.985 1.00 83.12 397 SER A N 1
ATOM 3010 C CA . SER A 1 397 ? -19.585 -0.889 21.790 1.00 83.12 397 SER A CA 1
ATOM 3011 C C . SER A 1 397 ? -18.954 -1.214 20.428 1.00 83.12 397 SER A C 1
ATOM 3013 O O . SER A 1 397 ? -18.993 -0.373 19.525 1.00 83.12 397 SER A O 1
ATOM 3015 N N . PRO A 1 398 ? -18.393 -2.423 20.252 1.00 85.12 398 PRO A N 1
ATOM 3016 C CA . PRO A 1 398 ? -17.844 -2.861 18.971 1.00 85.12 398 PRO A CA 1
ATOM 3017 C C . PRO A 1 398 ? -18.790 -2.649 17.774 1.00 85.12 398 PRO A C 1
ATOM 3019 O O . PRO A 1 398 ? -18.380 -2.073 16.769 1.00 85.12 398 PRO A O 1
ATOM 3022 N N . ASP A 1 399 ? -20.072 -2.995 17.914 1.00 86.94 399 ASP A N 1
ATOM 3023 C CA . ASP A 1 399 ? -21.076 -2.826 16.852 1.00 86.94 399 ASP A CA 1
ATOM 3024 C C . ASP A 1 399 ? -21.308 -1.349 16.498 1.00 86.94 399 ASP A C 1
ATOM 3026 O O . ASP A 1 399 ? -21.444 -0.983 15.331 1.00 86.94 399 ASP A O 1
ATOM 3030 N N . GLN A 1 400 ? -21.289 -0.465 17.501 1.00 88.75 400 GLN A N 1
ATOM 3031 C CA . GLN A 1 400 ? -21.435 0.979 17.294 1.00 88.75 400 GLN A CA 1
ATOM 3032 C C . GLN A 1 400 ? -20.245 1.592 16.552 1.00 88.75 400 GLN A C 1
ATOM 3034 O O . GLN A 1 400 ? -20.414 2.617 15.899 1.00 88.75 400 GLN A O 1
ATOM 3039 N N . LEU A 1 401 ? -19.054 0.994 16.624 1.00 89.81 401 LEU A N 1
ATOM 3040 C CA . LEU A 1 401 ? -17.879 1.486 15.900 1.00 89.81 401 LEU A CA 1
ATOM 3041 C C . LEU A 1 401 ? -17.925 1.184 14.396 1.00 89.81 401 LEU A C 1
ATOM 3043 O O . LEU A 1 401 ? -17.181 1.811 13.643 1.00 89.81 401 LEU A O 1
ATOM 3047 N N . LEU A 1 402 ? -18.814 0.291 13.947 1.00 92.25 402 LEU A N 1
ATOM 3048 C CA . LEU A 1 402 ? -19.121 0.113 12.523 1.00 92.25 402 LEU A CA 1
ATOM 3049 C C . LEU A 1 402 ? -20.042 1.212 11.970 1.00 92.25 402 LEU A C 1
ATOM 3051 O O . LEU A 1 402 ? -20.146 1.377 10.749 1.00 92.25 402 LEU A O 1
ATOM 3055 N N . ASP A 1 403 ? -20.723 1.972 12.837 1.00 93.75 403 ASP A N 1
ATOM 3056 C CA . ASP A 1 403 ? -21.495 3.125 12.387 1.00 93.75 403 ASP A CA 1
ATOM 3057 C C . ASP A 1 403 ? -20.533 4.184 11.813 1.00 93.75 403 ASP A C 1
ATOM 3059 O O . ASP A 1 403 ? -19.633 4.649 12.522 1.00 93.75 403 ASP A O 1
ATOM 3063 N N . PRO A 1 404 ? -20.713 4.615 10.549 1.00 94.88 404 PRO A N 1
ATOM 3064 C CA . PRO A 1 404 ? -19.769 5.510 9.894 1.00 94.88 404 PRO A CA 1
ATOM 3065 C C . PRO A 1 404 ? -19.603 6.835 10.632 1.00 94.88 404 PRO A C 1
ATOM 3067 O O . PRO A 1 404 ? -18.491 7.341 10.739 1.00 94.88 404 PRO A O 1
ATOM 3070 N N . LYS A 1 405 ? -20.692 7.390 11.180 1.00 93.25 405 LYS A N 1
ATOM 3071 C CA . LYS A 1 405 ? -20.650 8.678 11.875 1.00 93.25 405 LYS A CA 1
ATOM 3072 C C . LYS A 1 405 ? -19.911 8.548 13.202 1.00 93.25 405 LYS A C 1
ATOM 3074 O O . LYS A 1 405 ? -19.098 9.409 13.516 1.00 93.25 405 LYS A O 1
ATOM 3079 N N . ILE A 1 406 ? -20.176 7.486 13.963 1.00 91.81 406 ILE A N 1
ATOM 3080 C CA . ILE A 1 406 ? -19.490 7.218 15.236 1.00 91.81 406 ILE A CA 1
ATOM 3081 C 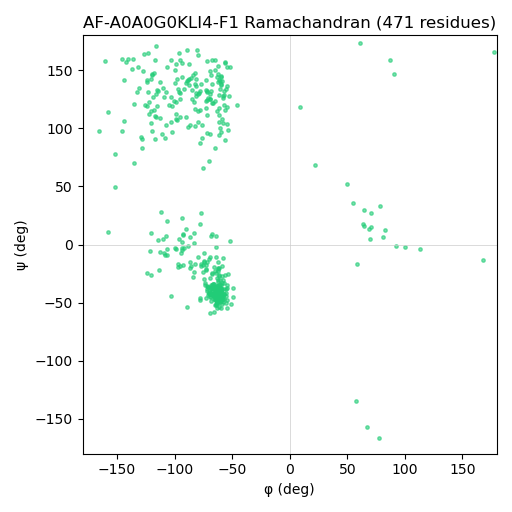C . ILE A 1 406 ? -17.996 6.963 15.002 1.00 91.81 406 ILE A C 1
ATOM 3083 O O . ILE A 1 406 ? -17.156 7.537 15.698 1.00 91.81 406 ILE A O 1
ATOM 3087 N N . SER A 1 407 ? -17.659 6.144 14.003 1.00 93.50 407 SER A N 1
ATOM 3088 C CA . SER A 1 407 ? -16.274 5.839 13.633 1.00 93.50 407 SER A CA 1
ATOM 3089 C C . SER A 1 407 ? -15.504 7.099 13.222 1.00 93.50 407 SER A C 1
ATOM 3091 O O . SER A 1 407 ? -14.376 7.320 13.670 1.00 93.50 407 SER A O 1
ATOM 3093 N N . LEU A 1 408 ? -16.124 7.958 12.407 1.00 95.12 408 LEU A N 1
ATOM 3094 C CA . LEU A 1 408 ? -15.535 9.216 11.954 1.00 95.12 408 LEU A CA 1
ATOM 3095 C C . LEU A 1 408 ? -15.394 10.239 13.078 1.00 95.12 408 LEU A C 1
ATOM 3097 O O . LEU A 1 408 ? -14.321 10.820 13.207 1.00 95.12 408 LEU A O 1
ATOM 3101 N N . ASP A 1 409 ? -16.425 10.416 13.908 1.00 91.19 409 ASP A N 1
ATOM 3102 C CA . ASP A 1 409 ? -16.387 11.297 15.082 1.00 91.19 409 ASP A CA 1
ATOM 3103 C C . ASP A 1 409 ? -15.222 10.917 16.002 1.00 91.19 409 ASP A C 1
ATOM 3105 O O . ASP A 1 409 ? -14.385 11.756 16.331 1.00 91.19 409 ASP A O 1
ATOM 3109 N N . TYR A 1 410 ? -15.095 9.629 16.343 1.00 90.81 410 TYR A N 1
ATOM 3110 C CA . TYR A 1 410 ? -13.995 9.144 17.176 1.00 90.81 410 TYR A CA 1
ATOM 3111 C C . TYR A 1 410 ? -12.630 9.338 16.507 1.00 90.81 410 TYR A C 1
ATOM 3113 O O . TYR A 1 410 ? -11.696 9.840 17.136 1.00 90.81 410 TYR A O 1
ATOM 3121 N N . GLY A 1 411 ? -12.484 8.918 15.249 1.00 92.69 411 GLY A N 1
ATOM 3122 C CA . GLY A 1 411 ? -11.200 8.973 14.553 1.00 92.69 411 GLY A CA 1
ATOM 3123 C C . GLY A 1 411 ? -10.724 10.405 14.312 1.00 92.69 411 GLY A C 1
ATOM 3124 O O . GLY A 1 411 ? -9.567 10.719 14.588 1.00 92.69 411 GLY A O 1
ATOM 3125 N N . ALA A 1 412 ? -11.617 11.303 13.886 1.00 94.44 412 ALA A N 1
ATOM 3126 C CA . ALA A 1 412 ? -11.312 12.720 13.697 1.00 94.44 412 ALA A CA 1
ATOM 3127 C C . ALA A 1 412 ? -10.881 13.370 15.019 1.00 94.44 412 ALA A C 1
ATOM 3129 O O . ALA A 1 412 ? -9.843 14.035 15.087 1.00 94.44 412 ALA A O 1
ATOM 3130 N N . ALA A 1 413 ? -11.630 13.097 16.089 1.00 90.88 413 ALA A N 1
ATOM 3131 C CA . ALA A 1 413 ? -11.305 13.505 17.445 1.00 90.88 413 ALA A CA 1
ATOM 3132 C C . ALA A 1 413 ? -9.899 13.029 17.859 1.00 90.88 413 ALA A C 1
ATOM 3134 O O . ALA A 1 413 ? -9.022 13.815 18.234 1.00 90.88 413 ALA A O 1
ATOM 3135 N N . TYR A 1 414 ? -9.631 11.732 17.754 1.00 91.81 414 TYR A N 1
ATOM 3136 C CA . TYR A 1 414 ? -8.350 11.174 18.170 1.00 91.81 414 TYR A CA 1
ATOM 3137 C C . TYR A 1 414 ? -7.173 11.696 17.329 1.00 91.81 414 TYR A C 1
ATOM 3139 O O . TYR A 1 414 ? -6.139 12.084 17.887 1.00 91.81 414 TYR A O 1
ATOM 3147 N N . LEU A 1 415 ? -7.342 11.820 16.009 1.00 95.19 415 LEU A N 1
ATOM 3148 C CA . LEU A 1 415 ? -6.326 12.397 15.132 1.00 95.19 415 LEU A CA 1
ATOM 3149 C C . LEU A 1 415 ? -6.051 13.864 15.479 1.00 95.19 415 LEU A C 1
ATOM 3151 O O . LEU A 1 415 ? -4.889 14.272 15.536 1.00 95.19 415 LEU A O 1
ATOM 3155 N N . LYS A 1 416 ? -7.084 14.655 15.795 1.00 94.81 416 LYS A N 1
ATOM 3156 C CA . LYS A 1 416 ? -6.916 16.048 16.232 1.00 94.81 416 LYS A CA 1
ATOM 3157 C C . LYS A 1 416 ? -6.161 16.153 17.557 1.00 94.81 416 LYS A C 1
ATOM 3159 O O . LYS A 1 416 ? -5.307 17.029 17.711 1.00 94.81 416 LYS A O 1
ATOM 3164 N N . SER A 1 417 ? -6.415 15.245 18.499 1.00 92.88 417 SER A N 1
ATOM 3165 C CA . SER A 1 417 ? -5.632 15.148 19.739 1.00 92.88 417 SER A CA 1
ATOM 3166 C C . SER A 1 417 ? -4.151 14.870 19.445 1.00 92.88 417 SER A C 1
ATOM 3168 O O . SER A 1 417 ? -3.263 15.560 19.960 1.00 92.88 417 SER A O 1
ATOM 3170 N N . CYS A 1 418 ? -3.871 13.934 18.532 1.00 94.81 418 CYS A N 1
ATOM 3171 C CA . CYS A 1 418 ? -2.513 13.632 18.079 1.00 94.81 418 CYS A CA 1
ATOM 3172 C C . CYS A 1 418 ? -1.855 14.825 17.367 1.00 94.81 418 CYS A C 1
ATOM 3174 O O . CYS A 1 418 ? -0.681 15.101 17.607 1.00 94.81 418 CYS A O 1
ATOM 3176 N N . TYR A 1 419 ? -2.607 15.584 16.567 1.00 96.19 419 TYR A N 1
ATOM 3177 C CA . TYR A 1 419 ? -2.143 16.803 15.899 1.00 96.19 419 TYR A CA 1
ATOM 3178 C C . TYR A 1 419 ? -1.745 17.904 16.894 1.00 96.19 419 TYR A C 1
ATOM 3180 O O . TYR A 1 419 ? -0.676 18.511 16.776 1.00 96.19 419 TYR A O 1
ATOM 3188 N N . THR A 1 420 ? -2.561 18.129 17.927 1.00 95.12 420 THR A N 1
ATOM 3189 C CA . THR A 1 420 ? -2.236 19.057 19.023 1.00 95.12 420 THR A CA 1
ATOM 3190 C C . THR A 1 420 ? -0.994 18.589 19.782 1.00 95.12 420 THR A C 1
ATOM 3192 O O . THR A 1 420 ? -0.102 19.386 20.087 1.00 95.12 420 THR A O 1
ATOM 3195 N N . LYS A 1 421 ? -0.875 17.278 20.038 1.00 95.12 421 LYS A N 1
ATOM 3196 C CA . LYS A 1 421 ? 0.311 16.709 20.684 1.00 95.12 421 LYS A CA 1
ATOM 3197 C C . LYS A 1 421 ? 1.566 16.869 19.825 1.00 95.12 421 LYS A C 1
ATOM 3199 O O . LYS A 1 421 ? 2.605 17.230 20.375 1.00 95.12 421 LYS A O 1
ATOM 3204 N N . ALA A 1 422 ? 1.482 16.650 18.515 1.00 96.62 422 ALA A N 1
ATOM 3205 C CA . ALA A 1 422 ? 2.581 16.870 17.576 1.00 96.62 422 ALA A CA 1
ATOM 3206 C C . ALA A 1 422 ? 3.071 18.327 17.623 1.00 96.62 422 ALA A C 1
ATOM 3208 O O . ALA A 1 422 ? 4.272 18.561 17.760 1.00 96.62 422 ALA A O 1
ATOM 3209 N N . GLY A 1 423 ? 2.140 19.288 17.651 1.00 96.69 423 GLY A N 1
ATOM 3210 C CA . GLY A 1 423 ? 2.448 20.709 17.839 1.00 96.69 423 GLY A CA 1
ATOM 3211 C C . GLY A 1 423 ? 3.165 20.991 19.162 1.00 96.69 423 GLY A C 1
ATOM 3212 O O . GLY A 1 423 ? 4.195 21.660 19.182 1.00 96.69 423 GLY A O 1
ATOM 3213 N N . SER A 1 424 ? 2.704 20.390 20.268 1.00 95.94 424 SER A N 1
ATOM 3214 C CA . SER A 1 424 ? 3.376 20.509 21.577 1.00 95.94 424 SER A CA 1
ATOM 3215 C C . SER A 1 424 ? 4.798 19.929 21.600 1.00 95.94 424 SER A C 1
ATOM 3217 O O . SER A 1 424 ? 5.589 20.276 22.473 1.00 95.94 424 SER A O 1
ATOM 3219 N N . LYS A 1 425 ? 5.134 19.050 20.645 1.00 95.00 425 LYS A N 1
ATOM 3220 C CA . LYS A 1 425 ? 6.481 18.495 20.447 1.00 95.00 425 LYS A CA 1
ATOM 3221 C C . LYS A 1 425 ? 7.325 19.296 19.442 1.00 95.00 425 LYS A C 1
ATOM 3223 O O . LYS A 1 425 ? 8.406 18.845 19.076 1.00 95.00 425 LYS A O 1
ATOM 3228 N N . GLY A 1 426 ? 6.854 20.466 19.005 1.00 95.44 426 GLY A N 1
ATOM 3229 C CA . GLY A 1 426 ? 7.585 21.368 18.112 1.00 95.44 426 GLY A CA 1
ATOM 3230 C C . GLY A 1 426 ? 7.496 21.019 16.624 1.00 95.44 426 GLY A C 1
ATOM 3231 O O . GLY A 1 426 ? 8.267 21.560 15.836 1.00 95.44 426 GLY A O 1
ATOM 3232 N N . LEU A 1 427 ? 6.588 20.120 16.224 1.00 96.56 427 LEU A N 1
ATOM 3233 C CA . LEU A 1 427 ? 6.307 19.851 14.811 1.00 96.56 427 LEU A CA 1
ATOM 3234 C C . LEU A 1 427 ? 5.331 20.903 14.269 1.00 96.56 427 LEU A C 1
ATOM 3236 O O . LEU A 1 427 ? 4.364 21.247 14.946 1.00 96.56 427 LEU A O 1
ATOM 3240 N N . THR A 1 428 ? 5.566 21.394 13.053 1.00 96.19 428 THR A N 1
ATOM 3241 C CA . THR A 1 428 ? 4.750 22.430 12.396 1.00 96.19 428 THR A CA 1
ATOM 3242 C C . THR A 1 428 ? 4.488 22.070 10.933 1.00 96.19 428 THR A C 1
ATOM 3244 O O . THR A 1 428 ? 5.211 21.262 10.353 1.00 96.19 428 THR A O 1
ATOM 3247 N N . GLY A 1 429 ? 3.448 22.653 10.326 1.00 94.44 429 GLY A N 1
ATOM 3248 C CA . GLY A 1 429 ? 3.114 22.407 8.917 1.00 94.44 429 GLY A CA 1
ATOM 3249 C C . GLY A 1 429 ? 2.877 20.921 8.619 1.00 94.44 429 GLY A C 1
ATOM 3250 O O . GLY A 1 429 ? 2.212 20.229 9.391 1.00 94.44 429 GLY A O 1
ATOM 3251 N N . GLU A 1 430 ? 3.455 20.421 7.524 1.00 94.75 430 GLU A N 1
ATOM 3252 C CA . GLU A 1 430 ? 3.345 19.012 7.117 1.00 94.75 430 GLU A CA 1
ATOM 3253 C C . GLU A 1 430 ? 3.905 18.050 8.180 1.00 94.75 430 GLU A C 1
ATOM 3255 O O . GLU A 1 430 ? 3.275 17.038 8.486 1.00 94.75 430 GLU A O 1
ATOM 3260 N N . ASP A 1 431 ? 5.020 18.397 8.836 1.00 96.44 431 ASP A N 1
ATOM 3261 C CA . ASP A 1 431 ? 5.599 17.582 9.915 1.00 96.44 431 ASP A CA 1
ATOM 3262 C C . ASP A 1 431 ? 4.602 17.389 11.071 1.00 96.44 431 ASP A C 1
ATOM 3264 O O . ASP A 1 431 ? 4.588 16.340 11.719 1.00 96.44 431 ASP A O 1
ATOM 3268 N N . GLN A 1 432 ? 3.752 18.386 11.346 1.00 97.38 432 GLN A N 1
ATOM 3269 C CA . GLN A 1 432 ? 2.724 18.283 12.383 1.00 97.38 432 GLN A CA 1
ATOM 3270 C C . GLN A 1 432 ? 1.614 17.309 11.986 1.00 97.38 432 GLN A C 1
ATOM 3272 O O . GLN A 1 432 ? 1.172 16.515 12.820 1.00 97.38 432 GLN A O 1
ATOM 3277 N N . VAL A 1 433 ? 1.197 17.337 10.717 1.00 97.06 433 VAL A N 1
ATOM 3278 C CA . VAL A 1 433 ? 0.215 16.400 10.154 1.00 97.06 433 VAL A CA 1
ATOM 3279 C C . VAL A 1 433 ? 0.769 14.976 10.188 1.00 97.06 433 VAL A C 1
ATOM 3281 O O . VAL A 1 433 ? 0.141 14.085 10.758 1.00 97.06 433 VAL A O 1
ATOM 3284 N N . LEU A 1 434 ? 1.984 14.755 9.680 1.00 97.31 434 LEU A N 1
ATOM 3285 C CA . LEU A 1 434 ? 2.639 13.442 9.710 1.00 97.31 434 LEU A CA 1
ATOM 3286 C C . LEU A 1 434 ? 2.898 12.960 11.144 1.00 97.31 434 LEU A C 1
ATOM 3288 O O . LEU A 1 434 ? 2.757 11.772 11.441 1.00 97.31 434 LEU A O 1
ATOM 3292 N N . GLY A 1 435 ? 3.215 13.880 12.057 1.00 96.94 435 GLY A N 1
ATOM 3293 C CA . GLY A 1 435 ? 3.296 13.610 13.489 1.00 96.94 435 GLY A CA 1
ATOM 3294 C C . GLY A 1 435 ? 1.965 13.154 14.083 1.00 96.94 435 GLY A C 1
ATOM 3295 O O . GLY A 1 435 ? 1.959 12.248 14.917 1.00 96.94 435 GLY A O 1
ATOM 3296 N N . ALA A 1 436 ? 0.843 13.720 13.630 1.00 97.00 436 ALA A N 1
ATOM 3297 C CA . ALA A 1 436 ? -0.492 13.285 14.026 1.00 97.00 436 ALA A CA 1
ATOM 3298 C C . ALA A 1 436 ? -0.768 11.847 13.568 1.00 97.00 436 ALA A C 1
ATOM 3300 O O . ALA A 1 436 ? -1.181 11.034 14.387 1.00 97.00 436 ALA A O 1
ATOM 3301 N N . PHE A 1 437 ? -0.457 11.509 12.311 1.00 97.00 437 PHE A N 1
ATOM 3302 C CA . PHE A 1 437 ? -0.579 10.145 11.779 1.00 97.00 437 PHE A CA 1
ATOM 3303 C C . PHE A 1 437 ? 0.303 9.141 12.533 1.00 97.00 437 PHE A C 1
ATOM 3305 O O . PHE A 1 437 ? -0.155 8.061 12.900 1.00 97.00 437 PHE A O 1
ATOM 3312 N N . LEU A 1 438 ? 1.555 9.501 12.834 1.00 95.19 438 LEU A N 1
ATOM 3313 C CA . LEU A 1 438 ? 2.420 8.668 13.671 1.00 95.19 438 LEU A CA 1
ATOM 3314 C C . LEU A 1 438 ? 1.811 8.453 15.065 1.00 95.19 438 LEU A C 1
ATOM 3316 O O . LEU A 1 438 ? 1.832 7.340 15.580 1.00 95.19 438 LEU A O 1
ATOM 3320 N N . GLY A 1 439 ? 1.260 9.509 15.666 1.00 93.31 439 GLY A N 1
ATOM 3321 C CA . GLY A 1 439 ? 0.572 9.433 16.953 1.00 93.31 439 GLY A CA 1
ATOM 3322 C C . GLY A 1 439 ? -0.709 8.605 16.908 1.00 93.31 439 GLY A C 1
ATOM 3323 O O . GLY A 1 439 ? -1.007 7.912 17.874 1.00 93.31 439 GLY A O 1
ATOM 3324 N N . TYR A 1 440 ? -1.430 8.632 15.791 1.00 93.31 440 TYR A N 1
ATOM 3325 C CA . TYR A 1 440 ? -2.640 7.845 15.590 1.00 93.31 440 TYR A CA 1
ATOM 3326 C C . TYR A 1 440 ? -2.323 6.346 15.640 1.00 93.31 440 TYR A C 1
ATOM 3328 O O . TYR A 1 440 ? -2.910 5.614 16.430 1.00 93.31 440 TYR A O 1
ATOM 3336 N N . ASN A 1 441 ? -1.311 5.917 14.880 1.00 90.75 441 ASN A N 1
ATOM 3337 C CA . ASN A 1 441 ? -0.919 4.512 14.778 1.00 90.75 441 ASN A CA 1
ATOM 3338 C C . ASN A 1 441 ? -0.106 4.001 15.979 1.00 90.75 441 ASN A C 1
ATOM 3340 O O . ASN A 1 441 ? -0.369 2.922 16.496 1.00 90.75 441 ASN A O 1
ATOM 3344 N N . ALA A 1 442 ? 0.898 4.760 16.425 1.00 86.94 442 ALA A N 1
ATOM 3345 C CA . ALA A 1 442 ? 1.822 4.324 17.474 1.00 86.94 442 ALA A CA 1
ATOM 3346 C C . ALA A 1 442 ? 1.463 4.873 18.864 1.00 86.94 442 ALA A C 1
ATOM 3348 O O . ALA A 1 442 ? 2.131 4.556 19.847 1.00 86.94 442 ALA A O 1
ATOM 3349 N N . GLY A 1 443 ? 0.444 5.721 18.973 1.00 87.25 443 GLY A N 1
ATOM 3350 C CA . GLY A 1 443 ? 0.080 6.435 20.192 1.00 87.25 443 GLY A CA 1
ATOM 3351 C C . GLY A 1 443 ? 0.762 7.809 20.324 1.00 87.25 443 GLY A C 1
ATOM 3352 O O . GLY A 1 443 ? 1.933 7.980 19.961 1.00 87.25 443 GLY A O 1
ATOM 3353 N N . PRO A 1 444 ? 0.091 8.809 20.932 1.00 86.69 444 PRO A N 1
ATOM 3354 C CA . PRO A 1 444 ? 0.576 10.193 21.024 1.00 86.69 444 PRO A CA 1
ATOM 3355 C C . PRO A 1 444 ? 1.890 10.340 21.814 1.00 86.69 444 PRO A C 1
ATOM 3357 O O . PRO A 1 444 ? 2.652 11.297 21.629 1.00 86.69 444 PRO A O 1
ATOM 3360 N N . GLY A 1 445 ? 2.197 9.375 22.687 1.00 87.00 445 GLY A N 1
ATOM 3361 C CA . GLY A 1 445 ? 3.476 9.291 23.394 1.00 87.00 445 GLY A CA 1
ATOM 3362 C C . GLY A 1 445 ? 4.670 9.099 22.453 1.00 87.00 445 GLY A C 1
ATOM 3363 O O . GLY A 1 445 ? 5.730 9.679 22.696 1.00 87.00 445 GLY A O 1
ATOM 3364 N N . ASN A 1 446 ? 4.478 8.402 21.331 1.00 89.38 446 ASN A N 1
ATOM 3365 C CA . ASN A 1 446 ? 5.543 7.950 20.433 1.00 89.38 446 ASN A CA 1
ATOM 3366 C C . ASN A 1 446 ? 5.854 8.906 19.271 1.00 89.38 446 ASN A C 1
ATOM 3368 O O . ASN A 1 446 ? 6.754 8.636 18.481 1.00 89.38 446 ASN A O 1
ATOM 3372 N N . ILE A 1 447 ? 5.181 10.059 19.195 1.00 94.38 447 ILE A N 1
ATOM 3373 C CA . ILE A 1 447 ? 5.447 11.078 18.167 1.00 94.38 447 ILE A CA 1
ATOM 3374 C C . ILE A 1 447 ? 6.887 11.599 18.302 1.00 94.38 447 ILE A C 1
ATOM 3376 O O . ILE A 1 447 ? 7.223 12.191 19.331 1.00 94.38 447 ILE A O 1
ATOM 3380 N N . LYS A 1 448 ? 7.726 11.399 17.284 1.00 93.88 448 LYS A N 1
ATOM 3381 C CA . LYS A 1 448 ? 9.118 11.873 17.230 1.00 93.88 448 LYS A CA 1
ATOM 3382 C C . LYS A 1 448 ? 9.471 12.286 15.804 1.00 93.88 448 LYS A C 1
ATOM 3384 O O . LYS A 1 448 ? 9.054 11.613 14.863 1.00 93.88 448 LYS A O 1
ATOM 3389 N N . LYS A 1 449 ? 10.238 13.368 15.643 1.00 92.81 449 LYS A N 1
ATOM 3390 C CA . LYS A 1 449 ? 10.545 13.934 14.319 1.00 92.81 449 LYS A CA 1
ATOM 3391 C C . LYS A 1 449 ? 11.340 12.957 13.450 1.00 92.81 449 LYS A C 1
ATOM 3393 O O . LYS A 1 449 ? 11.041 12.781 12.276 1.00 92.81 449 LYS A O 1
ATOM 3398 N N . GLU A 1 450 ? 12.304 12.264 14.044 1.00 93.31 450 GLU A N 1
ATOM 3399 C CA . GLU A 1 450 ? 13.156 11.277 13.376 1.00 93.31 450 GLU A CA 1
ATOM 3400 C C . GLU A 1 450 ? 12.386 10.066 12.816 1.00 93.31 450 GLU A C 1
ATOM 3402 O O . GLU A 1 450 ? 12.854 9.392 11.896 1.00 93.31 450 GLU A O 1
ATOM 3407 N N . LEU A 1 451 ? 11.184 9.801 13.337 1.00 91.38 451 LEU A N 1
ATOM 3408 C CA . LEU A 1 451 ? 10.340 8.696 12.891 1.00 91.38 451 LEU A CA 1
ATOM 3409 C C . LEU A 1 451 ? 9.450 9.064 11.700 1.00 91.38 451 LEU A C 1
ATOM 3411 O O . LEU A 1 451 ? 8.953 8.163 11.033 1.00 91.38 451 LEU A O 1
ATOM 3415 N N . LEU A 1 452 ? 9.272 10.349 11.377 1.00 92.75 452 LEU A N 1
ATOM 3416 C CA . LEU A 1 452 ? 8.379 10.768 10.287 1.00 92.75 452 LEU A CA 1
ATOM 3417 C C . LEU A 1 452 ? 8.839 10.246 8.918 1.00 92.75 452 LEU A C 1
ATOM 3419 O O . LEU A 1 452 ? 8.012 9.859 8.098 1.00 92.75 452 LEU A O 1
ATOM 3423 N N . ALA A 1 453 ? 10.156 10.176 8.702 1.00 89.69 453 ALA A N 1
ATOM 3424 C CA . ALA A 1 453 ? 10.758 9.730 7.444 1.00 89.69 453 ALA A CA 1
ATOM 3425 C C . ALA A 1 453 ? 11.135 8.237 7.416 1.00 89.69 453 ALA A C 1
ATOM 3427 O O . ALA A 1 453 ? 11.547 7.732 6.375 1.00 89.69 453 ALA A O 1
ATOM 3428 N N . THR A 1 454 ? 11.039 7.531 8.546 1.00 87.69 454 THR A N 1
ATOM 3429 C CA . THR A 1 454 ? 11.501 6.134 8.673 1.00 87.69 454 THR A CA 1
ATOM 3430 C C . THR A 1 454 ? 10.389 5.170 9.068 1.00 87.69 454 THR A C 1
ATOM 3432 O O . THR A 1 454 ? 10.451 3.985 8.740 1.00 87.69 454 THR A O 1
ATOM 3435 N N . HIS A 1 455 ? 9.347 5.655 9.743 1.00 87.25 455 HIS A N 1
ATOM 3436 C CA . HIS A 1 455 ? 8.217 4.838 10.144 1.00 87.25 455 HIS A CA 1
ATOM 3437 C C . HIS A 1 455 ? 7.266 4.621 8.961 1.00 87.25 455 HIS A C 1
ATOM 3439 O O . HIS A 1 455 ? 6.844 5.560 8.289 1.00 87.25 455 HIS A O 1
ATOM 3445 N N . HIS A 1 456 ? 6.887 3.366 8.724 1.00 84.50 456 HIS A N 1
ATOM 3446 C CA . HIS A 1 456 ? 6.068 2.960 7.576 1.00 84.50 456 HIS A CA 1
ATOM 3447 C C . HIS A 1 456 ? 4.714 3.692 7.493 1.00 84.50 456 HIS A C 1
ATOM 3449 O O . HIS A 1 456 ? 4.199 3.947 6.403 1.00 84.50 456 HIS A O 1
ATOM 3455 N N . TYR A 1 457 ? 4.127 4.023 8.645 1.00 89.31 457 TYR A N 1
ATOM 3456 C CA . TYR A 1 457 ? 2.808 4.640 8.722 1.00 89.31 457 TYR A CA 1
ATOM 3457 C C . TYR A 1 457 ? 2.766 6.090 8.186 1.00 89.31 457 TYR A C 1
ATOM 3459 O O . TYR A 1 457 ? 2.051 6.303 7.205 1.00 89.31 457 TYR A O 1
ATOM 3467 N N . PRO A 1 458 ? 3.541 7.069 8.713 1.00 92.88 458 PRO A N 1
ATOM 3468 C CA . PRO A 1 458 ? 3.561 8.436 8.177 1.00 92.88 458 PRO A CA 1
ATOM 3469 C C . PRO A 1 458 ? 4.032 8.504 6.719 1.00 92.88 458 PRO A C 1
ATOM 3471 O O . PRO A 1 458 ? 3.475 9.279 5.951 1.00 92.88 458 PRO A O 1
ATOM 3474 N N . ILE A 1 459 ? 4.969 7.647 6.291 1.00 91.69 459 ILE A N 1
ATOM 3475 C CA . ILE A 1 459 ? 5.378 7.556 4.876 1.00 91.69 459 ILE A CA 1
ATOM 3476 C C . ILE A 1 459 ? 4.183 7.178 3.988 1.00 91.69 459 ILE A C 1
ATOM 3478 O O . ILE A 1 459 ? 3.973 7.769 2.929 1.00 91.69 459 ILE A O 1
ATOM 3482 N N . GLY A 1 460 ? 3.395 6.186 4.412 1.00 89.19 460 GLY A N 1
ATOM 3483 C CA . GLY A 1 460 ? 2.188 5.777 3.697 1.00 89.19 460 GLY A CA 1
ATOM 3484 C C . GLY A 1 460 ? 1.108 6.860 3.695 1.00 89.19 460 GLY A C 1
ATOM 3485 O O . GLY A 1 460 ? 0.510 7.108 2.654 1.00 89.19 460 GLY A O 1
ATOM 3486 N N . ALA A 1 461 ? 0.893 7.526 4.832 1.00 92.75 461 ALA A N 1
ATOM 3487 C CA . ALA A 1 461 ? -0.055 8.633 4.941 1.00 92.75 461 ALA A CA 1
ATOM 3488 C C . ALA A 1 461 ? 0.338 9.807 4.032 1.00 92.75 461 ALA A C 1
ATOM 3490 O O . ALA A 1 461 ? -0.519 10.338 3.337 1.00 92.75 461 ALA A O 1
ATOM 3491 N N . LYS A 1 462 ? 1.634 10.147 3.953 1.00 95.00 462 LYS A N 1
ATOM 3492 C CA . LYS A 1 462 ? 2.142 11.191 3.054 1.00 95.00 462 LYS A CA 1
ATOM 3493 C C . LYS A 1 462 ? 1.796 10.907 1.591 1.00 95.00 462 LYS A C 1
ATOM 3495 O O . LYS A 1 462 ? 1.279 11.777 0.907 1.00 95.00 462 LYS A O 1
ATOM 3500 N N . LYS A 1 463 ? 2.015 9.674 1.120 1.00 93.38 463 LYS A N 1
ATOM 3501 C CA . LYS A 1 463 ? 1.674 9.293 -0.263 1.00 93.38 463 LYS A CA 1
ATOM 3502 C C . LYS A 1 463 ? 0.183 9.468 -0.563 1.00 93.38 463 LYS A C 1
ATOM 3504 O O . LYS A 1 463 ? -0.171 9.887 -1.659 1.00 93.38 463 LYS A O 1
ATOM 3509 N N . LEU A 1 464 ? -0.678 9.134 0.399 1.00 92.94 464 LEU A N 1
ATOM 3510 C CA . LEU A 1 464 ? -2.128 9.280 0.261 1.00 92.94 464 LEU A CA 1
ATOM 3511 C C . LEU A 1 464 ? -2.562 10.751 0.293 1.00 92.94 464 LEU A C 1
ATOM 3513 O O . LEU A 1 464 ? -3.427 11.125 -0.497 1.00 92.94 464 LEU A O 1
ATOM 3517 N N . LEU A 1 465 ? -1.922 11.568 1.135 1.00 93.81 465 LEU A N 1
ATOM 3518 C CA . LEU A 1 465 ? -2.110 13.020 1.173 1.00 93.81 465 LEU A CA 1
ATOM 3519 C C . LEU A 1 465 ? -1.743 13.643 -0.174 1.00 93.81 465 LEU A C 1
ATOM 3521 O O . LEU A 1 465 ? -2.598 14.259 -0.803 1.00 93.81 465 LEU A O 1
ATOM 3525 N N . ASP A 1 466 ? -0.526 13.383 -0.659 1.00 93.31 466 ASP A N 1
ATOM 3526 C CA . ASP A 1 466 ? -0.024 13.910 -1.931 1.00 93.31 466 ASP A CA 1
ATOM 3527 C C . ASP A 1 466 ? -0.944 13.503 -3.103 1.00 93.31 466 ASP A C 1
ATOM 3529 O O . ASP A 1 466 ? -1.277 14.323 -3.959 1.00 93.31 466 ASP A O 1
ATOM 3533 N N . ALA A 1 467 ? -1.412 12.248 -3.128 1.00 89.12 467 ALA A N 1
ATOM 3534 C CA . ALA A 1 467 ? -2.345 11.762 -4.147 1.00 89.12 467 ALA A CA 1
ATOM 3535 C C . ALA A 1 467 ? -3.730 12.430 -4.062 1.00 89.12 467 ALA A C 1
ATOM 3537 O O . ALA A 1 467 ? -4.364 12.693 -5.089 1.00 89.12 467 ALA A O 1
ATOM 3538 N N . CYS A 1 468 ? -4.214 12.702 -2.849 1.00 91.38 468 CYS A N 1
ATOM 3539 C CA . CYS A 1 468 ? -5.474 13.404 -2.635 1.00 91.38 468 CYS A CA 1
ATOM 3540 C C . CYS A 1 468 ? -5.384 14.872 -3.069 1.00 91.38 468 CYS A C 1
ATOM 3542 O O . CYS A 1 468 ? -6.267 15.325 -3.799 1.00 91.38 468 CYS A O 1
ATOM 3544 N N . HIS A 1 469 ? -4.306 15.578 -2.707 1.00 93.00 469 HIS A N 1
ATOM 3545 C CA . HIS A 1 469 ? -4.047 16.955 -3.144 1.00 93.00 469 HIS A CA 1
ATOM 3546 C C . HIS A 1 469 ? -3.894 17.045 -4.663 1.00 93.00 469 HIS A C 1
ATOM 3548 O O . HIS A 1 469 ? -4.454 17.937 -5.282 1.00 93.00 469 HIS A O 1
ATOM 3554 N N . ALA A 1 470 ? -3.223 16.080 -5.299 1.00 87.69 470 ALA A N 1
ATOM 3555 C CA . ALA A 1 470 ? -3.110 16.042 -6.759 1.00 87.69 470 ALA A CA 1
ATOM 3556 C C . ALA A 1 470 ? -4.468 15.876 -7.470 1.00 87.69 470 ALA A C 1
ATOM 3558 O O . ALA A 1 470 ? -4.634 16.334 -8.600 1.00 87.69 470 ALA A O 1
ATOM 3559 N N . SER A 1 471 ? -5.431 15.221 -6.817 1.00 81.06 471 SER A N 1
ATOM 3560 C CA . SER A 1 471 ? -6.784 15.017 -7.352 1.00 81.06 471 SER A CA 1
ATOM 3561 C C . SER A 1 471 ? -7.735 16.178 -7.034 1.00 81.06 471 SER A C 1
ATOM 3563 O O . SER A 1 471 ? -8.755 16.321 -7.704 1.00 81.06 471 SER A O 1
ATOM 3565 N N . ASN A 1 472 ? -7.409 16.993 -6.025 1.00 76.56 472 ASN A N 1
ATOM 3566 C CA . ASN A 1 472 ? -8.189 18.140 -5.553 1.00 76.56 472 ASN A CA 1
ATOM 3567 C C . ASN A 1 472 ? -7.249 19.345 -5.315 1.00 76.56 472 ASN A C 1
ATOM 3569 O O . ASN A 1 472 ? -6.961 19.655 -4.156 1.00 76.56 472 ASN A O 1
ATOM 3573 N N . PRO A 1 473 ? -6.707 19.946 -6.394 1.00 54.06 473 PRO A N 1
ATOM 3574 C CA . PRO A 1 473 ? -5.654 20.963 -6.327 1.00 54.06 473 PRO A CA 1
ATOM 3575 C C . PRO A 1 473 ? -6.104 22.335 -5.816 1.00 54.06 473 PRO A C 1
ATOM 3577 O O . PRO A 1 473 ? -7.300 22.681 -5.971 1.00 54.06 473 PRO A O 1
#

Foldseek 3Di:
DDPPPDPPVVVVVVVVVPDDPPPPPPPPPAAAQQDFDDDPGQHPPRDKDAFLDDDPGGIARADDFQVSLCVVPNDPDPPKGKGWDAADVVLRRGIWIQIPPPGTDRSHDPVPDDDDDDDDDDDDPQPFDKADFDDDPDDQVQADGDDIDTHGAQDKDFACNVVSVVVSVLVSVLVVLLVVLVVLLVVLVVQCVPVVPPPVSVVVSVCSNVVSVVVNVVSVVVVVVLCVVPVVSVDRTTDIDGHHHDPKDFLDQPLLCVLQVDGWDPLVVLLVLLLVLLVVLPDPQSLLSVLLLCLAANSTLRIKADPCLDLDPDPQVLLNLQVQAALVRHGHPRDNDRDSPDPVSNPDDHDPPDSDPVSPPLCGWMQGTRNGQIDHSVDQFARPPPSAQPPPRHTDGRSRCSVSNSVSNSNSSQLSVQLVLLVVVVQDDLLSSLSSQCCSVVNSVPRDSVCCVPPPRNVSSVVSSVVVVVVVD

pLDDT: mean 79.31, std 17.17, range [27.05, 97.38]

Sequence (473 aa):
MIKIKNKKLLIPLLFLLFFPLITLAEATAFPILGESCSVGDICANGACEQSSLSGPQNTFCTCTSDSDCTSRFGKKTPQETWTCKPGEAKTKNLHYCVSSTRGTQDPMVKSVFTPPPETPNSDGDEKTEKLTAPVISIPIPSLPSFADIEVSPGETVNVPYIAQYVVAIYKYGLTLASILAVMMIVIGGIMYIISSADPSKVALAKQMIFGSITGITVLLCSFIMLKIINPNLVTFTAISVETVKKDIQHLGAAAYSDITGKPLLPASEYEKMAIEAGREVGFTDDCIMVSLLRKESGSLPDAIGHDENVHWDIPSRRDFLKSGVKWSKATFPAINKIDTKSSEQKSVKNDDPTKEIATLDWRFSHGLGLTQVTIFPTDKCNGGIGKKNPFNGICYSPDQLLDPKISLDYGAAYLKSCYTKAGSKGLTGEDQVLGAFLGYNAGPGNIKKELLATHHYPIGAKKLLDACHASNP

Solvent-accessible surface area (backbone atoms only — not comparable to full-atom values): 26718 Å² total; per-residue (Å²): 137,84,84,80,87,55,76,81,59,54,55,61,53,49,50,60,72,72,46,73,84,73,74,89,74,75,80,75,77,48,48,45,83,22,35,76,44,58,98,86,54,62,24,74,86,63,36,67,40,66,38,76,56,94,61,101,81,34,28,25,13,36,51,90,37,39,63,53,41,37,72,73,69,54,72,94,47,96,84,55,48,48,42,51,41,80,42,40,81,92,53,33,50,32,26,28,35,33,34,79,83,73,44,77,46,73,43,62,63,76,85,82,70,76,77,76,84,86,74,86,84,78,95,66,90,74,76,60,45,74,50,76,47,77,84,73,94,67,91,50,97,73,50,77,81,64,70,65,42,81,39,55,72,59,40,75,45,69,52,43,66,68,33,54,51,53,54,26,53,51,54,47,51,53,52,52,51,50,53,52,30,53,52,39,33,51,54,14,51,54,41,46,68,72,32,82,84,42,70,68,50,38,50,50,16,49,48,38,34,52,51,30,53,52,52,53,48,52,56,54,49,51,55,53,51,46,40,69,77,38,53,69,79,72,50,71,64,54,51,75,42,77,39,78,53,76,79,58,47,68,47,47,58,66,54,37,23,72,72,62,75,44,80,75,72,61,42,71,61,51,36,52,55,25,29,54,36,26,44,75,65,68,46,90,59,56,38,57,38,36,20,44,19,50,71,56,31,64,30,32,36,50,23,36,36,48,45,38,58,49,64,57,96,43,73,32,19,48,51,42,42,47,61,20,55,33,70,81,65,51,73,52,85,56,44,88,74,88,52,71,80,42,66,71,59,62,69,61,58,66,62,69,81,64,72,41,83,93,70,47,69,52,86,28,28,34,21,29,5,26,46,35,53,31,36,44,49,96,34,99,59,22,48,52,99,61,62,23,35,84,78,81,65,49,70,65,51,77,69,51,26,41,34,60,66,53,15,34,50,42,37,34,39,46,36,46,54,15,30,54,50,21,40,77,72,74,32,57,74,69,55,11,53,35,25,7,49,35,8,61,78,67,33,62,87,65,48,51,79,82,44,43,86,70,37,71,63,21,49,52,40,48,55,40,31,54,54,41,40,72,75,59,118